Protein AF-0000000085064264 (afdb_homodimer)

Foldseek 3Di:
DPPPPPPQPAAADEAAEAADDQVVCVQWFGKFDDDAAQWDDDDPPQPPNDTHHDDDPFFAPDDKDKDKDKAAADFQKDFKKKFFQGGQKKKWWEDQAKWKKWKAGADVVVVDLAGPSVRIHIYTYGHGIITRTDHRIIIDDIHHPHGMIMMMMMHGPQVVVQVVPDPDPAADDGHRIGMHGNCVVPVHIYGYDD/DPPPVPPLPAAADEAAEAADDQVVCVQWFGKFDDDAAQWDDDDPPQPPNDTHHDDDPFFAPDDKDKDKDKAAADFQKDFKKKFFQGGQKKKWWEDQAKWKKWKAGADVVVVDLAGPSVRIHIYTYGHGIITRTDHRIIIDDIHGPHGMIMMMMMHGPQVVVQVVPDPDPAADDGHRIGMHGNCVVPVHIYGYDD

Radius of gyration: 23.29 Å; Cα contacts (8 Å, |Δi|>4): 1017; chains: 2; bounding box: 36×104×48 Å

Solvent-accessible surface area (backbone atoms only — not comparable to full-atom values): 19986 Å² total; per-residue (Å²): 131,85,76,68,75,75,77,73,77,74,44,74,41,80,29,55,76,39,80,59,42,61,76,81,34,50,74,37,23,45,63,42,43,65,66,49,48,68,61,72,49,68,48,60,79,41,68,91,33,50,48,27,21,41,68,53,86,64,43,62,55,94,45,70,40,38,31,27,27,32,23,37,51,60,79,47,59,48,51,54,38,29,31,24,73,59,30,22,45,31,43,32,32,18,28,82,39,43,35,30,36,42,35,19,44,49,42,60,90,76,69,51,92,64,74,58,71,91,55,35,34,26,30,39,36,56,33,8,19,31,36,33,32,40,53,31,21,30,29,41,75,72,36,25,70,57,63,63,26,17,33,38,36,41,43,25,46,62,51,53,51,51,51,52,65,46,88,58,76,62,68,41,82,50,92,55,36,42,31,41,45,41,35,81,74,68,54,34,37,38,31,44,91,107,132,83,78,67,76,76,77,73,76,76,44,75,42,80,30,56,74,38,79,59,40,61,74,81,34,50,73,37,24,45,65,40,42,64,65,49,47,66,61,73,49,68,47,62,79,42,68,92,33,49,47,26,21,41,69,54,86,70,43,61,57,93,44,70,40,39,34,27,28,32,22,37,53,62,79,50,60,46,50,56,38,28,31,24,73,58,32,19,47,36,42,32,34,18,28,83,39,42,36,29,36,43,37,18,44,49,43,63,89,76,69,50,92,63,75,58,69,91,54,35,36,28,31,40,38,54,33,8,18,32,35,33,33,40,53,31,20,29,30,41,75,72,37,25,72,56,61,63,26,17,34,39,36,41,44,26,46,62,51,53,52,51,50,52,65,44,87,58,76,63,69,40,82,50,92,55,36,42,31,42,43,41,37,82,76,68,55,32,37,39,30,44,90,113

InterPro domains:
  IPR007247 Ureidoglycolate lyase [PF04115] (53-157)
  IPR011051 RmlC-like cupin domain superfamily [SSF51182] (15-153)
  IPR024060 Ureidoglycolate lyase domain superfamily [G3DSA:2.60.120.480] (14-178)

Organism: Acidithiobacillus ferrooxidans (strain ATCC 23270 / DSM 14882 / CIP 104768 / NCIMB 8455) (NCBI:txid243159)

pLDDT: mean 92.49, std 11.99, range [30.81, 98.94]

Sequence (388 aa):
MDTYAKQTEAVYVDVPLLDATPENLAEYGVMIGEAVHRPGLSIPFYKGTVEEGQNLDFEYTGRAVVRTARISHRNPEITWLERHLNMTQIFVGLGSIPFAMVLGKPNQGSGENVPRLEDVRAFRIPAGQGVMIHAGTWHDFPMSIGDPVTVMTMNSDEVVTALANAQAADEMDDGDVYKIDIQRRTGRVLRVPFMDTYAKQTEAVYVDVPLLDATPENLAEYGVMIGEAVHRPGLSIPFYKGTVEEGQNLDFEYTGRAVVRTARISHRNPEITWLERHLNMTQIFVGLGSIPFAMVLGKPNQGSGENVPRLEDVRAFRIPAGQGVMIHAGTWHDFPMSIGDPVTVMTMNSDEVVTALANAQAADEMDDGDVYKIDIQRRTGRVLRVPF

Nearest PDB structures (foldseek):
  2bdr-assembly1_B  TM=7.894E-01  e=1.547E-10  Pseudomonas putida KT2440
  1yqc-assembly1_B  TM=7.974E-01  e=2.498E-09  Escherichia coli O157:H7
  1xsr-assembly1_B  TM=7.872E-01  e=1.718E-09  Shigella flexneri
  1xsq-assembly1_A  TM=8.188E-01  e=7.283E-09  Escherichia coli
  1cax-assembly1_B  TM=4.748E-01  e=9.379E-02  Canavalia ensiformis

Secondary structure (DSSP, 8-state):
---------PEEEEPPEEE--HHHHTTTEEEESSSPSSEEE--GGGTTTEEEEPPP----SS-EEEEEEEE-----EE-EEEE-SS---EEEEETT--EEEEEE---GGGT-SS--GGGEEEEEEPTT-EEEEPTT-EEPPPEESSS-EEEEEEEEHHHHHHHHT--SS--EEETTEEEEEHHHHHSEEEE---/---------PEEEEPPEEE--HHHHTTTEEEESSSPSSEEE--GGGTTTEEEEPPP----SS-EEEEEEEE----SEE-EEEE-SS---EEEEETT--EEEEEE---GGGT-SS--GGG-EEEEEPTT-EEEEPTT-EEPPPEESSS-EEEEEEEEHHHHHHHHT--SS--EEETTEEEEEHHHHHSEEEE---

Structure (mmCIF, N/CA/C/O backbone):
data_AF-0000000085064264-model_v1
#
loop_
_entity.id
_entity.type
_entity.pdbx_description
1 polymer 'Conserved domain protein'
#
loop_
_atom_site.group_PDB
_atom_site.id
_atom_site.type_symbol
_atom_site.label_atom_id
_atom_site.label_alt_id
_atom_site.label_comp_id
_atom_site.label_asym_id
_atom_site.label_entity_id
_atom_site.label_seq_id
_atom_site.pdbx_PDB_ins_code
_atom_site.Cartn_x
_atom_site.Cartn_y
_atom_site.Cartn_z
_atom_site.occupancy
_atom_site.B_iso_or_equiv
_atom_site.auth_seq_id
_atom_site.auth_comp_id
_atom_site.auth_asym_id
_atom_site.auth_atom_id
_atom_site.pdbx_PDB_model_num
ATOM 1 N N . MET A 1 1 ? -13.688 -52.719 -24.797 1 30.81 1 MET A N 1
ATOM 2 C CA . MET A 1 1 ? -12.43 -52.344 -24.156 1 30.81 1 MET A CA 1
ATOM 3 C C . MET A 1 1 ? -12.422 -50.906 -23.734 1 30.81 1 MET A C 1
ATOM 5 O O . MET A 1 1 ? -12.484 -50 -24.578 1 30.81 1 MET A O 1
ATOM 9 N N . ASP A 1 2 ? -13.07 -50.5 -22.672 1 35.09 2 ASP A N 1
ATOM 10 C CA . ASP A 1 2 ? -13.219 -49.188 -22.062 1 35.09 2 ASP A CA 1
ATOM 11 C C . ASP A 1 2 ? -11.852 -48.531 -21.859 1 35.09 2 ASP A C 1
ATOM 13 O O . ASP A 1 2 ? -11.008 -49.062 -21.141 1 35.09 2 ASP A O 1
ATOM 17 N N . THR A 1 3 ? -11.133 -47.969 -22.797 1 36.09 3 THR A N 1
ATOM 18 C CA . THR A 1 3 ? -9.883 -47.25 -22.703 1 36.09 3 THR A CA 1
ATOM 19 C C . THR A 1 3 ? -9.914 -46.25 -21.531 1 36.09 3 THR A C 1
ATOM 21 O O . THR A 1 3 ? -10.609 -45.25 -21.594 1 36.09 3 THR A O 1
ATOM 24 N N . TYR A 1 4 ? -9.953 -46.625 -20.297 1 42.03 4 TYR A N 1
ATOM 25 C CA . TYR A 1 4 ? -9.719 -45.781 -19.141 1 42.03 4 TYR A CA 1
ATOM 26 C C . TYR A 1 4 ? -8.547 -44.844 -19.391 1 42.03 4 TYR A C 1
ATOM 28 O O . TYR A 1 4 ? -7.469 -45.281 -19.781 1 42.03 4 TYR A O 1
ATOM 36 N N . ALA A 1 5 ? -8.797 -43.812 -19.984 1 45.28 5 ALA A N 1
ATOM 37 C CA . ALA A 1 5 ? -7.77 -42.781 -19.984 1 45.28 5 ALA A CA 1
ATOM 38 C C . ALA A 1 5 ? -6.914 -42.844 -18.719 1 45.28 5 ALA A C 1
ATOM 40 O O . ALA A 1 5 ? -7.438 -42.812 -17.609 1 45.28 5 ALA A O 1
ATOM 41 N N . LYS A 1 6 ? -5.812 -43.531 -18.562 1 46.03 6 LYS A N 1
ATOM 42 C CA . LYS A 1 6 ? -4.789 -43.594 -17.531 1 46.03 6 LYS A CA 1
ATOM 43 C C . LYS A 1 6 ? -4.625 -42.25 -16.844 1 46.03 6 LYS A C 1
ATOM 45 O O . LYS A 1 6 ? -4.266 -41.25 -17.469 1 46.03 6 LYS A O 1
ATOM 50 N N . GLN A 1 7 ? -5.375 -41.812 -15.859 1 48.72 7 GLN A N 1
ATOM 51 C CA . GLN A 1 7 ? -5.109 -40.656 -15.016 1 48.72 7 GLN A CA 1
ATOM 52 C C . GLN A 1 7 ? -3.625 -40.531 -14.688 1 48.72 7 GLN A C 1
ATOM 54 O O . GLN A 1 7 ? -3.057 -41.406 -14.023 1 48.72 7 GLN A O 1
ATOM 59 N N . THR A 1 8 ? -2.732 -40.25 -15.578 1 54.31 8 THR A N 1
ATOM 60 C CA . THR A 1 8 ? -1.309 -40.062 -15.32 1 54.31 8 THR A CA 1
ATOM 61 C C . THR A 1 8 ? -1.081 -39.469 -13.938 1 54.31 8 THR A C 1
ATOM 63 O O . THR A 1 8 ? -1.759 -38.531 -13.539 1 54.31 8 THR A O 1
ATOM 66 N N . GLU A 1 9 ? -0.651 -40.281 -12.961 1 65.75 9 GLU A N 1
ATOM 67 C CA . GLU A 1 9 ? -0.294 -39.906 -11.594 1 65.75 9 GLU A CA 1
ATOM 68 C C . GLU A 1 9 ? 0.449 -38.594 -11.547 1 65.75 9 GLU A C 1
ATOM 70 O O . GLU A 1 9 ? 1.424 -38.375 -12.281 1 65.75 9 GLU A O 1
ATOM 75 N N . ALA A 1 10 ? -0.149 -37.531 -10.945 1 76.69 10 ALA A N 1
ATOM 76 C CA . ALA A 1 10 ? 0.523 -36.25 -10.828 1 76.69 10 ALA A CA 1
ATOM 77 C C . ALA A 1 10 ? 1.851 -36.406 -10.094 1 76.69 10 ALA A C 1
ATOM 79 O O . ALA A 1 10 ? 1.957 -37.156 -9.133 1 76.69 10 ALA A O 1
ATOM 80 N N . VAL A 1 11 ? 2.979 -36.031 -10.68 1 89.88 11 VAL A N 1
ATOM 81 C CA . VAL A 1 11 ? 4.277 -35.938 -10.016 1 89.88 11 VAL A CA 1
ATOM 82 C C . VAL A 1 11 ? 4.336 -34.625 -9.219 1 89.88 11 VAL A C 1
ATOM 84 O O . VAL A 1 11 ? 4.258 -33.531 -9.789 1 89.88 11 VAL A O 1
ATOM 87 N N . TYR A 1 12 ? 4.453 -34.781 -7.906 1 91.81 12 TYR A N 1
ATOM 88 C CA . TYR A 1 12 ? 4.449 -33.625 -7.031 1 91.81 12 TYR A CA 1
ATOM 89 C C . TYR A 1 12 ? 5.859 -33.062 -6.852 1 91.81 12 TYR A C 1
ATOM 91 O O . TYR A 1 12 ? 6.824 -33.844 -6.758 1 91.81 12 TYR A O 1
ATOM 99 N N . VAL A 1 13 ? 5.969 -31.828 -6.883 1 93.81 13 VAL A N 1
ATOM 100 C CA . VAL A 1 13 ? 7.184 -31.094 -6.555 1 93.81 13 VAL A CA 1
ATOM 101 C C . VAL A 1 13 ? 6.945 -30.219 -5.328 1 93.81 13 VAL A C 1
ATOM 103 O O . VAL A 1 13 ? 6.07 -29.359 -5.336 1 93.81 13 VAL A O 1
ATOM 106 N N . ASP A 1 14 ? 7.707 -30.438 -4.266 1 95.25 14 ASP A N 1
ATOM 107 C CA . ASP A 1 14 ? 7.605 -29.609 -3.072 1 95.25 14 ASP A CA 1
ATOM 108 C C . ASP A 1 14 ? 8.32 -28.266 -3.27 1 95.25 14 ASP A C 1
ATOM 110 O O . ASP A 1 14 ? 9.492 -28.234 -3.654 1 95.25 14 ASP A O 1
ATOM 114 N N . VAL A 1 15 ? 7.629 -27.25 -3.059 1 97.31 15 VAL A N 1
ATOM 115 C CA . VAL A 1 15 ? 8.18 -25.906 -3.117 1 97.31 15 VAL A CA 1
ATOM 116 C C . VAL A 1 15 ? 8.703 -25.5 -1.741 1 97.31 15 VAL A C 1
ATOM 118 O O . VAL A 1 15 ? 7.945 -25.453 -0.771 1 97.31 15 VAL A O 1
ATOM 121 N N . PRO A 1 16 ? 10.031 -25.25 -1.624 1 96.94 16 PRO A N 1
ATOM 122 C CA . PRO A 1 16 ? 10.539 -24.812 -0.321 1 96.94 16 PRO A CA 1
ATOM 123 C C . PRO A 1 16 ? 9.867 -23.531 0.178 1 96.94 16 PRO A C 1
ATOM 125 O O . PRO A 1 16 ? 9.641 -22.609 -0.603 1 96.94 16 PRO A O 1
ATOM 128 N N . LEU A 1 17 ? 9.484 -23.562 1.476 1 97.25 17 LEU A N 1
ATOM 129 C CA . LEU A 1 17 ? 8.969 -22.375 2.146 1 97.25 17 LEU A CA 1
ATOM 130 C C . LEU A 1 17 ? 10.07 -21.672 2.932 1 97.25 17 LEU A C 1
ATOM 132 O O . LEU A 1 17 ? 10.664 -22.266 3.842 1 97.25 17 LEU A O 1
ATOM 136 N N . LEU A 1 18 ? 10.367 -20.469 2.584 1 98 18 LEU A N 1
ATOM 137 C CA . LEU A 1 18 ? 11.414 -19.672 3.221 1 98 18 LEU A CA 1
ATOM 138 C C . LEU A 1 18 ? 10.82 -18.469 3.949 1 98 18 LEU A C 1
ATOM 140 O O . LEU A 1 18 ? 9.805 -17.922 3.518 1 98 18 LEU A O 1
ATOM 144 N N . ASP A 1 19 ? 11.398 -18.109 5.094 1 98.25 19 ASP A N 1
ATOM 145 C CA . ASP A 1 19 ? 11.102 -16.781 5.637 1 98.25 19 ASP A CA 1
ATOM 146 C C . ASP A 1 19 ? 11.703 -15.68 4.762 1 98.25 19 ASP A C 1
ATOM 148 O O . ASP A 1 19 ? 12.914 -15.648 4.535 1 98.25 19 ASP A O 1
ATOM 152 N N . ALA A 1 20 ? 10.883 -14.852 4.281 1 98.5 20 ALA A N 1
ATOM 153 C CA . ALA A 1 20 ? 11.344 -13.82 3.348 1 98.5 20 ALA A CA 1
ATOM 154 C C . ALA A 1 20 ? 12.328 -12.867 4.016 1 98.5 20 ALA A C 1
ATOM 156 O O . ALA A 1 20 ? 12.102 -12.43 5.148 1 98.5 20 ALA A O 1
ATOM 157 N N . THR A 1 21 ? 13.367 -12.57 3.408 1 98.19 21 THR A N 1
ATOM 158 C CA . THR A 1 21 ? 14.305 -11.492 3.695 1 98.19 21 THR A CA 1
ATOM 159 C C . THR A 1 21 ? 14.602 -10.68 2.436 1 98.19 21 THR A C 1
ATOM 161 O O . THR A 1 21 ? 14.398 -11.164 1.319 1 98.19 21 THR A O 1
ATOM 164 N N . PRO A 1 22 ? 15.055 -9.445 2.656 1 97.94 22 PRO A N 1
ATOM 165 C CA . PRO A 1 22 ? 15.43 -8.688 1.463 1 97.94 22 PRO A CA 1
ATOM 166 C C . PRO A 1 22 ? 16.438 -9.422 0.584 1 97.94 22 PRO A C 1
ATOM 168 O O . PRO A 1 22 ? 16.359 -9.359 -0.645 1 97.94 22 PRO A O 1
ATOM 171 N N . GLU A 1 23 ? 17.328 -10.125 1.179 1 98.06 23 GLU A N 1
ATOM 172 C CA . GLU A 1 23 ? 18.391 -10.805 0.441 1 98.06 23 GLU A CA 1
ATOM 173 C C . GLU A 1 23 ? 17.844 -11.984 -0.353 1 98.06 23 GLU A C 1
ATOM 175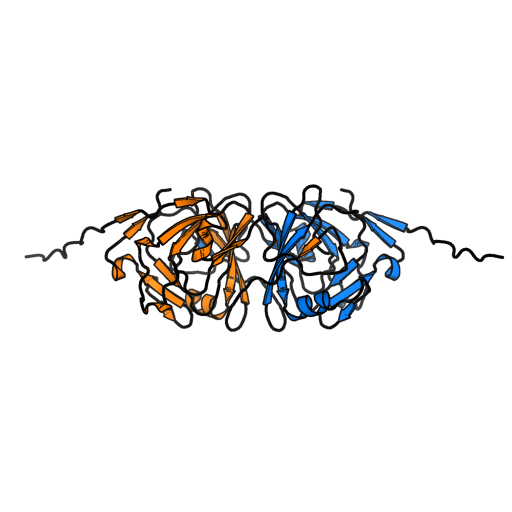 O O . GLU A 1 23 ? 18.125 -12.125 -1.544 1 98.06 23 GLU A O 1
ATOM 180 N N . ASN A 1 24 ? 17.016 -12.883 0.244 1 98.38 24 ASN A N 1
ATOM 181 C CA . ASN A 1 24 ? 16.578 -14.086 -0.456 1 98.38 24 ASN A CA 1
ATOM 182 C C . ASN A 1 24 ? 15.445 -13.781 -1.438 1 98.38 24 ASN A C 1
ATOM 184 O O . ASN A 1 24 ? 15.211 -14.555 -2.369 1 98.38 24 ASN A O 1
ATOM 188 N N . LEU A 1 25 ? 14.773 -12.664 -1.27 1 98.38 25 LEU A N 1
ATOM 189 C CA . LEU A 1 25 ? 13.672 -12.258 -2.137 1 98.38 25 LEU A CA 1
ATOM 190 C C . LEU A 1 25 ? 14.188 -11.453 -3.328 1 98.38 25 LEU A C 1
ATOM 192 O O . LEU A 1 25 ? 13.438 -11.188 -4.27 1 98.38 25 LEU A O 1
ATOM 196 N N . ALA A 1 26 ? 15.453 -11.078 -3.361 1 98.5 26 ALA A N 1
ATOM 197 C CA . ALA A 1 26 ? 16.016 -10.055 -4.234 1 98.5 26 ALA A CA 1
ATOM 198 C C . ALA A 1 26 ? 15.859 -10.438 -5.703 1 98.5 26 ALA A C 1
ATOM 200 O O . ALA A 1 26 ? 15.711 -9.57 -6.566 1 98.5 26 ALA A O 1
ATOM 201 N N . GLU A 1 27 ? 15.898 -11.68 -6.035 1 98.69 27 GLU A N 1
ATOM 202 C CA . GLU A 1 27 ? 15.82 -12.109 -7.43 1 98.69 27 GLU A CA 1
ATOM 203 C C . GLU A 1 27 ? 14.367 -12.172 -7.906 1 98.69 27 GLU A C 1
ATOM 205 O O . GLU A 1 27 ? 14.109 -12.32 -9.102 1 98.69 27 GLU A O 1
ATOM 210 N N . TYR A 1 28 ? 13.422 -12.086 -7.004 1 98.88 28 TYR A N 1
ATOM 211 C CA . TYR A 1 28 ? 12 -12.211 -7.305 1 98.88 28 TYR A CA 1
ATOM 212 C C . TYR A 1 28 ? 11.297 -10.859 -7.234 1 98.88 28 TYR A C 1
ATOM 214 O O . TYR A 1 28 ? 10.289 -10.633 -7.906 1 98.88 28 TYR A O 1
ATOM 222 N N . GLY A 1 29 ? 11.773 -10.031 -6.371 1 98.75 29 GLY A N 1
ATOM 223 C CA . GLY A 1 29 ? 11.148 -8.75 -6.086 1 98.75 29 GLY A CA 1
ATOM 224 C C . GLY A 1 29 ? 11.867 -7.965 -5.004 1 98.75 29 GLY A C 1
ATOM 225 O O . GLY A 1 29 ? 12.977 -8.32 -4.602 1 98.75 29 GLY A O 1
ATOM 226 N N . VAL A 1 30 ? 11.289 -6.891 -4.621 1 98.62 30 VAL A N 1
ATOM 227 C CA . VAL A 1 30 ? 11.758 -6.008 -3.559 1 98.62 30 VAL A CA 1
ATOM 228 C C . VAL A 1 30 ? 10.867 -6.152 -2.33 1 98.62 30 VAL A C 1
ATOM 230 O O . VAL A 1 30 ? 9.641 -5.992 -2.42 1 98.62 30 VAL A O 1
ATOM 233 N N . MET A 1 31 ? 11.508 -6.48 -1.232 1 98.62 31 MET A N 1
ATOM 234 C CA . MET A 1 31 ? 10.75 -6.586 0.011 1 98.62 31 MET A CA 1
ATOM 235 C C . MET A 1 31 ? 10.328 -5.207 0.505 1 98.62 31 MET A C 1
ATOM 237 O O . MET A 1 31 ? 11.117 -4.266 0.491 1 98.62 31 MET A O 1
ATOM 241 N N . ILE A 1 32 ? 9.102 -5.066 0.848 1 98.5 32 ILE A N 1
ATOM 242 C CA . ILE A 1 32 ? 8.547 -3.865 1.454 1 98.5 32 ILE A CA 1
ATOM 243 C C . ILE A 1 32 ? 8.312 -4.098 2.945 1 98.5 32 ILE A C 1
ATOM 245 O O . ILE A 1 32 ? 7.398 -4.828 3.332 1 98.5 32 ILE A O 1
ATOM 249 N N . GLY A 1 33 ? 9.102 -3.564 3.787 1 96.56 33 GLY A N 1
ATOM 250 C CA . GLY A 1 33 ? 9.031 -3.775 5.223 1 96.56 33 GLY A CA 1
ATOM 251 C C . GLY A 1 33 ? 9.438 -2.557 6.027 1 96.56 33 GLY A C 1
ATOM 252 O O . GLY A 1 33 ? 9.109 -1.427 5.664 1 96.56 33 GLY A O 1
ATOM 253 N N . GLU A 1 34 ? 10.164 -2.822 7.117 1 94.12 34 GLU A N 1
ATOM 254 C CA . GLU A 1 34 ? 10.43 -1.763 8.086 1 94.12 34 GLU A CA 1
ATOM 255 C C . GLU A 1 34 ? 11.609 -0.9 7.648 1 94.12 34 GLU A C 1
ATOM 257 O O . GLU A 1 34 ? 11.781 0.219 8.133 1 94.12 34 GLU A O 1
ATOM 262 N N . ALA A 1 35 ? 12.398 -1.396 6.688 1 93.94 35 ALA A N 1
ATOM 263 C CA . ALA A 1 35 ? 13.484 -0.587 6.141 1 93.94 35 ALA A CA 1
ATOM 264 C C . ALA A 1 35 ? 12.984 0.343 5.043 1 93.94 35 ALA A C 1
ATOM 266 O O . ALA A 1 35 ? 12.078 -0.019 4.281 1 93.94 35 ALA A O 1
ATOM 267 N N . VAL A 1 36 ? 13.547 1.534 4.996 1 95.81 36 VAL A N 1
ATOM 268 C CA . VAL A 1 36 ? 13.188 2.492 3.959 1 95.81 36 VAL A CA 1
ATOM 269 C C . VAL A 1 36 ? 13.859 2.109 2.643 1 95.81 36 VAL A C 1
ATOM 271 O O . VAL A 1 36 ? 15.062 1.851 2.607 1 95.81 36 VAL A O 1
ATOM 274 N N . HIS A 1 37 ? 13.055 2.057 1.607 1 94.62 37 HIS A N 1
ATOM 275 C CA . HIS A 1 37 ? 13.602 1.771 0.285 1 94.62 37 HIS A CA 1
ATOM 276 C C . HIS A 1 37 ? 14.414 2.949 -0.243 1 94.62 37 HIS A C 1
ATOM 278 O O . HIS A 1 37 ? 13.883 4.051 -0.399 1 94.62 37 HIS A O 1
ATOM 284 N N . ARG A 1 38 ? 15.734 2.76 -0.555 1 94.06 38 ARG A N 1
ATOM 285 C CA . ARG A 1 38 ? 16.625 3.785 -1.092 1 94.06 38 ARG A CA 1
ATOM 286 C C . ARG A 1 38 ? 16.422 5.109 -0.364 1 94.06 38 ARG A C 1
ATOM 288 O O . ARG A 1 38 ? 16 6.098 -0.966 1 94.06 38 ARG A O 1
ATOM 295 N N . PRO A 1 39 ? 16.812 5.145 0.914 1 92.31 39 PRO A N 1
ATOM 296 C CA . PRO A 1 39 ? 16.625 6.355 1.714 1 92.31 39 PRO A CA 1
ATOM 297 C C . PRO A 1 39 ? 17.422 7.543 1.183 1 92.31 39 PRO A C 1
ATOM 299 O O . PRO A 1 39 ? 18.438 7.352 0.492 1 92.31 39 PRO A O 1
ATOM 302 N N . GLY A 1 40 ? 16.984 8.805 1.545 1 81.06 40 GLY A N 1
ATOM 303 C CA . GLY A 1 40 ? 17.797 9.984 1.31 1 81.06 40 GLY A CA 1
ATOM 304 C C . GLY A 1 40 ? 17.062 11.102 0.605 1 81.06 40 GLY A C 1
ATOM 305 O O . GLY A 1 40 ? 17.656 12.125 0.252 1 81.06 40 GLY A O 1
ATOM 306 N N . LEU A 1 41 ? 15.773 10.93 0.26 1 76.31 41 LEU A N 1
ATOM 307 C CA . LEU A 1 41 ? 15.016 12.062 -0.261 1 76.31 41 LEU A CA 1
ATOM 308 C C . LEU A 1 41 ? 14.82 13.125 0.815 1 76.31 41 LEU A C 1
ATOM 310 O O . LEU A 1 41 ? 14.406 12.812 1.935 1 76.31 41 LEU A O 1
ATOM 314 N N . SER A 1 42 ? 15.219 14.289 0.446 1 73 42 SER A N 1
ATOM 315 C CA . SER A 1 42 ? 15.148 15.359 1.431 1 73 42 SER A CA 1
ATOM 316 C C . SER A 1 42 ? 13.836 16.141 1.312 1 73 42 SER A C 1
ATOM 318 O O . SER A 1 42 ? 13.57 16.75 0.282 1 73 42 SER A O 1
ATOM 320 N N . ILE A 1 43 ? 12.922 16.031 2.148 1 72.25 43 ILE A N 1
ATOM 321 C CA . ILE A 1 43 ? 11.742 16.859 2.324 1 72.25 43 ILE A CA 1
ATOM 322 C C . ILE A 1 43 ? 11.898 17.719 3.58 1 72.25 43 ILE A C 1
ATOM 324 O O . ILE A 1 43 ? 12.023 17.188 4.688 1 72.25 43 ILE A O 1
ATOM 328 N N . PRO A 1 44 ? 11.93 19 3.369 1 75 44 PRO A N 1
ATOM 329 C CA . PRO A 1 44 ? 12.422 19.891 4.41 1 75 44 PRO A CA 1
ATOM 330 C C . PRO A 1 44 ? 11.461 20 5.598 1 75 44 PRO A C 1
ATOM 332 O O . PRO A 1 44 ? 11.812 20.594 6.625 1 75 44 PRO A O 1
ATOM 335 N N . PHE A 1 45 ? 10.336 19.5 5.609 1 78.5 45 PHE A N 1
ATOM 336 C CA . PHE A 1 45 ? 9.281 19.781 6.574 1 78.5 45 PHE A CA 1
ATOM 337 C C . PHE A 1 45 ? 9.492 18.984 7.855 1 78.5 45 PHE A C 1
ATOM 339 O O . PHE A 1 45 ? 9.023 19.391 8.93 1 78.5 45 PHE A O 1
ATOM 346 N N . TYR A 1 46 ? 10.203 17.859 7.742 1 82.62 46 TYR A N 1
ATOM 347 C CA . TYR A 1 46 ? 10.344 17 8.906 1 82.62 46 TYR A CA 1
ATOM 348 C C . TYR A 1 46 ? 11.789 16.547 9.07 1 82.62 46 TYR A C 1
ATOM 350 O O . TYR A 1 46 ? 12.047 15.398 9.453 1 82.62 46 TYR A O 1
ATOM 358 N N . LYS A 1 47 ? 12.609 17.469 8.82 1 75.94 47 LYS A N 1
ATOM 359 C CA . LYS A 1 47 ? 14.039 17.172 8.875 1 75.94 47 LYS A CA 1
ATOM 360 C C . LYS A 1 47 ? 14.422 16.562 10.219 1 75.94 47 LYS A C 1
ATOM 362 O O . LYS A 1 47 ? 13.992 17.031 11.266 1 75.94 47 LYS A O 1
ATOM 367 N N . GLY A 1 48 ? 15.07 15.469 10.086 1 83.56 48 GLY A N 1
ATOM 368 C CA . GLY A 1 48 ? 15.617 14.805 11.258 1 83.56 48 GLY A CA 1
ATOM 369 C C . GLY A 1 48 ? 14.688 13.75 11.836 1 83.56 48 GLY A C 1
ATOM 370 O O . GLY A 1 48 ? 15.117 12.898 12.617 1 83.56 48 GLY A O 1
ATOM 371 N N . THR A 1 49 ? 13.414 13.781 11.469 1 90.69 49 THR A N 1
ATOM 372 C CA . THR A 1 49 ? 12.492 12.844 12.094 1 90.69 49 THR A CA 1
ATOM 373 C C . THR A 1 49 ? 11.844 11.938 11.055 1 90.69 49 THR A C 1
ATOM 375 O O . THR A 1 49 ? 11.234 10.922 11.391 1 90.69 49 THR A O 1
ATOM 378 N N . VAL A 1 50 ? 11.977 12.359 9.797 1 92.69 50 VAL A N 1
ATOM 379 C CA . VAL A 1 50 ? 11.438 11.539 8.711 1 92.69 50 VAL A CA 1
ATOM 380 C C . VAL A 1 50 ? 12.547 11.203 7.715 1 92.69 50 VAL A C 1
ATOM 382 O O . VAL A 1 50 ? 13.219 12.102 7.203 1 92.69 50 VAL A O 1
ATOM 385 N N . GLU A 1 51 ? 12.82 9.969 7.566 1 93.81 51 GLU A N 1
ATOM 386 C CA . GLU A 1 51 ? 13.688 9.469 6.504 1 93.81 51 GLU A CA 1
ATOM 387 C C . GLU A 1 51 ? 12.867 8.977 5.312 1 93.81 51 GLU A C 1
ATOM 389 O O . GLU A 1 51 ? 12.266 7.898 5.363 1 93.81 51 GLU A O 1
ATOM 394 N N . GLU A 1 52 ? 12.805 9.719 4.258 1 92.81 52 GLU A N 1
ATOM 395 C CA . GLU A 1 52 ? 12.008 9.375 3.08 1 92.81 52 GLU A CA 1
ATOM 396 C C . GLU A 1 52 ? 12.844 8.602 2.059 1 92.81 52 GLU A C 1
ATOM 398 O O . GLU A 1 52 ? 14.016 8.922 1.835 1 92.81 52 GLU A O 1
ATOM 403 N N . GLY A 1 53 ? 12.227 7.695 1.468 1 94.69 53 GLY A N 1
ATOM 404 C CA . GLY A 1 53 ? 12.875 6.934 0.411 1 94.69 53 GLY A CA 1
ATOM 405 C C . GLY A 1 53 ? 12.5 7.41 -0.98 1 94.69 53 GLY A C 1
ATOM 406 O O . GLY A 1 53 ? 11.578 8.219 -1.141 1 94.69 53 GLY A O 1
ATOM 407 N N . GLN A 1 54 ? 13.266 6.953 -1.96 1 94.25 54 GLN A N 1
ATOM 408 C CA . GLN A 1 54 ? 12.914 7.168 -3.359 1 94.25 54 GLN A CA 1
ATOM 409 C C . GLN A 1 54 ? 11.68 6.352 -3.746 1 94.25 54 GLN A C 1
ATOM 411 O O . GLN A 1 54 ? 11.266 5.457 -3.01 1 94.25 54 GLN A O 1
ATOM 416 N N . ASN A 1 55 ? 11.094 6.773 -4.844 1 96.44 55 ASN A N 1
ATOM 417 C CA . ASN A 1 55 ? 10 5.973 -5.391 1 96.44 55 ASN A CA 1
ATOM 418 C C . ASN A 1 55 ? 10.438 4.527 -5.633 1 96.44 55 ASN A C 1
ATOM 420 O O . ASN A 1 55 ? 11.539 4.281 -6.121 1 96.44 55 ASN A O 1
ATOM 424 N N . LEU A 1 56 ? 9.562 3.598 -5.18 1 97.88 56 LEU A N 1
ATOM 425 C CA . LEU A 1 56 ? 9.742 2.244 -5.695 1 97.88 56 LEU A CA 1
ATOM 426 C C . LEU A 1 56 ? 9.656 2.229 -7.215 1 97.88 56 LEU A C 1
ATOM 428 O O . LEU A 1 56 ? 9.078 3.135 -7.82 1 97.88 56 LEU A O 1
ATOM 432 N N . ASP A 1 57 ? 10.312 1.257 -7.832 1 97.81 57 ASP A N 1
ATOM 433 C CA . ASP A 1 57 ? 10.195 1.094 -9.281 1 97.81 57 ASP A CA 1
ATOM 434 C C . ASP A 1 57 ? 8.875 0.421 -9.648 1 97.81 57 ASP A C 1
ATOM 436 O O . ASP A 1 57 ? 8.867 -0.659 -10.242 1 97.81 57 ASP A O 1
ATOM 440 N N . PHE A 1 58 ? 7.777 1.025 -9.203 1 98.38 58 PHE A N 1
ATOM 441 C CA . PHE A 1 58 ? 6.434 0.557 -9.516 1 98.38 58 PHE A CA 1
ATOM 442 C C . PHE A 1 58 ? 6.066 0.891 -10.953 1 98.38 58 PHE A C 1
ATOM 444 O O . PHE A 1 58 ? 5.703 2.029 -11.258 1 98.38 58 PHE A O 1
ATOM 451 N N . GLU A 1 59 ? 6.109 -0.102 -11.781 1 97.94 59 GLU A N 1
ATOM 452 C CA . GLU A 1 59 ? 5.82 0.044 -13.203 1 97.94 59 GLU A CA 1
ATOM 453 C C . GLU A 1 59 ? 4.449 -0.532 -13.555 1 97.94 59 GLU A C 1
ATOM 455 O O . GLU A 1 59 ? 4.055 -1.571 -13.016 1 97.94 59 GLU A O 1
ATOM 460 N N . TYR A 1 60 ? 3.713 0.147 -14.406 1 97.88 60 TYR A N 1
ATOM 461 C CA . TYR A 1 60 ? 2.398 -0.29 -14.867 1 97.88 60 TYR A CA 1
ATOM 462 C C . TYR A 1 60 ? 2.006 0.417 -16.156 1 97.88 60 TYR A C 1
ATOM 464 O O . TYR A 1 60 ? 2.586 1.446 -16.516 1 97.88 60 TYR A O 1
ATOM 472 N N . THR A 1 61 ? 1.084 -0.107 -16.891 1 96.25 61 THR A N 1
ATOM 473 C CA . THR A 1 61 ? 0.477 0.532 -18.047 1 96.25 61 THR A CA 1
ATOM 474 C C . THR A 1 61 ? -0.897 1.096 -17.703 1 96.25 61 THR A C 1
ATOM 476 O O . THR A 1 61 ? -1.653 0.48 -16.938 1 96.25 61 THR A O 1
ATOM 479 N N . GLY A 1 62 ? -1.238 2.27 -18.297 1 96.44 62 GLY A N 1
ATOM 480 C CA . GLY A 1 62 ? -2.545 2.857 -18.047 1 96.44 62 GLY A CA 1
ATOM 481 C C . GLY A 1 62 ? -2.686 3.443 -16.656 1 96.44 62 GLY A C 1
ATOM 482 O O . GLY A 1 62 ? -1.881 4.281 -16.25 1 96.44 62 GLY A O 1
ATOM 483 N N . ARG A 1 63 ? -3.662 2.857 -15.883 1 97.88 63 ARG A N 1
ATOM 484 C CA . ARG A 1 63 ? -3.971 3.396 -14.562 1 97.88 63 ARG A CA 1
ATOM 485 C C . ARG A 1 63 ? -3.611 2.4 -13.461 1 97.88 63 ARG A C 1
ATOM 487 O O . ARG A 1 63 ? -3.92 1.211 -13.57 1 97.88 63 ARG A O 1
ATOM 494 N N . ALA A 1 64 ? -2.93 2.906 -12.461 1 98.38 64 ALA A N 1
ATOM 495 C CA . ALA A 1 64 ? -2.707 2.084 -11.273 1 98.38 64 ALA A CA 1
ATOM 496 C C . ALA A 1 64 ? -3.984 1.947 -10.445 1 98.38 64 ALA A C 1
ATOM 498 O O . ALA A 1 64 ? -4.73 2.914 -10.289 1 98.38 64 ALA A O 1
ATOM 499 N N . VAL A 1 65 ? -4.238 0.763 -9.93 1 97.88 65 VAL A N 1
ATOM 500 C CA . VAL A 1 65 ? -5.398 0.533 -9.078 1 97.88 65 VAL A CA 1
ATOM 501 C C . VAL A 1 65 ? -4.969 -0.202 -7.809 1 97.88 65 VAL A C 1
ATOM 503 O O . VAL A 1 65 ? -3.938 -0.876 -7.793 1 97.88 65 VAL A O 1
ATOM 506 N N . VAL A 1 66 ? -5.672 0.018 -6.754 1 98.25 66 VAL A N 1
ATOM 507 C CA . VAL A 1 66 ? -5.441 -0.604 -5.453 1 98.25 66 VAL A CA 1
ATOM 508 C C . VAL A 1 66 ? -6.688 -1.377 -5.023 1 98.25 66 VAL A C 1
ATOM 510 O O . VAL A 1 66 ? -7.809 -0.874 -5.137 1 98.25 66 VAL A O 1
ATOM 513 N N . ARG A 1 67 ? -6.484 -2.555 -4.539 1 96.62 67 ARG A N 1
ATOM 514 C CA . ARG A 1 67 ? -7.586 -3.393 -4.074 1 96.62 67 ARG A CA 1
ATOM 515 C C . ARG A 1 67 ? -7.172 -4.219 -2.863 1 96.62 67 ARG A C 1
ATOM 517 O O . ARG A 1 67 ? -5.98 -4.324 -2.553 1 96.62 67 ARG A O 1
ATOM 524 N N . THR A 1 68 ? -8.195 -4.758 -2.172 1 97.75 68 THR A N 1
ATOM 525 C CA . THR A 1 68 ? -7.938 -5.664 -1.056 1 97.75 68 THR A CA 1
ATOM 526 C C . THR A 1 68 ? -8.625 -7.008 -1.28 1 97.75 68 THR A C 1
ATOM 528 O O . THR A 1 68 ? -9.648 -7.078 -1.959 1 97.75 68 THR A O 1
ATOM 531 N N . ALA A 1 69 ? -8.047 -7.984 -0.79 1 96.88 69 ALA A N 1
ATOM 532 C CA . ALA A 1 69 ? -8.609 -9.336 -0.86 1 96.88 69 ALA A CA 1
ATOM 533 C C . ALA A 1 69 ? -8.336 -10.109 0.427 1 96.88 69 ALA A C 1
ATOM 535 O O . ALA A 1 69 ? -7.242 -10.031 0.987 1 96.88 69 ALA A O 1
ATOM 536 N N . ARG A 1 70 ? -9.328 -10.805 0.884 1 96.69 70 ARG A N 1
ATOM 537 C CA . ARG A 1 70 ? -9.164 -11.719 2.008 1 96.69 70 ARG A CA 1
ATOM 538 C C . ARG A 1 70 ? -8.938 -13.148 1.523 1 96.69 70 ARG A C 1
ATOM 540 O O . ARG A 1 70 ? -9.703 -13.656 0.705 1 96.69 70 ARG A O 1
ATOM 547 N N . ILE A 1 71 ? -7.922 -13.758 2.027 1 96.56 71 ILE A N 1
ATOM 548 C CA . ILE A 1 71 ? -7.496 -15.078 1.58 1 96.56 71 ILE A CA 1
ATOM 549 C C . ILE A 1 71 ? -7.641 -16.078 2.721 1 96.56 71 ILE A C 1
ATOM 551 O O . ILE A 1 71 ? -7.004 -15.938 3.768 1 96.56 71 ILE A O 1
ATOM 555 N N . SER A 1 72 ? -8.438 -17.062 2.543 1 95.44 72 SER A N 1
ATOM 556 C CA . SER A 1 72 ? -8.57 -18.172 3.486 1 95.44 72 SER A CA 1
ATOM 557 C C . SER A 1 72 ? -7.621 -19.312 3.139 1 95.44 72 SER A C 1
ATOM 559 O O . SER A 1 72 ? -7.152 -19.422 2.002 1 95.44 72 SER A O 1
ATOM 561 N N . HIS A 1 73 ? -7.375 -20.094 4.121 1 94.88 73 HIS A N 1
ATOM 562 C CA . HIS A 1 73 ? -6.496 -21.234 3.879 1 94.88 73 HIS A CA 1
ATOM 563 C C . HIS A 1 73 ? -7.09 -22.172 2.832 1 94.88 73 HIS A C 1
ATOM 565 O O . HIS A 1 73 ? -8.289 -22.453 2.861 1 94.88 73 HIS A O 1
ATOM 571 N N . ARG A 1 74 ? -6.289 -22.594 1.935 1 90.06 74 ARG A N 1
ATOM 572 C CA . ARG A 1 74 ? -6.691 -23.531 0.893 1 90.06 74 ARG A CA 1
ATOM 573 C C . ARG A 1 74 ? -5.633 -24.609 0.693 1 90.06 74 ARG A C 1
ATOM 575 O O . ARG A 1 74 ? -4.559 -24.562 1.296 1 90.06 74 ARG A O 1
ATOM 582 N N . ASN A 1 75 ? -6.027 -25.609 -0.16 1 87.5 75 ASN A N 1
ATOM 583 C CA . ASN A 1 75 ? -5.066 -26.625 -0.546 1 87.5 75 ASN A CA 1
ATOM 584 C C . ASN A 1 75 ? -3.766 -26.016 -1.058 1 87.5 75 ASN A C 1
ATOM 586 O O . ASN A 1 75 ? -3.787 -25.125 -1.918 1 87.5 75 ASN A O 1
ATOM 590 N N . PRO A 1 76 ? -2.662 -26.469 -0.496 1 90.25 76 PRO A N 1
ATOM 591 C CA . PRO A 1 76 ? -1.389 -25.812 -0.792 1 90.25 76 PRO A CA 1
ATOM 592 C C . PRO A 1 76 ? -0.827 -26.203 -2.158 1 90.25 76 PRO A C 1
ATOM 594 O O . PRO A 1 76 ? 0.354 -25.969 -2.432 1 90.25 76 PRO A O 1
ATOM 597 N N . GLU A 1 77 ? -1.668 -26.828 -2.963 1 92.06 77 GLU A N 1
ATOM 598 C CA . GLU A 1 77 ? -1.258 -27.109 -4.336 1 92.06 77 GLU A CA 1
ATOM 599 C C . GLU A 1 77 ? -1.354 -25.859 -5.207 1 92.06 77 GLU A C 1
ATOM 601 O O . GLU A 1 77 ? -2.312 -25.094 -5.098 1 92.06 77 GLU A O 1
ATOM 606 N N . ILE A 1 78 ? -0.37 -25.703 -6.012 1 92.88 78 ILE A N 1
ATOM 607 C CA . ILE A 1 78 ? -0.304 -24.562 -6.926 1 92.88 78 ILE A CA 1
ATOM 608 C C . ILE A 1 78 ? -0.668 -25.016 -8.336 1 92.88 78 ILE A C 1
ATOM 610 O O . ILE A 1 78 ? 0.082 -25.766 -8.969 1 92.88 78 ILE A O 1
ATOM 614 N N . THR A 1 79 ? -1.731 -24.516 -8.797 1 89.81 79 THR A N 1
ATOM 615 C CA . THR A 1 79 ? -2.203 -24.859 -10.133 1 89.81 79 THR A CA 1
ATOM 616 C C . THR A 1 79 ? -1.836 -23.766 -11.133 1 89.81 79 THR A C 1
ATOM 618 O O . THR A 1 79 ? -1.472 -24.062 -12.273 1 89.81 79 THR A O 1
ATOM 621 N N . TRP A 1 80 ? -1.887 -22.562 -10.648 1 93.31 80 TRP A N 1
ATOM 622 C CA . TRP A 1 80 ? -1.752 -21.422 -11.539 1 93.31 80 TRP A CA 1
ATOM 623 C C . TRP A 1 80 ? -0.503 -20.609 -11.203 1 93.31 80 TRP A C 1
ATOM 625 O O . TRP A 1 80 ? -0.249 -20.312 -10.039 1 93.31 80 TRP A O 1
ATOM 635 N N . LEU A 1 81 ? 0.222 -20.312 -12.211 1 97.31 81 LEU A N 1
ATOM 636 C CA . LEU A 1 81 ? 1.202 -19.234 -12.125 1 97.31 81 LEU A CA 1
ATOM 637 C C . LEU A 1 81 ? 0.996 -18.219 -13.242 1 97.31 81 LEU A C 1
ATOM 639 O O . LEU A 1 81 ? 0.624 -18.578 -14.359 1 97.31 81 LEU A O 1
ATOM 643 N N . GLU A 1 82 ? 1.231 -17 -12.922 1 97.81 82 GLU A N 1
ATOM 644 C CA . GLU A 1 82 ? 1.12 -15.914 -13.891 1 97.81 82 GLU A CA 1
ATOM 645 C C . GLU A 1 82 ? 2.328 -14.984 -13.812 1 97.81 82 GLU A C 1
ATOM 647 O O . GLU A 1 82 ? 3.064 -14.992 -12.828 1 97.81 82 GLU A O 1
ATOM 652 N N . ARG A 1 83 ? 2.605 -14.281 -14.859 1 98.44 83 ARG A N 1
ATOM 653 C CA . ARG A 1 83 ? 3.615 -13.227 -14.844 1 98.44 83 ARG A CA 1
ATOM 654 C C . ARG A 1 83 ? 3.152 -12.016 -15.656 1 98.44 83 ARG A C 1
ATOM 656 O O . ARG A 1 83 ? 2.256 -12.125 -16.484 1 98.44 83 ARG A O 1
ATOM 663 N N . HIS A 1 84 ? 3.617 -10.93 -15.297 1 98.5 84 HIS A N 1
ATOM 664 C CA . HIS A 1 84 ? 3.459 -9.664 -16 1 98.5 84 HIS A CA 1
ATOM 665 C C . HIS A 1 84 ? 4.801 -9.148 -16.516 1 98.5 84 HIS A C 1
ATOM 667 O O . HIS A 1 84 ? 5.801 -9.203 -15.797 1 98.5 84 HIS A O 1
ATOM 673 N N . LEU A 1 85 ? 4.797 -8.656 -17.719 1 97.94 85 LEU A N 1
ATOM 674 C CA . LEU A 1 85 ? 6.051 -8.141 -18.266 1 97.94 85 LEU A CA 1
ATOM 675 C C . LEU A 1 85 ? 6.09 -6.613 -18.188 1 97.94 85 LEU A C 1
ATOM 677 O O . LEU A 1 85 ? 7.156 -6.012 -18.297 1 97.94 85 LEU A O 1
ATOM 681 N N . ASN A 1 86 ? 4.98 -5.984 -17.953 1 97.94 86 ASN A N 1
ATOM 682 C CA . ASN A 1 86 ? 4.902 -4.527 -17.969 1 97.94 86 ASN A CA 1
ATOM 683 C C . ASN A 1 86 ? 4.438 -3.984 -16.625 1 97.94 86 ASN A C 1
ATOM 685 O O . ASN A 1 86 ? 4.066 -2.814 -16.516 1 97.94 86 ASN A O 1
ATOM 689 N N . MET A 1 87 ? 4.426 -4.785 -15.594 1 98.19 87 MET A N 1
ATOM 690 C CA . MET A 1 87 ? 3.979 -4.355 -14.273 1 98.19 87 MET A CA 1
ATOM 691 C C . MET A 1 87 ? 4.809 -5.012 -13.172 1 98.19 87 MET A C 1
ATOM 693 O O . MET A 1 87 ? 5.09 -6.211 -13.234 1 98.19 87 MET A O 1
ATOM 697 N N . THR A 1 88 ? 5.246 -4.219 -12.148 1 98.38 88 THR A N 1
ATOM 698 C CA . THR A 1 88 ? 5.879 -4.73 -10.938 1 98.38 88 THR A CA 1
ATOM 699 C C . THR A 1 88 ? 4.883 -4.766 -9.781 1 98.38 88 THR A C 1
ATOM 701 O O . THR A 1 88 ? 4.895 -3.881 -8.922 1 98.38 88 THR A O 1
ATOM 704 N N . GLN A 1 89 ? 3.975 -5.586 -9.82 1 98.56 89 GLN A N 1
ATOM 705 C CA . GLN A 1 89 ? 2.811 -5.738 -8.953 1 98.56 89 GLN A CA 1
ATOM 706 C C . GLN A 1 89 ? 3.215 -5.719 -7.484 1 98.56 89 GLN A C 1
ATOM 708 O O . GLN A 1 89 ? 4.262 -6.258 -7.113 1 98.56 89 GLN A O 1
ATOM 713 N N . ILE A 1 90 ? 2.48 -5.074 -6.645 1 98.88 90 ILE A N 1
ATOM 714 C CA . ILE A 1 90 ? 2.771 -4.973 -5.219 1 98.88 90 ILE A CA 1
ATOM 715 C C . ILE A 1 90 ? 1.718 -5.734 -4.418 1 98.88 90 ILE A C 1
ATOM 717 O O . ILE A 1 90 ? 0.525 -5.66 -4.719 1 98.88 90 ILE A O 1
ATOM 721 N N . PHE A 1 91 ? 2.127 -6.508 -3.4 1 98.88 91 PHE A N 1
ATOM 722 C CA . PHE A 1 91 ? 1.297 -7.191 -2.418 1 98.88 91 PHE A CA 1
ATOM 723 C C . PHE A 1 91 ? 1.72 -6.824 -1 1 98.88 91 PHE A C 1
ATOM 725 O O . PHE A 1 91 ? 2.889 -6.977 -0.637 1 98.88 91 PHE A O 1
ATOM 732 N N . VAL A 1 92 ? 0.834 -6.34 -0.22 1 98.88 92 VAL A N 1
ATOM 733 C CA . VAL A 1 92 ? 1.115 -6.016 1.176 1 98.88 92 VAL A CA 1
ATOM 734 C C . VAL A 1 92 ? 0.11 -6.723 2.082 1 98.88 92 VAL A C 1
ATOM 736 O O . VAL A 1 92 ? -1.103 -6.574 1.912 1 98.88 92 VAL A O 1
ATOM 739 N N . GLY A 1 93 ? 0.64 -7.504 2.986 1 98.75 93 GLY A N 1
ATOM 740 C CA . GLY A 1 93 ? -0.233 -8.102 3.986 1 98.75 93 GLY A CA 1
ATOM 741 C C . GLY A 1 93 ? -0.73 -7.098 5.016 1 98.75 93 GLY A C 1
ATOM 742 O O . GLY A 1 93 ? 0.048 -6.297 5.535 1 98.75 93 GLY A O 1
ATOM 743 N N . LEU A 1 94 ? -1.974 -7.168 5.289 1 98.56 94 LEU A N 1
ATOM 744 C CA . LEU A 1 94 ? -2.57 -6.27 6.273 1 98.56 94 LEU A CA 1
ATOM 745 C C . LEU A 1 94 ? -2.859 -7.012 7.574 1 98.56 94 LEU A C 1
ATOM 747 O O . LEU A 1 94 ? -3.223 -8.188 7.559 1 98.56 94 LEU A O 1
ATOM 751 N N . GLY A 1 95 ? -2.701 -6.281 8.656 1 96.81 95 GLY A N 1
ATOM 752 C CA . GLY A 1 95 ? -3.023 -6.844 9.961 1 96.81 95 GLY A CA 1
ATOM 753 C C . GLY A 1 95 ? -1.861 -7.586 10.594 1 96.81 95 GLY A C 1
ATOM 754 O O . GLY A 1 95 ? -0.713 -7.145 10.5 1 96.81 95 GLY A O 1
ATOM 755 N N . SER A 1 96 ? -2.178 -8.664 11.312 1 96.56 96 SER A N 1
ATOM 756 C CA . SER A 1 96 ? -1.19 -9.289 12.188 1 96.56 96 SER A CA 1
ATOM 757 C C . SER A 1 96 ? -0.851 -10.703 11.719 1 96.56 96 SER A C 1
ATOM 759 O O . SER A 1 96 ? -0.142 -11.438 12.406 1 96.56 96 SER A O 1
ATOM 761 N N . ILE A 1 97 ? -1.403 -11.117 10.609 1 97.44 97 ILE A N 1
ATOM 762 C CA . ILE A 1 97 ? -1.227 -12.477 10.117 1 97.44 97 ILE A CA 1
ATOM 763 C C . ILE A 1 97 ? -0.258 -12.477 8.938 1 97.44 97 ILE A C 1
ATOM 765 O O . ILE A 1 97 ? -0.405 -11.688 8 1 97.44 97 ILE A O 1
ATOM 769 N N . PRO A 1 98 ? 0.833 -13.289 8.984 1 98.06 98 PRO A N 1
ATOM 770 C CA . PRO A 1 98 ? 1.692 -13.438 7.809 1 98.06 98 PRO A CA 1
ATOM 771 C C . PRO A 1 98 ? 0.989 -14.141 6.648 1 98.06 98 PRO A C 1
ATOM 773 O O . PRO A 1 98 ? -0.072 -14.742 6.836 1 98.06 98 PRO A O 1
ATOM 776 N N . PHE A 1 99 ? 1.491 -14.039 5.477 1 98.25 99 PHE A N 1
ATOM 777 C CA . PHE A 1 99 ? 0.981 -14.75 4.309 1 98.25 99 PHE A CA 1
ATOM 778 C C . PHE A 1 99 ? 2.125 -15.312 3.475 1 98.25 99 PHE A C 1
ATOM 780 O O . PHE A 1 99 ? 3.293 -15 3.721 1 98.25 99 PHE A O 1
ATOM 787 N N . ALA A 1 100 ? 1.787 -16.172 2.557 1 98.12 100 ALA A N 1
ATOM 788 C CA . ALA A 1 100 ? 2.797 -16.781 1.695 1 98.12 100 ALA A CA 1
ATOM 789 C C . ALA A 1 100 ? 2.576 -16.391 0.235 1 98.12 100 ALA A C 1
ATOM 791 O O . ALA A 1 100 ? 1.437 -16.203 -0.197 1 98.12 100 ALA A O 1
ATOM 792 N N . MET A 1 101 ? 3.662 -16.281 -0.452 1 98.38 101 MET A N 1
ATOM 793 C CA . MET A 1 101 ? 3.617 -16.125 -1.903 1 98.38 101 MET A CA 1
ATOM 794 C C . MET A 1 101 ? 4.527 -17.141 -2.59 1 98.38 101 MET A C 1
ATOM 796 O O . MET A 1 101 ? 5.676 -17.312 -2.184 1 98.38 101 MET A O 1
ATOM 800 N N . VAL A 1 102 ? 4.012 -17.766 -3.594 1 98.44 102 VAL A N 1
ATOM 801 C CA . VAL A 1 102 ? 4.812 -18.641 -4.449 1 98.44 102 VAL A CA 1
ATOM 802 C C . VAL A 1 102 ? 5.359 -17.844 -5.629 1 98.44 102 VAL A C 1
ATOM 804 O O . VAL A 1 102 ? 4.594 -17.266 -6.414 1 98.44 102 VAL A O 1
ATOM 807 N N . LEU A 1 103 ? 6.672 -17.781 -5.691 1 98.88 103 LEU A N 1
ATOM 808 C CA . LEU A 1 103 ? 7.328 -16.953 -6.703 1 98.88 103 LEU A CA 1
ATOM 809 C C . LEU A 1 103 ? 8.312 -17.781 -7.523 1 98.88 103 LEU A C 1
ATOM 811 O O . LEU A 1 103 ? 8.953 -18.703 -6.996 1 98.88 103 LEU A O 1
ATOM 815 N N . GLY A 1 104 ? 8.375 -17.531 -8.781 1 98.81 104 GLY A N 1
ATOM 816 C CA . GLY A 1 104 ? 9.422 -18.016 -9.68 1 98.81 104 GLY A CA 1
ATOM 817 C C . GLY A 1 104 ? 10.203 -16.875 -10.328 1 98.81 104 GLY A C 1
ATOM 818 O O . GLY A 1 104 ? 9.641 -15.828 -10.633 1 98.81 104 GLY A O 1
ATOM 819 N N . LYS A 1 105 ? 11.5 -17.125 -10.547 1 98.69 105 LYS A N 1
ATOM 820 C CA . LYS A 1 105 ? 12.336 -16.078 -11.125 1 98.69 105 LYS A CA 1
ATOM 821 C C . LYS A 1 105 ? 11.859 -15.703 -12.523 1 98.69 105 LYS A C 1
ATOM 823 O O . LYS A 1 105 ? 11.367 -16.547 -13.273 1 98.69 105 LYS A O 1
ATOM 828 N N . PRO A 1 106 ? 12.07 -14.344 -12.766 1 98.5 106 PRO A N 1
ATOM 829 C CA . PRO A 1 106 ? 11.859 -13.992 -14.172 1 98.5 106 PRO A CA 1
ATOM 830 C C . PRO A 1 106 ? 12.766 -14.766 -15.125 1 98.5 106 PRO A C 1
ATOM 832 O O . PRO A 1 106 ? 13.93 -15.008 -14.805 1 98.5 106 PRO A O 1
ATOM 835 N N . ASN A 1 107 ? 12.125 -15.203 -16.219 1 98.06 107 ASN A N 1
ATOM 836 C CA . ASN A 1 107 ? 12.953 -15.906 -17.188 1 98.06 107 ASN A CA 1
ATOM 837 C C . ASN A 1 107 ? 12.578 -15.555 -18.625 1 98.06 107 ASN A C 1
ATOM 839 O O . ASN A 1 107 ? 12.859 -16.312 -19.562 1 98.06 107 ASN A O 1
ATOM 843 N N . GLN A 1 108 ? 11.875 -14.391 -18.766 1 94.5 108 GLN A N 1
ATOM 844 C CA . GLN A 1 108 ? 11.453 -13.953 -20.094 1 94.5 108 GLN A CA 1
ATOM 845 C C . GLN A 1 108 ? 12.656 -13.727 -21 1 94.5 108 GLN A C 1
ATOM 847 O O . GLN A 1 108 ? 12.555 -13.883 -22.219 1 94.5 108 GLN A O 1
ATOM 852 N N . GLY A 1 109 ? 13.75 -13.375 -20.453 1 94.62 109 GLY A N 1
ATOM 853 C CA . GLY A 1 109 ? 14.945 -13.125 -21.25 1 94.62 109 GLY A CA 1
ATOM 854 C C . GLY A 1 109 ? 15.492 -14.375 -21.922 1 94.62 109 GLY A C 1
ATOM 855 O O . GLY A 1 109 ? 16.188 -14.289 -22.922 1 94.62 109 GLY A O 1
ATOM 856 N N . SER A 1 110 ? 15.195 -15.492 -21.359 1 94.06 110 SER A N 1
ATOM 857 C CA . SER A 1 110 ? 15.656 -16.766 -21.922 1 94.06 110 SER A CA 1
ATOM 858 C C . SER A 1 110 ? 14.688 -17.297 -22.969 1 94.06 110 SER A C 1
ATOM 860 O O . SER A 1 110 ? 14.945 -18.328 -23.594 1 94.06 110 SER A O 1
ATOM 862 N N . GLY A 1 111 ? 13.594 -16.641 -23.141 1 91.94 111 GLY A N 1
ATOM 863 C CA . GLY A 1 111 ? 12.602 -17.062 -24.109 1 91.94 111 GLY A CA 1
ATOM 864 C C . GLY A 1 111 ? 11.68 -18.156 -23.594 1 91.94 111 GLY A C 1
ATOM 865 O O . GLY A 1 111 ? 10.766 -18.594 -24.297 1 91.94 111 GLY A O 1
ATOM 866 N N . GLU A 1 112 ? 11.836 -18.547 -22.375 1 94.31 112 GLU A N 1
ATOM 867 C CA . GLU A 1 112 ? 10.992 -19.578 -21.781 1 94.31 112 GLU A CA 1
ATOM 868 C C . GLU A 1 112 ? 9.609 -19.047 -21.422 1 94.31 112 GLU A C 1
ATOM 870 O O . GLU A 1 112 ? 9.469 -17.891 -21.016 1 94.31 112 GLU A O 1
ATOM 875 N N . ASN A 1 113 ? 8.617 -19.938 -21.641 1 96.06 113 ASN A N 1
ATOM 876 C CA . ASN A 1 113 ? 7.242 -19.531 -21.359 1 96.06 113 ASN A CA 1
ATOM 877 C C . ASN A 1 113 ? 6.633 -20.328 -20.219 1 96.06 113 ASN A C 1
ATOM 879 O O . ASN A 1 113 ? 5.414 -20.375 -20.062 1 96.06 113 ASN A O 1
ATOM 883 N N . VAL A 1 114 ? 7.43 -21.094 -19.562 1 97.44 114 VAL A N 1
ATOM 884 C CA . VAL A 1 114 ? 7.113 -21.797 -18.328 1 97.44 114 VAL A CA 1
ATOM 885 C C . VAL A 1 114 ? 8.172 -21.516 -17.266 1 97.44 114 VAL A C 1
ATOM 887 O O . VAL A 1 114 ? 9.344 -21.297 -17.594 1 97.44 114 VAL A O 1
ATOM 890 N N . PRO A 1 115 ? 7.82 -21.438 -16.016 1 97.69 115 PRO A N 1
ATOM 891 C CA . PRO A 1 115 ? 8.844 -21.203 -15 1 97.69 115 PRO A CA 1
ATOM 892 C C . PRO A 1 115 ? 9.836 -22.359 -14.891 1 97.69 115 PRO A C 1
ATOM 894 O O . PRO A 1 115 ? 9.484 -23.516 -15.172 1 97.69 115 PRO A O 1
ATOM 897 N N . ARG A 1 116 ? 11.078 -22.031 -14.586 1 97 116 ARG A N 1
ATOM 898 C CA . ARG A 1 116 ? 11.992 -23.062 -14.102 1 97 116 ARG A CA 1
ATOM 899 C C . ARG A 1 116 ? 11.625 -23.5 -12.688 1 97 116 ARG A C 1
ATOM 901 O O . ARG A 1 116 ? 11.805 -22.75 -11.734 1 97 116 ARG A O 1
ATOM 908 N N . LEU A 1 117 ? 11.086 -24.672 -12.57 1 96.31 117 LEU A N 1
ATOM 909 C CA . LEU A 1 117 ? 10.492 -25.125 -11.312 1 96.31 117 LEU A CA 1
ATOM 910 C C . LEU A 1 117 ? 11.531 -25.125 -10.195 1 96.31 117 LEU A C 1
ATOM 912 O O . LEU A 1 117 ? 11.195 -24.906 -9.031 1 96.31 117 LEU A O 1
ATOM 916 N N . GLU A 1 118 ? 12.812 -25.297 -10.555 1 95.38 118 GLU A N 1
ATOM 917 C CA . GLU A 1 118 ? 13.883 -25.312 -9.562 1 95.38 118 GLU A CA 1
ATOM 918 C C . GLU A 1 118 ? 14.086 -23.922 -8.953 1 95.38 118 GLU A C 1
ATOM 920 O O . GLU A 1 118 ? 14.734 -23.797 -7.914 1 95.38 118 GLU A O 1
ATOM 925 N N . ASP A 1 119 ? 13.547 -22.906 -9.641 1 97 119 ASP A N 1
ATOM 926 C CA . ASP A 1 119 ? 13.695 -21.547 -9.172 1 97 119 ASP A CA 1
ATOM 927 C C . ASP A 1 119 ? 12.445 -21.078 -8.43 1 97 119 ASP A C 1
ATOM 929 O O . ASP A 1 119 ? 12.336 -19.906 -8.055 1 97 119 ASP A O 1
ATOM 933 N N . VAL A 1 120 ? 11.461 -21.938 -8.289 1 98.38 120 VAL A N 1
ATOM 934 C CA . VAL A 1 120 ? 10.219 -21.578 -7.617 1 98.38 120 VAL A CA 1
ATOM 935 C C . VAL A 1 120 ? 10.367 -21.781 -6.109 1 98.38 120 VAL A C 1
ATOM 937 O O . VAL A 1 120 ? 10.852 -22.812 -5.656 1 98.38 120 VAL A O 1
ATOM 940 N N . ARG A 1 121 ? 10.039 -20.781 -5.398 1 98.44 121 ARG A N 1
ATOM 941 C CA . ARG A 1 121 ? 10.047 -20.766 -3.939 1 98.44 121 ARG A CA 1
ATOM 942 C C . ARG A 1 121 ? 8.758 -20.172 -3.389 1 98.44 121 ARG A C 1
ATOM 944 O O . ARG A 1 121 ? 8.094 -19.375 -4.066 1 98.44 121 ARG A O 1
ATOM 951 N N . ALA A 1 122 ? 8.383 -20.641 -2.24 1 98.38 122 ALA A N 1
ATOM 952 C CA . ALA A 1 122 ? 7.379 -19.938 -1.44 1 98.38 122 ALA A CA 1
ATOM 953 C C . ALA A 1 122 ? 8.031 -19.062 -0.374 1 98.38 122 ALA A C 1
ATOM 955 O O . ALA A 1 122 ? 9.023 -19.469 0.244 1 98.38 122 ALA A O 1
ATOM 956 N N . PHE A 1 123 ? 7.594 -17.906 -0.195 1 98.75 123 PHE A N 1
ATOM 957 C CA . PHE A 1 123 ? 8.109 -16.984 0.801 1 98.75 123 PHE A CA 1
ATOM 958 C C . PHE A 1 123 ? 7.039 -16.625 1.82 1 98.75 123 PHE A C 1
ATOM 960 O O . PHE A 1 123 ? 5.949 -16.172 1.453 1 98.75 123 PHE A O 1
ATOM 967 N N . ARG A 1 124 ? 7.328 -16.875 3.051 1 98.5 124 ARG A N 1
ATOM 968 C CA . ARG A 1 124 ? 6.508 -16.344 4.129 1 98.5 124 ARG A CA 1
ATOM 969 C C . ARG A 1 124 ? 6.801 -14.859 4.352 1 98.5 124 ARG A C 1
ATOM 971 O O . ARG A 1 124 ? 7.91 -14.492 4.738 1 98.5 124 ARG A O 1
ATOM 978 N N . ILE A 1 125 ? 5.848 -14.055 4.082 1 98.62 125 ILE A N 1
ATOM 979 C CA . ILE A 1 125 ? 5.961 -12.609 4.281 1 98.62 125 ILE A CA 1
ATOM 980 C C . ILE A 1 125 ? 5.406 -12.242 5.652 1 98.62 125 ILE A C 1
ATOM 982 O O . ILE A 1 125 ? 4.254 -12.547 5.969 1 98.62 125 ILE A O 1
ATOM 986 N N . PRO A 1 126 ? 6.207 -11.594 6.48 1 98.25 126 PRO A N 1
ATOM 987 C CA . PRO A 1 126 ? 5.73 -11.242 7.824 1 98.25 126 PRO A CA 1
ATOM 988 C C . PRO A 1 126 ? 4.516 -10.312 7.797 1 98.25 126 PRO A C 1
ATOM 990 O O . PRO A 1 126 ? 4.301 -9.602 6.812 1 98.25 126 PRO A O 1
ATOM 993 N N . ALA A 1 127 ? 3.762 -10.383 8.945 1 98 127 ALA A N 1
ATOM 994 C CA . ALA A 1 127 ? 2.604 -9.5 9.102 1 98 127 ALA A CA 1
ATOM 995 C C . ALA A 1 127 ? 2.994 -8.039 8.898 1 98 127 ALA A C 1
ATOM 997 O O . ALA A 1 127 ? 4.043 -7.602 9.383 1 98 127 ALA A O 1
ATOM 998 N N . GLY A 1 128 ? 2.125 -7.297 8.141 1 98.19 128 GLY A N 1
ATOM 999 C CA . GLY A 1 128 ? 2.359 -5.875 7.941 1 98.19 128 GLY A CA 1
ATOM 1000 C C . GLY A 1 128 ? 3.469 -5.586 6.949 1 98.19 128 GLY A C 1
ATOM 1001 O O . GLY A 1 128 ? 3.996 -4.473 6.906 1 98.19 128 GLY A O 1
ATOM 1002 N N . GLN A 1 129 ? 3.975 -6.527 6.262 1 98.62 129 GLN A N 1
ATOM 1003 C CA . GLN A 1 129 ? 5.016 -6.34 5.254 1 98.62 129 GLN A CA 1
ATOM 1004 C C . GLN A 1 129 ? 4.551 -6.832 3.887 1 98.62 129 GLN A C 1
ATOM 1006 O O . GLN A 1 129 ? 3.447 -7.363 3.754 1 98.62 129 GLN A O 1
ATOM 1011 N N . GLY A 1 130 ? 5.352 -6.531 2.857 1 98.81 130 GLY A N 1
ATOM 1012 C CA . GLY A 1 130 ? 4.926 -6.883 1.511 1 98.81 130 GLY A CA 1
ATOM 1013 C C . GLY A 1 130 ? 6.086 -7.09 0.555 1 98.81 130 GLY A C 1
ATOM 1014 O O . GLY A 1 130 ? 7.23 -7.258 0.984 1 98.81 130 GLY A O 1
ATOM 1015 N N . VAL A 1 131 ? 5.723 -7.148 -0.728 1 98.88 131 VAL A N 1
ATOM 1016 C CA . VAL A 1 131 ? 6.691 -7.348 -1.8 1 98.88 131 VAL A CA 1
ATOM 1017 C C . VAL A 1 131 ? 6.223 -6.629 -3.062 1 98.88 131 VAL A C 1
ATOM 1019 O O . VAL A 1 131 ? 5.027 -6.613 -3.365 1 98.88 131 VAL A O 1
ATOM 1022 N N . MET A 1 132 ? 7.066 -5.996 -3.697 1 98.88 132 MET A N 1
ATOM 1023 C CA . MET A 1 132 ? 6.902 -5.621 -5.098 1 98.88 132 MET A CA 1
ATOM 1024 C C . MET A 1 132 ? 7.664 -6.582 -6.008 1 98.88 132 MET A C 1
ATOM 1026 O O . MET A 1 132 ? 8.898 -6.566 -6.043 1 98.88 132 MET A O 1
ATOM 1030 N N . ILE A 1 133 ? 6.965 -7.387 -6.746 1 98.94 133 ILE A N 1
ATOM 1031 C CA . ILE A 1 133 ? 7.645 -8.383 -7.57 1 98.94 133 ILE A CA 1
ATOM 1032 C C . ILE A 1 133 ? 8.227 -7.711 -8.812 1 98.94 133 ILE A C 1
ATOM 1034 O O . ILE A 1 133 ? 7.676 -6.723 -9.305 1 98.94 133 ILE A O 1
ATOM 1038 N N . HIS A 1 134 ? 9.336 -8.227 -9.336 1 98.81 134 HIS A N 1
ATOM 1039 C CA . HIS A 1 134 ? 9.922 -7.742 -10.578 1 98.81 134 HIS A CA 1
ATOM 1040 C C . HIS A 1 134 ? 9.023 -8.047 -11.773 1 98.81 134 HIS A C 1
ATOM 1042 O O . HIS A 1 134 ? 8.227 -8.992 -11.727 1 98.81 134 HIS A O 1
ATOM 1048 N N . ALA A 1 135 ? 9.211 -7.23 -12.789 1 98.44 135 ALA A N 1
ATOM 1049 C CA . ALA A 1 135 ? 8.609 -7.641 -14.062 1 98.44 135 ALA A CA 1
ATOM 1050 C C . ALA A 1 135 ? 9.102 -9.023 -14.477 1 98.44 135 ALA A C 1
ATOM 1052 O O . ALA A 1 135 ? 10.289 -9.336 -14.344 1 98.44 135 ALA A O 1
ATOM 1053 N N . GLY A 1 136 ? 8.148 -9.875 -14.82 1 98.5 136 GLY A N 1
ATOM 1054 C CA . GLY A 1 136 ? 8.492 -11.203 -15.312 1 98.5 136 GLY A CA 1
ATOM 1055 C C . GLY A 1 136 ? 8.469 -12.258 -14.227 1 98.5 136 GLY A C 1
ATOM 1056 O O . GLY A 1 136 ? 8.508 -13.461 -14.523 1 98.5 136 GLY A O 1
ATOM 1057 N N . THR A 1 137 ? 8.461 -11.859 -12.984 1 98.88 137 THR A N 1
ATOM 1058 C CA . THR A 1 137 ? 8.414 -12.828 -11.898 1 98.88 137 THR A CA 1
ATOM 1059 C C . THR A 1 137 ? 7.145 -13.672 -11.984 1 98.88 137 THR A C 1
ATOM 1061 O O . THR A 1 137 ? 6.039 -13.133 -12.078 1 98.88 137 THR A O 1
ATOM 1064 N N . TRP A 1 138 ? 7.34 -14.961 -12.016 1 98.81 138 TRP A N 1
ATOM 1065 C CA . TRP A 1 138 ? 6.211 -15.875 -11.914 1 98.81 138 TRP A CA 1
ATOM 1066 C C . TRP A 1 138 ? 5.625 -15.859 -10.508 1 98.81 138 TRP A C 1
ATOM 1068 O O . TRP A 1 138 ? 6.363 -15.852 -9.523 1 98.81 138 TRP A O 1
ATOM 1078 N N . HIS A 1 139 ? 4.293 -15.859 -10.453 1 98.69 139 HIS A N 1
ATOM 1079 C CA . HIS A 1 139 ? 3.713 -15.859 -9.117 1 98.69 139 HIS A CA 1
ATOM 1080 C C . HIS A 1 139 ? 2.295 -16.422 -9.125 1 98.69 139 HIS A C 1
ATOM 1082 O O . HIS A 1 139 ? 1.629 -16.422 -10.164 1 98.69 139 HIS A O 1
ATOM 1088 N N . ASP A 1 140 ? 1.896 -16.984 -8.062 1 96.38 140 ASP A N 1
ATOM 1089 C CA . ASP A 1 140 ? 0.497 -17.234 -7.734 1 96.38 140 ASP A CA 1
ATOM 1090 C C . ASP A 1 140 ? -0.077 -16.109 -6.871 1 96.38 140 ASP A C 1
ATOM 1092 O O . ASP A 1 140 ? 0.648 -15.203 -6.461 1 96.38 140 ASP A O 1
ATOM 1096 N N . PHE A 1 141 ? -1.407 -16.156 -6.703 1 95.25 141 PHE A N 1
ATOM 1097 C CA . PHE A 1 141 ? -2.002 -15.227 -5.75 1 95.25 141 PHE A CA 1
ATOM 1098 C C . PHE A 1 141 ? -1.532 -15.531 -4.332 1 95.25 141 PHE A C 1
ATOM 1100 O O . PHE A 1 141 ? -1.168 -16.672 -4.023 1 95.25 141 PHE A O 1
ATOM 1107 N N . PRO A 1 142 ? -1.484 -14.516 -3.426 1 96.94 142 PRO A N 1
ATOM 1108 C CA . PRO A 1 142 ? -1.075 -14.773 -2.045 1 96.94 142 PRO A CA 1
ATOM 1109 C C . PRO A 1 142 ? -1.858 -15.914 -1.402 1 96.94 142 PRO A C 1
ATOM 1111 O O . PRO A 1 142 ? -2.996 -16.188 -1.795 1 96.94 142 PRO A O 1
ATOM 1114 N N . MET A 1 143 ? -1.219 -16.547 -0.428 1 96.69 143 MET A N 1
ATOM 1115 C CA . MET A 1 143 ? -1.825 -17.688 0.253 1 96.69 143 MET A CA 1
ATOM 1116 C C . MET A 1 143 ? -1.854 -17.469 1.762 1 96.69 143 MET A C 1
ATOM 1118 O O . MET A 1 143 ? -0.911 -16.922 2.332 1 96.69 143 MET A O 1
ATOM 1122 N N . SER A 1 144 ? -2.926 -17.938 2.381 1 96.81 144 SER A N 1
ATOM 1123 C CA . SER A 1 144 ? -2.957 -18.062 3.834 1 96.81 144 SER A CA 1
ATOM 1124 C C . SER A 1 144 ? -2.152 -19.266 4.305 1 96.81 144 SER A C 1
ATOM 1126 O O . SER A 1 144 ? -2.27 -20.344 3.74 1 96.81 144 SER A O 1
ATOM 1128 N N . ILE A 1 145 ? -1.337 -19.094 5.273 1 95.75 145 ILE A N 1
ATOM 1129 C CA . ILE A 1 145 ? -0.569 -20.188 5.855 1 95.75 145 ILE A CA 1
ATOM 1130 C C . ILE A 1 145 ? -1.396 -20.891 6.934 1 95.75 145 ILE A C 1
ATOM 1132 O O . ILE A 1 145 ? -1.067 -22 7.355 1 95.75 145 ILE A O 1
ATOM 1136 N N . GLY A 1 146 ? -2.439 -20.406 7.422 1 93.88 146 GLY A N 1
ATOM 1137 C CA . GLY A 1 146 ? -3.363 -20.875 8.445 1 93.88 146 GLY A CA 1
ATOM 1138 C C . GLY A 1 146 ? -4.59 -20 8.594 1 93.88 146 GLY A C 1
ATOM 1139 O O . GLY A 1 146 ? -5.539 -20.109 7.812 1 93.88 146 GLY A O 1
ATOM 1140 N N . ASP A 1 147 ? -4.453 -19 9.359 1 96 147 ASP A N 1
ATOM 1141 C CA . ASP A 1 147 ? -5.539 -18.047 9.562 1 96 147 ASP A CA 1
ATOM 1142 C C . ASP A 1 147 ? -5.75 -17.188 8.32 1 96 147 ASP A C 1
ATOM 1144 O O . ASP A 1 147 ? -4.805 -16.922 7.57 1 96 147 ASP A O 1
ATOM 1148 N N . PRO A 1 148 ? -7.004 -16.766 8.086 1 97 148 PRO A N 1
ATOM 1149 C CA . PRO A 1 148 ? -7.238 -15.867 6.953 1 97 148 PRO A CA 1
ATOM 1150 C C . PRO A 1 148 ? -6.434 -14.57 7.055 1 97 148 PRO A C 1
ATOM 1152 O O . PRO A 1 148 ? -6.234 -14.047 8.156 1 97 148 PRO A O 1
ATOM 1155 N N . VAL A 1 149 ? -5.973 -14.102 5.941 1 97.69 149 VAL A N 1
ATOM 1156 C CA . VAL A 1 149 ? -5.203 -12.859 5.859 1 97.69 149 VAL A CA 1
ATOM 1157 C C . VAL A 1 149 ? -5.801 -11.953 4.789 1 97.69 149 VAL A C 1
ATOM 1159 O O . VAL A 1 149 ? -6.285 -12.43 3.76 1 97.69 149 VAL A O 1
ATOM 1162 N N . THR A 1 150 ? -5.855 -10.664 5.047 1 98.25 150 THR A N 1
ATOM 1163 C CA . THR A 1 150 ? -6.211 -9.68 4.035 1 98.25 150 THR A CA 1
ATOM 1164 C C . THR A 1 150 ? -4.961 -9.055 3.424 1 98.25 150 THR A C 1
ATOM 1166 O O . THR A 1 150 ? -4.023 -8.703 4.145 1 98.25 150 THR A O 1
ATOM 1169 N N . VAL A 1 151 ? -4.941 -9.016 2.09 1 98.56 151 VAL A N 1
ATOM 1170 C CA . VAL A 1 151 ? -3.812 -8.453 1.352 1 98.56 151 VAL A CA 1
ATOM 1171 C C . VAL A 1 151 ? -4.281 -7.273 0.508 1 98.56 151 VAL A C 1
ATOM 1173 O O . VAL A 1 151 ? -5.359 -7.316 -0.09 1 98.56 151 VAL A O 1
ATOM 1176 N N . MET A 1 152 ? -3.504 -6.215 0.526 1 98.75 152 MET A N 1
ATOM 1177 C CA . MET A 1 152 ? -3.672 -5.102 -0.402 1 98.75 152 MET A CA 1
ATOM 1178 C C . MET A 1 152 ? -2.791 -5.277 -1.633 1 98.75 152 MET A C 1
ATOM 1180 O O . MET A 1 152 ? -1.605 -5.594 -1.513 1 98.75 152 MET A O 1
ATOM 1184 N N . THR A 1 153 ? -3.334 -5.086 -2.768 1 98.31 153 THR A N 1
ATOM 1185 C CA . THR A 1 153 ? -2.588 -5.195 -4.016 1 98.31 153 THR A CA 1
ATOM 1186 C C . THR A 1 153 ? -2.598 -3.871 -4.77 1 98.31 153 THR A C 1
ATOM 1188 O O . THR A 1 153 ? -3.6 -3.15 -4.758 1 98.31 153 THR A O 1
ATOM 1191 N N . MET A 1 154 ? -1.534 -3.549 -5.316 1 98.5 154 MET A N 1
ATOM 1192 C CA . MET A 1 154 ? -1.431 -2.48 -6.305 1 98.5 154 MET A CA 1
ATOM 1193 C C . MET A 1 154 ? -1.127 -3.047 -7.688 1 98.5 154 MET A C 1
ATOM 1195 O O . MET A 1 154 ? -0.107 -3.711 -7.883 1 98.5 154 MET A O 1
ATOM 1199 N N . ASN A 1 155 ? -1.996 -2.719 -8.586 1 97.31 155 ASN A N 1
ATOM 1200 C CA . ASN A 1 155 ? -2.02 -3.285 -9.93 1 97.31 155 ASN A CA 1
ATOM 1201 C C . ASN A 1 155 ? -2.229 -2.207 -10.992 1 97.31 155 ASN A C 1
ATOM 1203 O O . ASN A 1 155 ? -2.178 -1.014 -10.688 1 97.31 155 ASN A O 1
ATOM 1207 N N . SER A 1 156 ? -2.387 -2.691 -12.25 1 97.38 156 SER A N 1
ATOM 1208 C CA . SER A 1 156 ? -2.9 -1.847 -13.32 1 97.38 156 SER A CA 1
ATOM 1209 C C . SER A 1 156 ? -4.359 -2.166 -13.625 1 97.38 156 SER A C 1
ATOM 1211 O O . SER A 1 156 ? -4.793 -3.311 -13.477 1 97.38 156 SER A O 1
ATOM 1213 N N . ASP A 1 157 ? -5.09 -1.15 -14.039 1 95.56 157 ASP A N 1
ATOM 1214 C CA . ASP A 1 157 ? -6.484 -1.36 -14.406 1 95.56 157 ASP A CA 1
ATOM 1215 C C . ASP A 1 157 ? -6.605 -2.406 -15.516 1 95.56 157 ASP A C 1
ATOM 1217 O O . ASP A 1 157 ? -7.535 -3.213 -15.516 1 95.56 157 ASP A O 1
ATOM 1221 N N . GLU A 1 158 ? -5.652 -2.426 -16.422 1 94.56 158 GLU A N 1
ATOM 1222 C CA . GLU A 1 158 ? -5.621 -3.389 -17.516 1 94.56 158 GLU A CA 1
ATOM 1223 C C . GLU A 1 158 ? -5.629 -4.824 -17 1 94.56 158 GLU A C 1
ATOM 1225 O O . GLU A 1 158 ? -6.426 -5.648 -17.438 1 94.56 158 GLU A O 1
ATOM 1230 N N . VAL A 1 159 ? -4.781 -5.121 -16.078 1 93.56 159 VAL A N 1
ATOM 1231 C CA . VAL A 1 159 ? -4.629 -6.473 -15.547 1 93.56 159 VAL A CA 1
ATOM 1232 C C . VAL A 1 159 ? -5.879 -6.863 -14.766 1 93.56 159 VAL A C 1
ATOM 1234 O O . VAL A 1 159 ? -6.383 -7.98 -14.906 1 93.56 159 VAL A O 1
ATOM 1237 N N . VAL A 1 160 ? -6.426 -5.945 -13.969 1 92.94 160 VAL A N 1
ATOM 1238 C CA . VAL A 1 160 ? -7.617 -6.227 -13.172 1 92.94 160 VAL A CA 1
ATOM 1239 C C . VAL A 1 160 ? -8.805 -6.504 -14.094 1 92.94 160 VAL A C 1
ATOM 1241 O O . VAL A 1 160 ? -9.57 -7.438 -13.859 1 92.94 160 VAL A O 1
ATOM 1244 N N . THR A 1 161 ? -8.914 -5.711 -15.133 1 91.56 161 THR A N 1
ATOM 1245 C CA . THR A 1 161 ? -10 -5.891 -16.094 1 91.56 161 THR A CA 1
ATOM 1246 C C . THR A 1 161 ? -9.891 -7.246 -16.781 1 91.56 161 THR A C 1
ATOM 1248 O O . THR A 1 161 ? -10.883 -7.957 -16.922 1 91.56 161 THR A O 1
ATOM 1251 N N . ALA A 1 162 ? -8.68 -7.625 -17.203 1 91 162 ALA A N 1
ATOM 1252 C CA . ALA A 1 162 ? -8.461 -8.906 -17.875 1 91 162 ALA A CA 1
ATOM 1253 C C . ALA A 1 162 ? -8.859 -10.07 -16.969 1 91 162 ALA A C 1
ATOM 1255 O O . ALA A 1 162 ? -9.539 -11 -17.406 1 91 162 ALA A O 1
ATOM 1256 N N . LEU A 1 163 ? -8.453 -10.039 -15.742 1 88.81 163 LEU A N 1
ATOM 1257 C CA . LEU A 1 163 ? -8.719 -11.125 -14.797 1 88.81 163 LEU A CA 1
ATOM 1258 C C . LEU A 1 163 ? -10.195 -11.188 -14.445 1 88.81 163 LEU A C 1
ATOM 1260 O O . LEU A 1 163 ? -10.758 -12.281 -14.32 1 88.81 163 LEU A O 1
ATOM 1264 N N . ALA A 1 164 ? -10.828 -10.039 -14.305 1 85.38 164 ALA A N 1
ATOM 1265 C CA . ALA A 1 164 ? -12.242 -9.961 -13.953 1 85.38 164 ALA A CA 1
ATOM 1266 C C . ALA A 1 164 ? -13.117 -10.461 -15.094 1 85.38 164 ALA A C 1
ATOM 1268 O O . ALA A 1 164 ? -14.219 -10.977 -14.867 1 85.38 164 ALA A O 1
ATOM 1269 N N . ASN A 1 165 ? -12.633 -10.367 -16.297 1 85.44 165 ASN A N 1
ATOM 1270 C CA . ASN A 1 165 ? -13.406 -10.75 -17.469 1 85.44 165 ASN A CA 1
ATOM 1271 C C . ASN A 1 165 ? -13.203 -12.219 -17.812 1 85.44 165 ASN A C 1
ATOM 1273 O O . ASN A 1 165 ? -13.844 -12.742 -18.734 1 85.44 165 ASN A O 1
ATOM 1277 N N . ALA A 1 166 ? -12.266 -12.867 -17.094 1 82.31 166 ALA A N 1
ATOM 1278 C CA . ALA A 1 166 ? -12.07 -14.297 -17.328 1 82.31 166 ALA A CA 1
ATOM 1279 C C . ALA A 1 166 ? -13.336 -15.086 -16.984 1 82.31 166 ALA A C 1
ATOM 1281 O O . ALA A 1 166 ? -13.898 -14.922 -15.898 1 82.31 166 ALA A O 1
ATOM 1282 N N . GLN A 1 167 ? -13.844 -15.852 -17.859 1 77.38 167 GLN A N 1
ATOM 1283 C CA . GLN A 1 167 ? -15.109 -16.562 -17.719 1 77.38 167 GLN A CA 1
ATOM 1284 C C . GLN A 1 167 ? -14.914 -17.891 -16.969 1 77.38 167 GLN A C 1
ATOM 1286 O O . GLN A 1 167 ? -15.844 -18.375 -16.328 1 77.38 167 GLN A O 1
ATOM 1291 N N . ALA A 1 168 ? -13.82 -18.484 -17.203 1 81.44 168 ALA A N 1
ATOM 1292 C CA . ALA A 1 168 ? -13.477 -19.75 -16.547 1 81.44 168 ALA A CA 1
ATOM 1293 C C . ALA A 1 168 ? -12.016 -19.766 -16.109 1 81.44 168 ALA A C 1
ATOM 1295 O O . ALA A 1 168 ? -11.227 -18.922 -16.516 1 81.44 168 ALA A O 1
ATOM 1296 N N . ALA A 1 169 ? -11.828 -20.672 -15.141 1 85.25 169 ALA A N 1
ATOM 1297 C CA . ALA A 1 169 ? -10.438 -20.875 -14.742 1 85.25 169 ALA A CA 1
ATOM 1298 C C . ALA A 1 169 ? -9.656 -21.609 -15.82 1 85.25 169 ALA A C 1
ATOM 1300 O O . ALA A 1 169 ? -9.703 -22.844 -15.898 1 85.25 169 ALA A O 1
ATOM 1301 N N . ASP A 1 170 ? -9.109 -20.859 -16.703 1 91.44 170 ASP A N 1
ATOM 1302 C CA . ASP A 1 170 ? -8.281 -21.391 -17.781 1 91.44 170 ASP A CA 1
ATOM 1303 C C . ASP A 1 170 ? -7.066 -20.5 -18.016 1 91.44 170 ASP A C 1
ATOM 1305 O O . ASP A 1 170 ? -6.953 -19.406 -17.438 1 91.44 170 ASP A O 1
ATOM 1309 N N . GLU A 1 171 ? -6.098 -21.062 -18.797 1 95.19 171 GLU A N 1
ATOM 1310 C CA . GLU A 1 171 ? -4.914 -20.266 -19.141 1 95.19 171 GLU A CA 1
ATOM 1311 C C . GLU A 1 171 ? -5.289 -18.984 -19.844 1 95.19 171 GLU A C 1
ATOM 1313 O O . GLU A 1 171 ? -6.301 -18.922 -20.547 1 95.19 171 GLU A O 1
ATOM 1318 N N . MET A 1 172 ? -4.504 -17.969 -19.562 1 94.19 172 MET A N 1
ATOM 1319 C CA . MET A 1 172 ? -4.754 -16.656 -20.141 1 94.19 172 MET A CA 1
ATOM 1320 C C . MET A 1 172 ? -3.482 -16.094 -20.766 1 94.19 172 MET A C 1
ATOM 1322 O O . MET A 1 172 ? -2.395 -16.234 -20.203 1 94.19 172 MET A O 1
ATOM 1326 N N . ASP A 1 173 ? -3.576 -15.555 -21.891 1 94.88 173 ASP A N 1
ATOM 1327 C CA . ASP A 1 173 ? -2.6 -14.695 -22.547 1 94.88 173 ASP A CA 1
ATOM 1328 C C . ASP A 1 173 ? -3.264 -13.438 -23.109 1 94.88 173 ASP A C 1
ATOM 1330 O O . ASP A 1 173 ? -3.562 -13.367 -24.297 1 94.88 173 ASP A O 1
ATOM 1334 N N . ASP A 1 174 ? -3.512 -12.531 -22.25 1 94.06 174 ASP A N 1
ATOM 1335 C CA . ASP A 1 174 ? -4.316 -11.352 -22.531 1 94.06 174 ASP A CA 1
ATOM 1336 C C . ASP A 1 174 ? -3.66 -10.094 -21.953 1 94.06 174 ASP A C 1
ATOM 1338 O O . ASP A 1 174 ? -3.654 -9.883 -20.75 1 94.06 174 ASP A O 1
ATOM 1342 N N . GLY A 1 175 ? -3.162 -9.258 -22.922 1 94.25 175 GLY A N 1
ATOM 1343 C CA . GLY A 1 175 ? -2.434 -8.086 -22.469 1 94.25 175 GLY A CA 1
ATOM 1344 C C . GLY A 1 175 ? -1.196 -8.438 -21.656 1 94.25 175 GLY A C 1
ATOM 1345 O O . GLY A 1 175 ? -0.348 -9.203 -22.109 1 94.25 175 GLY A O 1
ATOM 1346 N N . ASP A 1 176 ? -1.225 -7.91 -20.406 1 97.31 176 ASP A N 1
ATOM 1347 C CA . ASP A 1 176 ? -0.055 -8.141 -19.562 1 97.31 176 ASP A CA 1
ATOM 1348 C C . ASP A 1 176 ? -0.276 -9.328 -18.625 1 97.31 176 ASP A C 1
ATOM 1350 O O . ASP A 1 176 ? 0.435 -9.477 -17.625 1 97.31 176 ASP A O 1
ATOM 1354 N N . VAL A 1 177 ? -1.309 -10.07 -18.891 1 96.5 177 VAL A N 1
ATOM 1355 C CA . VAL A 1 177 ? -1.564 -11.273 -18.109 1 96.5 177 VAL A CA 1
ATOM 1356 C C . VAL A 1 177 ? -1.139 -12.508 -18.891 1 96.5 177 VAL A C 1
ATOM 1358 O O . VAL A 1 177 ? -1.709 -12.805 -19.953 1 96.5 177 VAL A O 1
ATOM 1361 N N . TYR A 1 178 ? -0.123 -13.156 -18.516 1 97.44 178 TYR A N 1
ATOM 1362 C CA . TYR A 1 178 ? 0.227 -14.5 -18.969 1 97.44 178 TYR A CA 1
ATOM 1363 C C . TYR A 1 178 ? 0.088 -15.508 -17.844 1 97.44 178 TYR A C 1
ATOM 1365 O O . TYR A 1 178 ? 0.93 -15.562 -16.938 1 97.44 178 TYR A O 1
ATOM 1373 N N . LYS A 1 179 ? -0.974 -16.266 -17.828 1 96.81 179 LYS A N 1
ATOM 1374 C CA . LYS A 1 179 ? -1.329 -17.203 -16.781 1 96.81 179 LYS A CA 1
ATOM 1375 C C . LYS A 1 179 ? -1.405 -18.625 -17.328 1 96.81 179 LYS A C 1
ATOM 1377 O O . LYS A 1 179 ? -2.07 -18.875 -18.344 1 96.81 179 LYS A O 1
ATOM 1382 N N . ILE A 1 180 ? -0.77 -19.562 -16.656 1 97.38 180 ILE A N 1
ATOM 1383 C CA . ILE A 1 180 ? -0.687 -20.906 -17.188 1 97.38 180 ILE A CA 1
ATOM 1384 C C . ILE A 1 180 ? -1.053 -21.922 -16.094 1 97.38 180 ILE A C 1
ATOM 1386 O O . ILE A 1 180 ? -0.96 -21.609 -14.906 1 97.38 180 ILE A O 1
ATOM 1390 N N . ASP A 1 181 ? -1.526 -23.047 -16.516 1 95.75 181 ASP A N 1
ATOM 1391 C CA . ASP A 1 181 ? -1.727 -24.219 -15.688 1 95.75 181 ASP A CA 1
ATOM 1392 C C . ASP A 1 181 ? -0.441 -25.031 -15.57 1 95.75 181 ASP A C 1
ATOM 1394 O O . ASP A 1 181 ? -0.024 -25.688 -16.531 1 95.75 181 ASP A O 1
ATOM 1398 N N . ILE A 1 182 ? 0.176 -25.016 -14.453 1 95.88 182 ILE A N 1
ATOM 1399 C CA . ILE A 1 182 ? 1.497 -25.594 -14.25 1 95.88 182 ILE A CA 1
ATOM 1400 C C . ILE A 1 182 ? 1.438 -27.109 -14.5 1 95.88 182 ILE A C 1
ATOM 1402 O O . ILE A 1 182 ? 2.336 -27.672 -15.125 1 95.88 182 ILE A O 1
ATOM 1406 N N . GLN A 1 183 ? 0.369 -27.719 -14.008 1 94.19 183 GLN A N 1
ATOM 1407 C CA . GLN A 1 183 ? 0.25 -29.156 -14.219 1 94.19 183 GLN A CA 1
ATOM 1408 C C . GLN A 1 183 ? 0.127 -29.484 -15.703 1 94.19 183 GLN A C 1
ATOM 1410 O O . GLN A 1 183 ? 0.788 -30.406 -16.203 1 94.19 183 GLN A O 1
ATOM 1415 N N . ARG A 1 184 ? -0.663 -28.766 -16.375 1 94.19 184 ARG A N 1
ATOM 1416 C CA . ARG A 1 184 ? -0.865 -28.984 -17.812 1 94.19 184 ARG A CA 1
ATOM 1417 C C . ARG A 1 184 ? 0.422 -28.734 -18.578 1 94.19 184 ARG A C 1
ATOM 1419 O O . ARG A 1 184 ? 0.725 -29.453 -19.547 1 94.19 184 ARG A O 1
ATOM 1426 N N . ARG A 1 185 ? 1.173 -27.734 -18.125 1 95.56 185 ARG A N 1
ATOM 1427 C CA . ARG A 1 185 ? 2.336 -27.297 -18.891 1 95.56 185 ARG A CA 1
ATOM 1428 C C . ARG A 1 185 ? 3.559 -28.141 -18.562 1 95.56 185 ARG A C 1
ATOM 1430 O O . ARG A 1 185 ? 4.43 -28.344 -19.406 1 95.56 185 ARG A O 1
ATOM 1437 N N . THR A 1 186 ? 3.658 -28.734 -17.359 1 94.25 186 THR A N 1
ATOM 1438 C CA . THR A 1 186 ? 4.918 -29.328 -16.938 1 94.25 186 THR A CA 1
ATOM 1439 C C . THR A 1 186 ? 4.711 -30.766 -16.5 1 94.25 186 THR A C 1
ATOM 1441 O O . THR A 1 186 ? 5.676 -31.5 -16.281 1 94.25 186 THR A O 1
ATOM 1444 N N . GLY A 1 187 ? 3.418 -31.156 -16.328 1 93.88 187 GLY A N 1
ATOM 1445 C CA . GLY A 1 187 ? 3.111 -32.469 -15.805 1 93.88 187 GLY A CA 1
ATOM 1446 C C . GLY A 1 187 ? 3.342 -32.594 -14.305 1 93.88 187 GLY A C 1
ATOM 1447 O O . GLY A 1 187 ? 3.219 -33.656 -13.734 1 93.88 187 GLY A O 1
ATOM 1448 N N . ARG A 1 188 ?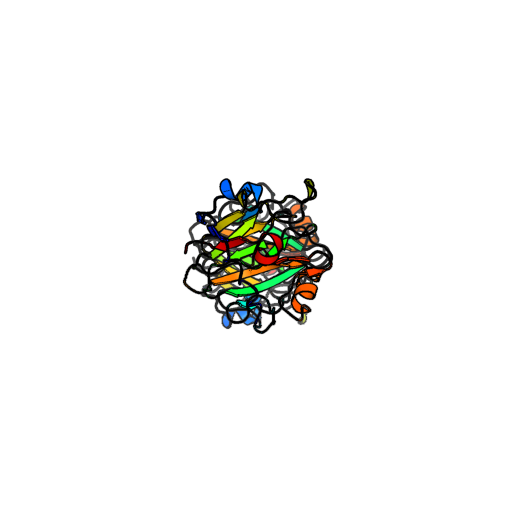 3.732 -31.5 -13.688 1 94.88 188 ARG A N 1
ATOM 1449 C CA . ARG A 1 188 ? 4.039 -31.484 -12.266 1 94.88 188 ARG A CA 1
ATOM 1450 C C . ARG A 1 188 ? 3.006 -30.688 -11.484 1 94.88 188 ARG A C 1
ATOM 1452 O O . ARG A 1 188 ? 2.42 -29.734 -12.023 1 94.88 188 ARG A O 1
ATOM 1459 N N . VAL A 1 189 ? 2.777 -31.141 -10.328 1 93.44 189 VAL A N 1
ATOM 1460 C CA . VAL A 1 189 ? 1.962 -30.375 -9.391 1 93.44 189 VAL A CA 1
ATOM 1461 C C . VAL A 1 189 ? 2.848 -29.797 -8.289 1 93.44 189 VAL A C 1
ATOM 1463 O O . VAL A 1 189 ? 3.533 -30.531 -7.582 1 93.44 189 VAL A O 1
ATOM 1466 N N . LEU A 1 190 ? 2.875 -28.469 -8.18 1 95.75 190 LEU A N 1
ATOM 1467 C CA . LEU A 1 190 ? 3.627 -27.828 -7.117 1 95.75 190 LEU A CA 1
ATOM 1468 C C . LEU A 1 190 ? 2.83 -27.812 -5.816 1 95.75 190 LEU A C 1
ATOM 1470 O O . LEU A 1 190 ? 1.608 -27.641 -5.832 1 95.75 190 LEU A O 1
ATOM 1474 N N . ARG A 1 191 ? 3.545 -28 -4.738 1 95.56 191 ARG A N 1
ATOM 1475 C CA . ARG A 1 191 ? 2.889 -27.969 -3.434 1 95.56 191 ARG A CA 1
ATOM 1476 C C . ARG A 1 191 ? 3.768 -27.297 -2.391 1 95.56 191 ARG A C 1
ATOM 1478 O O . ARG A 1 191 ? 4.973 -27.547 -2.328 1 95.56 191 ARG A O 1
ATOM 1485 N N . VAL A 1 192 ? 3.189 -26.375 -1.605 1 94.69 192 VAL A N 1
ATOM 1486 C CA . VAL A 1 192 ? 3.885 -25.734 -0.49 1 94.69 192 VAL A CA 1
ATOM 1487 C C . VAL A 1 192 ? 3.607 -26.516 0.798 1 94.69 192 VAL A C 1
ATOM 1489 O O . VAL A 1 192 ? 2.451 -26.766 1.137 1 94.69 192 VAL A O 1
ATOM 1492 N N . PRO A 1 193 ? 4.656 -26.859 1.566 1 86.38 193 PRO A N 1
ATOM 1493 C CA . PRO A 1 193 ? 4.484 -27.703 2.746 1 86.38 193 PRO A CA 1
ATOM 1494 C C . PRO A 1 193 ? 3.988 -26.938 3.965 1 86.38 193 PRO A C 1
ATOM 1496 O O . PRO A 1 193 ? 4.766 -26.656 4.879 1 86.38 193 PRO A O 1
ATOM 1499 N N . PHE A 1 194 ? 2.816 -26.219 4.055 1 83 194 PHE A N 1
ATOM 1500 C CA . PHE A 1 194 ? 2.305 -25.75 5.332 1 83 194 PHE A CA 1
ATOM 1501 C C . PHE A 1 194 ? 0.901 -26.281 5.59 1 83 194 PHE A C 1
ATOM 1503 O O . PHE A 1 194 ? 0.214 -26.703 4.656 1 83 194 PHE A O 1
ATOM 1510 N N . MET B 1 1 ? 13.75 52.844 23.172 1 31.39 1 MET B N 1
ATOM 1511 C CA . MET B 1 1 ? 12.594 52.031 23.516 1 31.39 1 MET B CA 1
ATOM 1512 C C . MET B 1 1 ? 12.531 50.781 22.625 1 31.39 1 MET B C 1
ATOM 1514 O O . MET B 1 1 ? 12.367 50.906 21.406 1 31.39 1 MET B O 1
ATOM 1518 N N . ASP B 1 2 ? 13.312 49.75 22.844 1 35.06 2 ASP B N 1
ATOM 1519 C CA . ASP B 1 2 ? 13.445 48.5 22.125 1 35.06 2 ASP B CA 1
ATOM 1520 C C . ASP B 1 2 ? 12.086 47.812 21.938 1 35.06 2 ASP B C 1
ATOM 1522 O O . ASP B 1 2 ? 11.414 47.5 22.906 1 35.06 2 ASP B O 1
ATOM 1526 N N . THR B 1 3 ? 11.18 48.156 21.062 1 35.97 3 THR B N 1
ATOM 1527 C CA . THR B 1 3 ? 9.914 47.5 20.734 1 35.97 3 THR B CA 1
ATOM 1528 C C . THR B 1 3 ? 10.07 46 20.656 1 35.97 3 THR B C 1
ATOM 1530 O O . THR B 1 3 ? 10.656 45.469 19.703 1 35.97 3 THR B O 1
ATOM 1533 N N . TYR B 1 4 ? 10.367 45.25 21.656 1 42.47 4 TYR B N 1
ATOM 1534 C CA . TYR B 1 4 ? 10.289 43.812 21.703 1 42.47 4 TYR B CA 1
ATOM 1535 C C . TYR B 1 4 ? 9.008 43.312 21.031 1 42.47 4 TYR B C 1
ATOM 1537 O O . TYR B 1 4 ? 7.914 43.781 21.344 1 42.47 4 TYR B O 1
ATOM 1545 N N . ALA B 1 5 ? 9.047 43.156 19.844 1 45.84 5 ALA B N 1
ATOM 1546 C CA . ALA B 1 5 ? 7.949 42.438 19.203 1 45.84 5 ALA B CA 1
ATOM 1547 C C . ALA B 1 5 ? 7.332 41.438 20.156 1 45.84 5 ALA B C 1
ATOM 1549 O O . ALA B 1 5 ? 8.031 40.594 20.719 1 45.84 5 ALA B O 1
ATOM 1550 N N . LYS B 1 6 ? 6.34 41.625 21 1 46.28 6 LYS B N 1
ATOM 1551 C CA . LYS B 1 6 ? 5.523 40.781 21.859 1 46.28 6 LYS B CA 1
ATOM 1552 C C . LYS B 1 6 ? 5.359 39.375 21.25 1 46.28 6 LYS B C 1
ATOM 1554 O O . LYS B 1 6 ? 4.801 39.25 20.156 1 46.28 6 LYS B O 1
ATOM 1559 N N . GLN B 1 7 ? 6.23 38.406 21.359 1 48.72 7 GLN B N 1
ATOM 1560 C CA . GLN B 1 7 ? 6.016 37 21 1 48.72 7 GLN B CA 1
ATOM 1561 C C . GLN B 1 7 ? 4.602 36.562 21.344 1 48.72 7 GLN B C 1
ATOM 1563 O O . GLN B 1 7 ? 4.223 36.531 22.516 1 48.72 7 GLN B O 1
ATOM 1568 N N . THR B 1 8 ? 3.555 37 20.734 1 54.56 8 THR B N 1
ATOM 1569 C CA . THR B 1 8 ? 2.186 36.562 20.984 1 54.56 8 THR B CA 1
ATOM 1570 C C . THR B 1 8 ? 2.152 35.094 21.406 1 54.56 8 THR B C 1
ATOM 1572 O O . THR B 1 8 ? 2.805 34.25 20.797 1 54.56 8 THR B O 1
ATOM 1575 N N . GLU B 1 9 ? 1.959 34.812 22.703 1 65.75 9 GLU B N 1
ATOM 1576 C CA . GLU B 1 9 ? 1.822 33.5 23.312 1 65.75 9 GLU B CA 1
ATOM 1577 C C . GLU B 1 9 ? 1.001 32.562 22.438 1 65.75 9 GLU B C 1
ATOM 1579 O O . GLU B 1 9 ? -0.093 32.906 22 1 65.75 9 GLU B O 1
ATOM 1584 N N . ALA B 1 10 ? 1.597 31.484 21.906 1 76.81 10 ALA B N 1
ATOM 1585 C CA . ALA B 1 10 ? 0.861 30.516 21.094 1 76.81 10 ALA B CA 1
ATOM 1586 C C . ALA B 1 10 ? -0.312 29.922 21.875 1 76.81 10 ALA B C 1
ATOM 1588 O O . ALA B 1 10 ? -0.195 29.656 23.078 1 76.81 10 ALA B O 1
ATOM 1589 N N . VAL B 1 11 ? -1.545 30.078 21.438 1 89.88 11 VAL B N 1
ATOM 1590 C CA . VAL B 1 11 ? -2.719 29.391 21.969 1 89.88 11 VAL B CA 1
ATOM 1591 C C . VAL B 1 11 ? -2.748 27.953 21.469 1 89.88 11 VAL B C 1
ATOM 1593 O O . VAL B 1 11 ? -2.854 27.703 20.25 1 89.88 11 VAL B O 1
ATOM 1596 N N . TYR B 1 12 ? -2.646 27.016 22.406 1 91.81 12 TYR B N 1
ATOM 1597 C CA . TYR B 1 12 ? -2.588 25.609 22.047 1 91.81 12 TYR B CA 1
ATOM 1598 C C . TYR B 1 12 ? -3.986 25.016 21.969 1 91.81 12 TYR B C 1
ATOM 1600 O O . TYR B 1 12 ? -4.859 25.344 22.766 1 91.81 12 TYR B O 1
ATOM 1608 N N . VAL B 1 13 ? -4.195 24.25 21 1 93.81 13 VAL B N 1
ATOM 1609 C CA . VAL B 1 13 ? -5.395 23.438 20.844 1 93.81 13 VAL B CA 1
ATOM 1610 C C . VAL B 1 13 ? -5.02 21.953 20.875 1 93.81 13 VAL B C 1
ATOM 1612 O O . VAL B 1 13 ? -4.227 21.484 20.062 1 93.81 13 VAL B O 1
ATOM 1615 N N . ASP B 1 14 ? -5.578 21.203 21.828 1 95.25 14 ASP B N 1
ATOM 1616 C CA . ASP B 1 14 ? -5.34 19.766 21.891 1 95.25 14 ASP B CA 1
ATOM 1617 C C . ASP B 1 14 ? -6.18 19.016 20.859 1 95.25 14 ASP B C 1
ATOM 1619 O O . ASP B 1 14 ? -7.398 19.203 20.797 1 95.25 14 ASP B O 1
ATOM 1623 N N . VAL B 1 15 ? -5.543 18.281 20.094 1 97.31 15 VAL B N 1
ATOM 1624 C CA . VAL B 1 15 ? -6.199 17.422 19.109 1 97.31 15 VAL B CA 1
ATOM 1625 C C . VAL B 1 15 ? -6.504 16.062 19.719 1 97.31 15 VAL B C 1
ATOM 1627 O O . VAL B 1 15 ? -5.594 15.344 20.141 1 97.31 15 VAL B O 1
ATOM 1630 N N . PRO B 1 16 ? -7.805 15.703 19.828 1 96.88 16 PRO B N 1
ATOM 1631 C CA . PRO B 1 16 ? -8.109 14.383 20.375 1 96.88 16 PRO B CA 1
ATOM 1632 C C . PRO B 1 16 ? -7.473 13.25 19.578 1 96.88 16 PRO B C 1
ATOM 1634 O O . PRO B 1 16 ? -7.465 13.281 18.359 1 96.88 16 PRO B O 1
ATOM 1637 N N . LEU B 1 17 ? -6.871 12.289 20.344 1 97.25 17 LEU B N 1
ATOM 1638 C CA . LEU B 1 17 ? -6.348 11.07 19.75 1 97.25 17 LEU B CA 1
ATOM 1639 C C . LEU B 1 17 ? -7.355 9.93 19.875 1 97.25 17 LEU B C 1
ATOM 1641 O O . LEU B 1 17 ? -7.727 9.547 20.984 1 97.25 17 LEU B O 1
ATOM 1645 N N . LEU B 1 18 ? -7.801 9.414 18.781 1 98 18 LEU B N 1
ATOM 1646 C CA . LEU B 1 18 ? -8.789 8.344 18.75 1 98 18 LEU B CA 1
ATOM 1647 C C . LEU B 1 18 ? -8.188 7.07 18.156 1 98 18 LEU B C 1
ATOM 1649 O O . LEU B 1 18 ? -7.309 7.137 17.297 1 98 18 LEU B O 1
ATOM 1653 N N . ASP B 1 19 ? -8.602 5.91 18.672 1 98.25 19 ASP B N 1
ATOM 1654 C CA . ASP B 1 19 ? -8.328 4.68 17.938 1 98.25 19 ASP B CA 1
ATOM 1655 C C . ASP B 1 19 ? -9.148 4.617 16.656 1 98.25 19 ASP B C 1
ATOM 1657 O O . ASP B 1 19 ? -10.383 4.676 16.688 1 98.25 19 ASP B O 1
ATOM 1661 N N . ALA B 1 20 ? -8.5 4.523 15.578 1 98.5 20 ALA B N 1
ATOM 1662 C CA . ALA B 1 20 ? -9.188 4.562 14.289 1 98.5 20 ALA B CA 1
ATOM 1663 C C . ALA B 1 20 ? -10.117 3.363 14.133 1 98.5 20 ALA B C 1
ATOM 1665 O O . ALA B 1 20 ? -9.742 2.23 14.445 1 98.5 20 ALA B O 1
ATOM 1666 N N . THR B 1 21 ? -11.266 3.568 13.711 1 98.19 21 THR B N 1
ATOM 1667 C CA . THR B 1 21 ? -12.227 2.59 13.211 1 98.19 21 THR B CA 1
ATOM 1668 C C . THR B 1 21 ? -12.789 3.023 11.859 1 98.19 21 THR B C 1
ATOM 1670 O O . THR B 1 21 ? -12.742 4.207 11.508 1 98.19 21 THR B O 1
ATOM 1673 N N . PRO B 1 22 ? -13.305 2.031 11.117 1 97.94 22 PRO B N 1
ATOM 1674 C CA . PRO B 1 22 ? -13.93 2.441 9.859 1 97.94 22 PRO B CA 1
ATOM 1675 C C . PRO B 1 22 ? -15.008 3.504 10.055 1 97.94 22 PRO B C 1
ATOM 1677 O O . PRO B 1 22 ? -15.148 4.414 9.234 1 97.94 22 PRO B O 1
ATOM 1680 N N . GLU B 1 23 ? -15.719 3.428 11.109 1 98.06 23 GLU B N 1
ATOM 1681 C CA . GLU B 1 23 ? -16.828 4.34 11.359 1 98.06 23 GLU B CA 1
ATOM 1682 C C . GLU B 1 23 ? -16.328 5.742 11.695 1 98.06 23 GLU B C 1
ATOM 1684 O O . GLU B 1 23 ? -16.812 6.727 11.117 1 98.06 23 GLU B O 1
ATOM 1689 N N . ASN B 1 24 ? -15.352 5.906 12.609 1 98.38 24 ASN B N 1
ATOM 1690 C CA . ASN B 1 24 ? -14.945 7.242 13.039 1 98.38 24 ASN B CA 1
ATOM 1691 C C . ASN B 1 24 ? -14.023 7.902 12.016 1 98.38 24 ASN B C 1
ATOM 1693 O O . ASN B 1 24 ? -13.883 9.125 12 1 98.38 24 ASN B O 1
ATOM 1697 N N . LEU B 1 25 ? -13.43 7.113 11.141 1 98.31 25 LEU B N 1
ATOM 1698 C CA . LEU B 1 25 ? -12.523 7.617 10.117 1 98.31 25 LEU B CA 1
ATOM 1699 C C . LEU B 1 25 ? -13.297 7.988 8.852 1 98.31 25 LEU B C 1
ATOM 1701 O O . LEU B 1 25 ? -12.734 8.609 7.941 1 98.31 25 LEU B O 1
ATOM 1705 N N . ALA B 1 26 ? -14.562 7.68 8.758 1 98.5 26 ALA B N 1
ATOM 1706 C CA . ALA B 1 26 ? -15.344 7.66 7.523 1 98.5 26 ALA B CA 1
ATOM 1707 C C . ALA B 1 26 ? -15.406 9.047 6.891 1 98.5 26 ALA B C 1
ATOM 1709 O O . ALA B 1 26 ? -15.477 9.18 5.664 1 98.5 26 ALA B O 1
ATOM 1710 N N . GLU B 1 27 ? -15.406 10.086 7.656 1 98.62 27 GLU B N 1
ATOM 1711 C CA . GLU B 1 27 ? -15.531 11.438 7.113 1 98.62 27 GLU B CA 1
ATOM 1712 C C . GLU B 1 27 ? -14.18 11.961 6.629 1 98.62 27 GLU B C 1
ATOM 1714 O O . GLU B 1 27 ? -14.109 13 5.965 1 98.62 27 GLU B O 1
ATOM 1719 N N . TYR B 1 28 ? -13.109 11.289 6.949 1 98.88 28 TYR B N 1
ATOM 1720 C CA . TYR B 1 28 ? -11.758 11.711 6.625 1 98.88 28 TYR B CA 1
ATOM 1721 C C . TYR B 1 28 ? -11.164 10.859 5.508 1 98.88 28 TYR B C 1
ATOM 1723 O O . TYR B 1 28 ? -10.312 11.328 4.746 1 98.88 28 TYR B O 1
ATOM 1731 N N . GLY B 1 29 ? -11.547 9.625 5.488 1 98.75 29 GLY B N 1
ATOM 1732 C CA . GLY B 1 29 ? -10.984 8.648 4.57 1 98.75 29 GLY B CA 1
ATOM 1733 C C . GLY B 1 29 ? -11.578 7.258 4.746 1 98.75 29 GLY B C 1
ATOM 1734 O O . GLY B 1 29 ? -12.562 7.082 5.465 1 98.75 29 GLY B O 1
ATOM 1735 N N . VAL B 1 30 ? -11.023 6.34 4.047 1 98.62 30 VAL B N 1
ATOM 1736 C CA . VAL B 1 30 ? -11.383 4.922 4.094 1 98.62 30 VAL B CA 1
ATOM 1737 C C . VAL B 1 30 ? -10.281 4.141 4.812 1 98.62 30 VAL B C 1
ATOM 1739 O O . VAL B 1 30 ? -9.117 4.207 4.43 1 98.62 30 VAL B O 1
ATOM 1742 N N . MET B 1 31 ? -10.703 3.453 5.852 1 98.62 31 MET B N 1
ATOM 1743 C CA . MET B 1 31 ? -9.742 2.621 6.566 1 98.62 31 MET B CA 1
ATOM 1744 C C . MET B 1 31 ? -9.359 1.4 5.738 1 98.62 31 MET B C 1
ATOM 1746 O O . MET B 1 31 ? -10.219 0.751 5.141 1 98.62 31 MET B O 1
ATOM 1750 N N . ILE B 1 32 ? -8.109 1.148 5.625 1 98.5 32 ILE B N 1
ATOM 1751 C CA . ILE B 1 32 ? -7.555 -0.034 4.977 1 98.5 32 ILE B CA 1
ATOM 1752 C C . ILE B 1 32 ? -7.059 -1.017 6.031 1 98.5 32 ILE B C 1
ATOM 1754 O O . ILE B 1 32 ? -6.035 -0.774 6.684 1 98.5 32 ILE B O 1
ATOM 1758 N N . GLY B 1 33 ? -7.727 -2.064 6.27 1 96.56 33 GLY B N 1
ATOM 1759 C CA . GLY B 1 33 ? -7.398 -3.031 7.305 1 96.56 33 GLY B CA 1
ATOM 1760 C C . GLY B 1 33 ? -7.754 -4.457 6.93 1 96.56 33 GLY B C 1
ATOM 1761 O O . GLY B 1 33 ? -7.57 -4.867 5.781 1 96.56 33 GLY B O 1
ATOM 1762 N N . GLU B 1 34 ? -8.281 -5.184 7.918 1 94.19 34 GLU B N 1
ATOM 1763 C CA . GLU B 1 34 ? -8.453 -6.621 7.742 1 94.19 34 GLU B CA 1
ATOM 1764 C C . GLU B 1 34 ? -9.758 -6.934 7.008 1 94.19 34 GLU B C 1
ATOM 1766 O O . GLU B 1 34 ? -9.938 -8.039 6.492 1 94.19 34 GLU B O 1
ATOM 1771 N N . ALA B 1 35 ? -10.648 -5.934 6.914 1 94 35 ALA B N 1
ATOM 1772 C CA . ALA B 1 35 ? -11.867 -6.121 6.137 1 94 35 ALA B CA 1
ATOM 1773 C C . ALA B 1 35 ? -11.633 -5.816 4.66 1 94 35 ALA B C 1
ATOM 1775 O O . ALA B 1 35 ? -10.852 -4.926 4.324 1 94 35 ALA B O 1
ATOM 1776 N N . VAL B 1 36 ? -12.297 -6.566 3.805 1 95.88 36 VAL B N 1
ATOM 1777 C CA . VAL B 1 36 ? -12.203 -6.336 2.367 1 95.88 36 VAL B CA 1
ATOM 1778 C C . VAL B 1 36 ? -13.055 -5.133 1.976 1 95.88 36 VAL B C 1
ATOM 1780 O O . VAL B 1 36 ? -14.227 -5.043 2.361 1 95.88 36 VAL B O 1
ATOM 1783 N N . HIS B 1 37 ? -12.438 -4.242 1.243 1 94.81 37 HIS B N 1
ATOM 1784 C CA . HIS B 1 37 ? -13.172 -3.086 0.749 1 94.81 37 HIS B CA 1
ATOM 1785 C C . HIS B 1 37 ? -14.148 -3.486 -0.355 1 94.81 37 HIS B C 1
ATOM 1787 O O . HIS B 1 37 ? -13.734 -4.012 -1.392 1 94.81 37 HIS B O 1
ATOM 1793 N N . ARG B 1 38 ? -15.492 -3.25 -0.175 1 94.19 38 ARG B N 1
ATOM 1794 C CA . ARG B 1 38 ? -16.531 -3.555 -1.15 1 94.19 38 ARG B CA 1
ATOM 1795 C C . ARG B 1 38 ? -16.328 -4.938 -1.759 1 94.19 38 ARG B C 1
ATOM 1797 O O . ARG B 1 38 ? -16.078 -5.062 -2.961 1 94.19 38 ARG B O 1
ATOM 1804 N N . PRO B 1 39 ? -16.5 -5.969 -0.933 1 92.19 39 PRO B N 1
ATOM 1805 C CA . PRO B 1 39 ? -16.281 -7.336 -1.411 1 92.19 39 PRO B CA 1
ATOM 1806 C C . PRO B 1 39 ? -17.25 -7.734 -2.523 1 92.19 39 PRO B C 1
ATOM 1808 O O . PRO B 1 39 ? -18.344 -7.16 -2.633 1 92.19 39 PRO B O 1
ATOM 1811 N N . GLY B 1 40 ? -16.828 -8.781 -3.363 1 81.06 40 GLY B N 1
ATOM 1812 C CA . GLY B 1 40 ? -17.766 -9.398 -4.281 1 81.06 40 GLY B CA 1
ATOM 1813 C C . GLY B 1 40 ? -17.25 -9.5 -5.699 1 81.06 40 GLY B C 1
ATOM 1814 O O . GLY B 1 40 ? -17.969 -9.906 -6.609 1 81.06 40 GLY B O 1
ATOM 1815 N N . LEU B 1 41 ? -16.031 -9.023 -5.984 1 76.31 41 LEU B N 1
ATOM 1816 C CA . LEU B 1 41 ? -15.453 -9.273 -7.305 1 76.31 41 LEU B CA 1
ATOM 1817 C C . LEU B 1 41 ? -15.172 -10.758 -7.504 1 76.31 41 LEU B C 1
ATOM 1819 O O . LEU B 1 41 ? -14.547 -11.398 -6.652 1 76.31 41 LEU B O 1
ATOM 1823 N N . SER B 1 42 ? -15.727 -11.242 -8.562 1 72.81 42 SER B N 1
ATOM 1824 C CA . SER B 1 42 ? -15.594 -12.68 -8.805 1 72.81 42 SER B CA 1
ATOM 1825 C C . SER B 1 42 ? -14.391 -12.984 -9.695 1 72.81 42 SER B C 1
ATOM 1827 O O . SER B 1 42 ? -14.352 -12.562 -10.852 1 72.81 42 SER B O 1
ATOM 1829 N N . ILE B 1 43 ? -13.352 -13.469 -9.234 1 71.75 43 ILE B N 1
ATOM 1830 C CA . ILE B 1 43 ? -12.227 -14.039 -9.969 1 71.75 43 ILE B CA 1
ATOM 1831 C C . ILE B 1 43 ? -12.234 -15.555 -9.82 1 71.75 43 ILE B C 1
ATOM 1833 O O . ILE B 1 43 ? -12.125 -16.078 -8.711 1 71.75 43 ILE B O 1
ATOM 1837 N N . PRO B 1 44 ? -12.398 -16.203 -10.945 1 74.88 44 PRO B N 1
ATOM 1838 C CA . PRO B 1 44 ? -12.773 -17.609 -10.906 1 74.88 44 PRO B CA 1
ATOM 1839 C C . PRO B 1 44 ? -11.641 -18.516 -10.414 1 74.88 44 PRO B C 1
ATOM 1841 O O . PRO B 1 44 ? -11.859 -19.703 -10.156 1 74.88 44 PRO B O 1
ATOM 1844 N N . PHE B 1 45 ? -10.5 -18.109 -10.219 1 78.12 45 PHE B N 1
ATOM 1845 C CA . PHE B 1 45 ? -9.328 -18.953 -10.023 1 78.12 45 PHE B CA 1
ATOM 1846 C C . PHE B 1 45 ? -9.25 -19.453 -8.578 1 78.12 45 PHE B C 1
ATOM 1848 O O . PHE B 1 45 ? -8.656 -20.5 -8.305 1 78.12 45 PHE B O 1
ATOM 1855 N N . TYR B 1 46 ? -9.875 -18.719 -7.66 1 82.44 46 TYR B N 1
ATOM 1856 C CA . TYR B 1 46 ? -9.75 -19.078 -6.254 1 82.44 46 TYR B CA 1
ATOM 1857 C C . TYR B 1 46 ? -11.102 -19.047 -5.555 1 82.44 46 TYR B C 1
ATOM 1859 O O . TYR B 1 46 ? -11.203 -18.625 -4.398 1 82.44 46 TYR B O 1
ATOM 1867 N N . LYS B 1 47 ? -12.023 -19.516 -6.293 1 75.81 47 LYS B N 1
ATOM 1868 C CA . LYS B 1 47 ? -13.398 -19.484 -5.793 1 75.81 47 LYS B CA 1
ATOM 1869 C C . LYS B 1 47 ? -13.5 -20.156 -4.426 1 75.81 47 LYS B C 1
ATOM 1871 O O . LYS B 1 47 ? -12.938 -21.219 -4.215 1 75.81 47 LYS B O 1
ATOM 1876 N N . GLY B 1 48 ? -14.062 -19.406 -3.555 1 83.44 48 GLY B N 1
ATOM 1877 C CA . GLY B 1 48 ? -14.352 -19.922 -2.227 1 83.44 48 GLY B CA 1
ATOM 1878 C C . GLY B 1 48 ? -13.25 -19.641 -1.221 1 83.44 48 GLY B C 1
ATOM 1879 O O . GLY B 1 48 ? -13.477 -19.719 -0.011 1 83.44 48 GLY B O 1
ATOM 1880 N N . THR B 1 49 ? -12.062 -19.266 -1.677 1 90.75 49 THR B N 1
ATOM 1881 C CA . THR B 1 49 ? -10.969 -19.094 -0.728 1 90.75 49 THR B CA 1
ATOM 1882 C C . THR B 1 49 ? -10.438 -17.656 -0.779 1 90.75 49 THR B C 1
ATOM 1884 O O . THR B 1 49 ? -9.703 -17.234 0.113 1 90.75 49 THR B O 1
ATOM 1887 N N . VAL B 1 50 ? -10.805 -16.969 -1.854 1 92.75 50 VAL B N 1
ATOM 1888 C CA . VAL B 1 50 ? -10.391 -15.57 -1.982 1 92.75 50 VAL B CA 1
ATOM 1889 C C . VAL B 1 50 ? -11.625 -14.688 -2.15 1 92.75 50 VAL B C 1
ATOM 1891 O O . VAL B 1 50 ? -12.438 -14.906 -3.047 1 92.75 50 VAL B O 1
ATOM 1894 N N . GLU B 1 51 ? -11.82 -13.812 -1.248 1 93.88 51 GLU B N 1
ATOM 1895 C CA . GLU B 1 51 ? -12.812 -12.742 -1.372 1 93.88 51 GLU B CA 1
ATOM 1896 C C . GLU B 1 51 ? -12.164 -11.445 -1.855 1 93.88 51 GLU B C 1
ATOM 1898 O O . GLU B 1 51 ? -11.484 -10.766 -1.089 1 93.88 51 GLU B O 1
ATOM 1903 N N . GLU B 1 52 ? -12.336 -11.102 -3.076 1 92.94 52 GLU B N 1
ATOM 1904 C CA . GLU B 1 52 ? -11.727 -9.914 -3.662 1 92.94 52 GLU B CA 1
ATOM 1905 C C . GLU B 1 52 ? -12.656 -8.711 -3.566 1 92.94 52 GLU B C 1
ATOM 1907 O O . GLU B 1 52 ? -13.867 -8.836 -3.771 1 92.94 52 GLU B O 1
ATOM 1912 N N . GLY B 1 53 ? -12.094 -7.629 -3.334 1 94.81 53 GLY B N 1
ATOM 1913 C CA . GLY B 1 53 ? -12.852 -6.387 -3.291 1 94.81 53 GLY B CA 1
ATOM 1914 C C . GLY B 1 53 ? -12.75 -5.586 -4.574 1 94.81 53 GLY B C 1
ATOM 1915 O O . GLY B 1 53 ? -11.93 -5.891 -5.445 1 94.81 53 GLY B O 1
ATOM 1916 N N . GLN B 1 54 ? -13.633 -4.617 -4.699 1 94.25 54 GLN B N 1
ATOM 1917 C CA . GLN B 1 54 ? -13.539 -3.643 -5.781 1 94.25 54 GLN B CA 1
ATOM 1918 C C . GLN B 1 54 ? -12.336 -2.725 -5.586 1 94.25 54 GLN B C 1
ATOM 1920 O O . GLN B 1 54 ? -11.734 -2.695 -4.508 1 94.25 54 GLN B O 1
ATOM 1925 N N . ASN B 1 55 ? -11.977 -2.092 -6.684 1 96.44 55 ASN B N 1
ATOM 1926 C CA . ASN B 1 55 ? -10.938 -1.075 -6.578 1 96.44 55 ASN B CA 1
ATOM 1927 C C . ASN B 1 55 ? -11.289 -0.016 -5.539 1 96.44 55 ASN B C 1
ATOM 1929 O O . ASN B 1 55 ? -12.438 0.424 -5.461 1 96.44 55 ASN B O 1
ATOM 1933 N N . LEU B 1 56 ? -10.281 0.291 -4.688 1 97.88 56 LEU B N 1
ATOM 1934 C CA . LEU B 1 56 ? -10.438 1.527 -3.93 1 97.88 56 LEU B CA 1
ATOM 1935 C C . LEU B 1 56 ? -10.617 2.721 -4.863 1 97.88 56 LEU B C 1
ATOM 1937 O O . LEU B 1 56 ? -10.227 2.662 -6.031 1 97.88 56 LEU B O 1
ATOM 1941 N N . ASP B 1 57 ? -11.297 3.756 -4.379 1 97.75 57 ASP B N 1
ATOM 1942 C CA . ASP B 1 57 ? -11.406 4.988 -5.16 1 97.75 57 ASP B CA 1
ATOM 1943 C C . ASP B 1 57 ? -10.117 5.801 -5.086 1 97.75 57 ASP B C 1
ATOM 1945 O O . ASP B 1 57 ? -10.117 6.941 -4.613 1 97.75 57 ASP B O 1
ATOM 1949 N N . PHE B 1 58 ? -9.016 5.168 -5.473 1 98.38 58 PHE B N 1
ATOM 1950 C CA . PHE B 1 58 ? -7.711 5.812 -5.527 1 98.38 58 PHE B CA 1
ATOM 1951 C C . PHE B 1 58 ? -7.613 6.746 -6.73 1 98.38 58 PHE B C 1
ATOM 1953 O O . PHE B 1 58 ? -7.406 6.293 -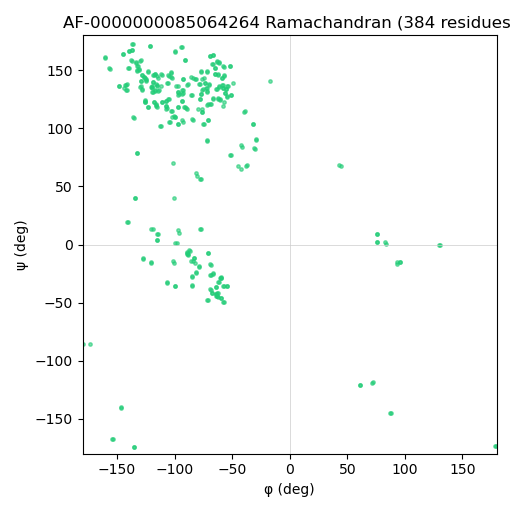7.859 1 98.38 58 PHE B O 1
ATOM 1960 N N . GLU B 1 59 ? -7.711 8 -6.461 1 97.88 59 GLU B N 1
ATOM 1961 C CA . GLU B 1 59 ? -7.676 9.031 -7.496 1 97.88 59 GLU B CA 1
ATOM 1962 C C . GLU B 1 59 ? -6.348 9.781 -7.484 1 97.88 59 GLU B C 1
ATOM 1964 O O . GLU B 1 59 ? -5.793 10.062 -6.418 1 97.88 59 GLU B O 1
ATOM 1969 N N . TYR B 1 60 ? -5.809 10.07 -8.664 1 97.81 60 TYR B N 1
ATOM 1970 C CA . TYR B 1 60 ? -4.559 10.805 -8.82 1 97.81 60 TYR B CA 1
ATOM 1971 C C . TYR B 1 60 ? -4.441 11.391 -10.219 1 97.81 60 TYR B C 1
ATOM 1973 O O . TYR B 1 60 ? -5.152 10.969 -11.141 1 97.81 60 TYR B O 1
ATOM 1981 N N . THR B 1 61 ? -3.604 12.352 -10.406 1 96.12 61 THR B N 1
ATOM 1982 C CA . THR B 1 61 ? -3.252 12.898 -11.711 1 96.12 61 THR B CA 1
ATOM 1983 C C . THR B 1 61 ? -1.887 12.383 -12.164 1 96.12 61 THR B C 1
ATOM 1985 O O . THR B 1 61 ? -0.972 12.242 -11.352 1 96.12 61 THR B O 1
ATOM 1988 N N . GLY B 1 62 ? -1.741 12.148 -13.492 1 96.38 62 GLY B N 1
ATOM 1989 C CA . GLY B 1 62 ? -0.464 11.688 -14.016 1 96.38 62 GLY B CA 1
ATOM 1990 C C . GLY B 1 62 ? -0.148 10.25 -13.641 1 96.38 62 GLY B C 1
ATOM 1991 O O . GLY B 1 62 ? -0.943 9.344 -13.898 1 96.38 62 GLY B O 1
ATOM 1992 N N . ARG B 1 63 ? 0.996 10.094 -12.883 1 97.88 63 ARG B N 1
ATOM 1993 C CA . ARG B 1 63 ? 1.467 8.758 -12.539 1 97.88 63 ARG B CA 1
ATOM 1994 C C . ARG B 1 63 ? 1.373 8.508 -11.039 1 97.88 63 ARG B C 1
ATOM 1996 O O . ARG B 1 63 ? 1.742 9.375 -10.242 1 97.88 63 ARG B O 1
ATOM 2003 N N . ALA B 1 64 ? 0.832 7.355 -10.711 1 98.38 64 ALA B N 1
ATOM 2004 C CA . ALA B 1 64 ? 0.878 6.941 -9.305 1 98.38 64 ALA B CA 1
ATOM 2005 C C . ALA B 1 64 ? 2.283 6.492 -8.914 1 98.38 64 ALA B C 1
ATOM 2007 O O . ALA B 1 64 ? 2.967 5.82 -9.688 1 98.38 64 ALA B O 1
ATOM 2008 N N . VAL B 1 65 ? 2.721 6.863 -7.73 1 97.94 65 VAL B N 1
ATOM 2009 C CA . VAL B 1 65 ? 4.023 6.441 -7.227 1 97.94 65 VAL B CA 1
ATOM 2010 C C . VAL B 1 65 ? 3.875 5.891 -5.809 1 97.94 65 VAL B C 1
ATOM 2012 O O . VAL B 1 65 ? 2.922 6.227 -5.102 1 97.94 65 VAL B O 1
ATOM 2015 N N . VAL B 1 66 ? 4.711 4.984 -5.453 1 98.25 66 VAL B N 1
ATOM 2016 C CA . VAL B 1 66 ? 4.758 4.355 -4.141 1 98.25 66 VAL B CA 1
ATOM 2017 C C . VAL B 1 66 ? 6.117 4.609 -3.488 1 98.25 66 VAL B C 1
ATOM 2019 O O . VAL B 1 66 ? 7.156 4.469 -4.137 1 98.25 66 VAL B O 1
ATOM 2022 N N . ARG B 1 67 ? 6.094 4.969 -2.254 1 96.62 67 ARG B N 1
ATOM 2023 C CA . ARG B 1 67 ? 7.32 5.23 -1.507 1 96.62 67 ARG B CA 1
ATOM 2024 C C . ARG B 1 67 ? 7.18 4.789 -0.053 1 96.62 67 ARG B C 1
ATOM 2026 O O . ARG B 1 67 ? 6.07 4.527 0.419 1 96.62 67 ARG B O 1
ATOM 2033 N N . THR B 1 68 ? 8.344 4.676 0.622 1 97.69 68 THR B N 1
ATOM 2034 C CA . THR B 1 68 ? 8.352 4.371 2.047 1 97.69 68 THR B CA 1
ATOM 2035 C C . THR B 1 68 ? 9.102 5.445 2.828 1 97.69 68 THR B C 1
ATOM 2037 O O . THR B 1 68 ? 10.008 6.09 2.295 1 97.69 68 THR B O 1
ATOM 2040 N N . ALA B 1 69 ? 8.695 5.656 3.98 1 96.88 69 ALA B N 1
ATOM 2041 C CA . ALA B 1 69 ? 9.352 6.602 4.883 1 96.88 69 ALA B CA 1
ATOM 2042 C C . ALA B 1 69 ? 9.367 6.07 6.312 1 96.88 69 ALA B C 1
ATOM 2044 O O . ALA B 1 69 ? 8.375 5.5 6.781 1 96.88 69 ALA B O 1
ATOM 2045 N N . ARG B 1 70 ? 10.469 6.238 6.965 1 96.69 70 ARG B N 1
ATOM 2046 C CA . ARG B 1 70 ? 10.57 5.934 8.391 1 96.69 70 ARG B CA 1
ATOM 2047 C C . ARG B 1 70 ? 10.383 7.188 9.234 1 96.69 70 ARG B C 1
ATOM 2049 O O . ARG B 1 70 ? 11.039 8.203 8.992 1 96.69 70 ARG B O 1
ATOM 2056 N N . ILE B 1 71 ? 9.516 7.102 10.18 1 96.5 71 ILE B N 1
ATOM 2057 C CA . ILE B 1 71 ? 9.125 8.242 11 1 96.5 71 ILE B CA 1
ATOM 2058 C C . ILE B 1 71 ? 9.539 8.008 12.445 1 96.5 71 ILE B C 1
ATOM 2060 O O . ILE B 1 71 ? 9.07 7.066 13.086 1 96.5 71 ILE B O 1
ATOM 2064 N N . SER B 1 72 ? 10.383 8.836 12.961 1 95.5 72 SER B N 1
ATOM 2065 C CA . SER B 1 72 ? 10.758 8.812 14.375 1 95.5 72 SER B CA 1
ATOM 2066 C C . SER B 1 72 ? 9.852 9.719 15.203 1 95.5 72 SER B C 1
ATOM 2068 O O . SER B 1 72 ? 9.211 10.625 14.664 1 95.5 72 SER B O 1
ATOM 2070 N N . HIS B 1 73 ? 9.836 9.43 16.438 1 94.94 73 HIS B N 1
ATOM 2071 C CA . HIS B 1 73 ? 9.016 10.266 17.312 1 94.94 73 HIS B CA 1
ATOM 2072 C C . HIS B 1 73 ? 9.5 11.711 17.297 1 94.94 73 HIS B C 1
ATOM 2074 O O . HIS B 1 73 ? 10.703 11.969 17.344 1 94.94 73 HIS B O 1
ATOM 2080 N N . ARG B 1 74 ? 8.594 12.625 17.219 1 90.19 74 ARG B N 1
ATOM 2081 C CA . ARG B 1 74 ? 8.891 14.055 17.234 1 90.19 74 ARG B CA 1
ATOM 2082 C C . ARG B 1 74 ? 7.906 14.797 18.125 1 90.19 74 ARG B C 1
ATOM 2084 O O . ARG B 1 74 ? 6.949 14.211 18.641 1 90.19 74 ARG B O 1
ATOM 2091 N N . ASN B 1 75 ? 8.227 16.109 18.312 1 87.5 75 ASN B N 1
ATOM 2092 C CA . ASN B 1 75 ? 7.305 16.969 19.031 1 87.5 75 ASN B CA 1
ATOM 2093 C C . ASN B 1 75 ? 5.887 16.875 18.469 1 87.5 75 ASN B C 1
ATOM 2095 O O . ASN B 1 75 ? 5.691 16.984 17.25 1 87.5 75 ASN B O 1
ATOM 2099 N N . PRO B 1 76 ? 4.941 16.641 19.359 1 90.19 76 PRO B N 1
ATOM 2100 C CA . PRO B 1 76 ? 3.584 16.359 18.891 1 90.19 76 PRO B CA 1
ATOM 2101 C C . PRO B 1 76 ? 2.834 17.609 18.438 1 90.19 76 PRO B C 1
ATOM 2103 O O . PRO B 1 76 ? 1.609 17.578 18.297 1 90.19 76 PRO B O 1
ATOM 2106 N N . GLU B 1 77 ? 3.576 18.703 18.266 1 92.06 77 GLU B N 1
ATOM 2107 C CA . GLU B 1 77 ? 2.963 19.891 17.719 1 92.06 77 GLU B CA 1
ATOM 2108 C C . GLU B 1 77 ? 2.814 19.797 16.203 1 92.06 77 GLU B C 1
ATOM 2110 O O . GLU B 1 77 ? 3.715 19.297 15.516 1 92.06 77 GLU B O 1
ATOM 2115 N N . ILE B 1 78 ? 1.689 20.234 15.742 1 93 78 ILE B N 1
ATOM 2116 C CA . ILE B 1 78 ? 1.384 20.219 14.32 1 93 78 ILE B CA 1
ATOM 2117 C C . ILE B 1 78 ? 1.546 21.625 13.742 1 93 78 ILE B C 1
ATOM 2119 O O . ILE B 1 78 ? 0.765 22.516 14.055 1 93 78 ILE B O 1
ATOM 2123 N N . THR B 1 79 ? 2.473 21.734 12.898 1 89.88 79 THR B N 1
ATOM 2124 C CA . THR B 1 79 ? 2.744 23.016 12.266 1 89.88 79 THR B CA 1
ATOM 2125 C C . THR B 1 79 ? 2.127 23.078 10.867 1 89.88 79 THR B C 1
ATOM 2127 O O . THR B 1 79 ? 1.597 24.109 10.461 1 89.88 79 THR B O 1
ATOM 2130 N N . TRP B 1 80 ? 2.162 21.938 10.227 1 93.31 80 TRP B N 1
ATOM 2131 C CA . TRP B 1 80 ? 1.787 21.891 8.82 1 93.31 80 TRP B CA 1
ATOM 2132 C C . TRP B 1 80 ? 0.551 21.016 8.617 1 93.31 80 TRP B C 1
ATOM 2134 O O . TRP B 1 80 ? 0.473 19.906 9.141 1 93.31 80 TRP B O 1
ATOM 2144 N N . LEU B 1 81 ? -0.352 21.547 7.883 1 97.31 81 LEU B N 1
ATOM 2145 C CA . LEU B 1 81 ? -1.391 20.734 7.273 1 97.31 81 LEU B CA 1
ATOM 2146 C C . LEU B 1 81 ? -1.458 20.969 5.77 1 97.31 81 LEU B C 1
ATOM 2148 O O . LEU B 1 81 ? -1.255 22.078 5.301 1 97.31 81 LEU B O 1
ATOM 2152 N N . GLU B 1 82 ? -1.736 19.938 5.074 1 97.88 82 GLU B N 1
ATOM 2153 C CA . GLU B 1 82 ? -1.868 19.984 3.623 1 97.88 82 GLU B CA 1
ATOM 2154 C C . GLU B 1 82 ? -3.119 19.25 3.152 1 97.88 82 GLU B C 1
ATOM 2156 O O . GLU B 1 82 ? -3.684 18.438 3.891 1 97.88 82 GLU B O 1
ATOM 2161 N N . ARG B 1 83 ? -3.619 19.594 2.012 1 98.5 83 ARG B N 1
ATOM 2162 C CA . ARG B 1 83 ? -4.695 18.844 1.372 1 98.5 83 ARG B CA 1
ATOM 2163 C C . ARG B 1 83 ? -4.473 18.734 -0.132 1 98.5 83 ARG B C 1
ATOM 2165 O O . ARG B 1 83 ? -3.721 19.531 -0.71 1 98.5 83 ARG B O 1
ATOM 2172 N N . HIS B 1 84 ? -4.961 17.75 -0.664 1 98.5 84 HIS B N 1
ATOM 2173 C CA . HIS B 1 84 ? -5.027 17.516 -2.102 1 98.5 84 HIS B CA 1
ATOM 2174 C C . HIS B 1 84 ? -6.473 17.469 -2.586 1 98.5 84 HIS B C 1
ATOM 2176 O O . HIS B 1 84 ? -7.328 16.859 -1.943 1 98.5 84 HIS B O 1
ATOM 2182 N N . LEU B 1 85 ? -6.715 18.094 -3.709 1 98 85 LEU B N 1
ATOM 2183 C CA . LEU B 1 85 ? -8.078 18.094 -4.23 1 98 85 LEU B CA 1
ATOM 2184 C C . LEU B 1 85 ? -8.227 17.062 -5.348 1 98 85 LEU B C 1
ATOM 2186 O O . LEU B 1 85 ? -9.344 16.672 -5.699 1 98 85 LEU B O 1
ATOM 2190 N N . ASN B 1 86 ? -7.156 16.594 -5.887 1 97.94 86 ASN B N 1
ATOM 2191 C CA . ASN B 1 86 ? -7.203 15.68 -7.023 1 97.94 86 ASN B CA 1
ATOM 2192 C C . ASN B 1 86 ? -6.578 14.328 -6.691 1 97.94 86 ASN B C 1
ATOM 2194 O O . ASN B 1 86 ? -6.305 13.523 -7.586 1 97.94 86 ASN B O 1
ATOM 2198 N N . MET B 1 87 ? -6.336 14.062 -5.41 1 98.19 87 MET B N 1
ATOM 2199 C CA . MET B 1 87 ? -5.719 12.805 -5.004 1 98.19 87 MET B CA 1
ATOM 2200 C C . MET B 1 87 ? -6.305 12.312 -3.684 1 98.19 87 MET B C 1
ATOM 2202 O O . MET B 1 87 ? -6.492 13.102 -2.754 1 98.19 87 MET B O 1
ATOM 2206 N N . THR B 1 88 ? -6.621 10.992 -3.48 1 98.31 88 THR B N 1
ATOM 2207 C CA . THR B 1 88 ? -7.066 10.375 -2.234 1 98.31 88 THR B CA 1
ATOM 2208 C C . THR B 1 88 ? -5.918 9.641 -1.551 1 98.31 88 THR B C 1
ATOM 2210 O O . THR B 1 88 ? -6.141 8.781 -0.695 1 98.31 88 THR B O 1
ATOM 2213 N N . GLN B 1 89 ? -4.836 10.07 -1.518 1 98.56 89 GLN B N 1
ATOM 2214 C CA . GLN B 1 89 ? -3.535 9.617 -1.043 1 98.56 89 GLN B CA 1
ATOM 2215 C C . GLN B 1 89 ? -3.682 8.438 -0.078 1 98.56 89 GLN B C 1
ATOM 2217 O O . GLN B 1 89 ? -4.609 8.414 0.734 1 98.56 89 GLN B O 1
ATOM 2222 N N . ILE B 1 90 ? -2.848 7.441 -0.108 1 98.88 90 ILE B N 1
ATOM 2223 C CA . ILE B 1 90 ? -2.898 6.254 0.739 1 98.88 90 ILE B CA 1
ATOM 2224 C C . ILE B 1 90 ? -1.669 6.211 1.643 1 98.88 90 ILE B C 1
ATOM 2226 O O . ILE B 1 90 ? -0.554 6.492 1.197 1 98.88 90 ILE B O 1
ATOM 2230 N N . PHE B 1 91 ? -1.857 5.887 2.949 1 98.88 91 PHE B N 1
ATOM 2231 C CA . PHE B 1 91 ? -0.822 5.637 3.945 1 98.88 91 PHE B CA 1
ATOM 2232 C C . PHE B 1 91 ? -1.025 4.277 4.605 1 98.88 91 PHE B C 1
ATOM 2234 O O . PHE B 1 91 ? -2.098 4 5.145 1 98.88 91 PHE B O 1
ATOM 2241 N N . VAL B 1 92 ? -0.062 3.441 4.562 1 98.88 92 VAL B N 1
ATOM 2242 C CA . VAL B 1 92 ? -0.128 2.139 5.215 1 98.88 92 VAL B CA 1
ATOM 2243 C C . VAL B 1 92 ? 1.069 1.968 6.148 1 98.88 92 VAL B C 1
ATOM 2245 O O . VAL B 1 92 ? 2.219 2.098 5.723 1 98.88 92 VAL B O 1
ATOM 2248 N N . GLY B 1 93 ? 0.762 1.727 7.406 1 98.75 93 GLY B N 1
ATOM 2249 C CA . GLY B 1 93 ? 1.836 1.398 8.328 1 98.75 93 GLY B CA 1
ATOM 2250 C C . GLY B 1 93 ? 2.416 0.016 8.109 1 98.75 93 GLY B C 1
ATOM 2251 O O . GLY B 1 93 ? 1.675 -0.955 7.941 1 98.75 93 GLY B O 1
ATOM 2252 N N . LEU B 1 94 ? 3.689 -0.059 8.109 1 98.56 94 LEU B N 1
ATOM 2253 C CA . LEU B 1 94 ? 4.367 -1.335 7.918 1 98.56 94 LEU B CA 1
ATOM 2254 C C . LEU B 1 94 ? 4.93 -1.854 9.234 1 98.56 94 LEU B C 1
ATOM 2256 O O . LEU B 1 94 ? 5.387 -1.072 10.07 1 98.56 94 LEU B O 1
ATOM 2260 N N . GLY B 1 95 ? 4.895 -3.166 9.352 1 96.88 95 GLY B N 1
ATOM 2261 C CA . GLY B 1 95 ? 5.473 -3.793 10.531 1 96.88 95 GLY B CA 1
ATOM 2262 C C . GLY B 1 95 ? 4.5 -3.9 11.688 1 96.88 95 GLY B C 1
ATOM 2263 O O . GLY B 1 95 ? 3.316 -4.184 11.484 1 96.88 95 GLY B O 1
ATOM 2264 N N . SER B 1 96 ? 5.02 -3.752 12.914 1 96.62 96 SER B N 1
ATOM 2265 C CA . SER B 1 96 ? 4.246 -4.105 14.102 1 96.62 96 SER B CA 1
ATOM 2266 C C . SER B 1 96 ? 3.949 -2.881 14.953 1 96.62 96 SER B C 1
ATOM 2268 O O . SER B 1 96 ? 3.426 -3.002 16.062 1 96.62 96 SER B O 1
ATOM 2270 N N . ILE B 1 97 ? 4.336 -1.713 14.492 1 97.44 97 ILE B N 1
ATOM 2271 C CA . ILE B 1 97 ? 4.195 -0.488 15.273 1 97.44 97 ILE B CA 1
ATOM 2272 C C . ILE B 1 97 ? 3.043 0.346 14.711 1 97.44 97 ILE B C 1
ATOM 2274 O O . ILE B 1 97 ? 2.965 0.58 13.508 1 97.44 97 ILE B O 1
ATOM 2278 N N . PRO B 1 98 ? 2.051 0.721 15.555 1 98.06 98 PRO B N 1
ATOM 2279 C CA . PRO B 1 98 ? 1.019 1.653 15.094 1 98.06 98 PRO B CA 1
ATOM 2280 C C . PRO B 1 98 ? 1.568 3.049 14.812 1 98.06 98 PRO B C 1
ATOM 2282 O O . PRO B 1 98 ? 2.693 3.365 15.203 1 98.06 98 PRO B O 1
ATOM 2285 N N . PHE B 1 99 ? 0.864 3.854 14.102 1 98.25 99 PHE B N 1
ATOM 2286 C CA . PHE B 1 99 ? 1.228 5.242 13.852 1 98.25 99 PHE B CA 1
ATOM 2287 C C . PHE B 1 99 ? 0.008 6.148 13.969 1 98.25 99 PHE B C 1
ATOM 2289 O O . PHE B 1 99 ? -1.122 5.668 14.07 1 98.25 99 PHE B O 1
ATOM 2296 N N . ALA B 1 100 ? 0.251 7.426 14.016 1 98.12 100 ALA B N 1
ATOM 2297 C CA . ALA B 1 100 ? -0.837 8.391 14.125 1 98.12 100 ALA B CA 1
ATOM 2298 C C . ALA B 1 100 ? -0.893 9.297 12.898 1 98.12 100 ALA B C 1
ATOM 2300 O O . ALA B 1 100 ? 0.141 9.602 12.297 1 98.12 100 ALA B O 1
ATOM 2301 N N . MET B 1 101 ? -2.088 9.664 12.562 1 98.38 101 MET B N 1
ATOM 2302 C CA . MET B 1 101 ? -2.297 10.688 11.539 1 98.38 101 MET B CA 1
ATOM 2303 C C . MET B 1 101 ? -3.229 11.781 12.055 1 98.38 101 MET B C 1
ATOM 2305 O O . MET B 1 101 ? -4.273 11.492 12.633 1 98.38 101 MET B O 1
ATOM 2309 N N . VAL B 1 102 ? -2.828 13 11.844 1 98.44 102 VAL B N 1
ATOM 2310 C CA . VAL B 1 102 ? -3.691 14.141 12.125 1 98.44 102 VAL B CA 1
ATOM 2311 C C . VAL B 1 102 ? -4.496 14.508 10.883 1 98.44 102 VAL B C 1
ATOM 2313 O O . VAL B 1 102 ? -3.92 14.812 9.836 1 98.44 102 VAL B O 1
ATOM 2316 N N . LEU B 1 103 ? -5.805 14.414 11.016 1 98.88 103 LEU B N 1
ATOM 2317 C CA . LEU B 1 103 ? -6.688 14.617 9.875 1 98.88 103 LEU B CA 1
ATOM 2318 C C . LEU B 1 103 ? -7.723 15.695 10.172 1 98.88 103 LEU B C 1
ATOM 2320 O O . LEU B 1 103 ? -8.195 15.812 11.305 1 98.88 103 LEU B O 1
ATOM 2324 N N . GLY B 1 104 ? -8.016 16.516 9.219 1 98.81 104 GLY B N 1
ATOM 2325 C CA . GLY B 1 104 ? -9.156 17.422 9.211 1 98.81 104 GLY B CA 1
ATOM 2326 C C . GLY B 1 104 ? -10.125 17.141 8.07 1 98.81 104 GLY B C 1
ATOM 2327 O O . GLY B 1 104 ? -9.711 16.766 6.973 1 98.81 104 GLY B O 1
ATOM 2328 N N . LYS B 1 105 ? -11.406 17.359 8.344 1 98.69 105 LYS B N 1
ATOM 2329 C CA . LYS B 1 105 ? -12.414 17.078 7.32 1 98.69 105 LYS B CA 1
ATOM 2330 C C . LYS B 1 105 ? -12.219 17.953 6.094 1 98.69 105 LYS B C 1
ATOM 2332 O O . LYS B 1 105 ? -11.797 19.109 6.211 1 98.69 105 LYS B O 1
ATOM 2337 N N . PRO B 1 106 ? -12.578 17.266 4.941 1 98.44 106 PRO B N 1
ATOM 2338 C CA . PRO B 1 106 ? -12.633 18.125 3.768 1 98.44 106 PRO B CA 1
ATOM 2339 C C . PRO B 1 106 ? -13.617 19.281 3.936 1 98.44 106 PRO B C 1
ATOM 2341 O O . PRO B 1 106 ? -14.695 19.094 4.512 1 98.44 106 PRO B O 1
ATOM 2344 N N . ASN B 1 107 ? -13.133 20.469 3.477 1 98.06 107 ASN B N 1
ATOM 2345 C CA . ASN B 1 107 ? -14.062 21.594 3.576 1 98.06 107 ASN B CA 1
ATOM 2346 C C . ASN B 1 107 ? -13.961 22.5 2.359 1 98.06 107 ASN B C 1
ATOM 2348 O O . ASN B 1 107 ? -14.336 23.672 2.424 1 98.06 107 ASN B O 1
ATOM 2352 N N . GLN B 1 108 ? -13.391 21.953 1.257 1 94.44 108 GLN B N 1
ATOM 2353 C CA . GLN B 1 108 ? -13.242 22.734 0.039 1 94.44 108 GLN B CA 1
ATOM 2354 C C . GLN B 1 108 ? -14.594 23.203 -0.487 1 94.44 108 GLN B C 1
ATOM 2356 O O . GLN B 1 108 ? -14.688 24.25 -1.127 1 94.44 108 GLN B O 1
ATOM 2361 N N . GLY B 1 109 ? -15.609 22.484 -0.241 1 94.56 109 GLY B N 1
ATOM 2362 C CA . GLY B 1 109 ? 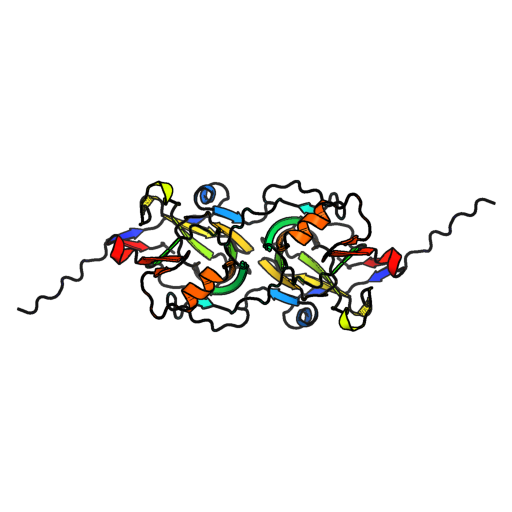-16.938 22.844 -0.703 1 94.56 109 GLY B CA 1
ATOM 2363 C C . GLY B 1 109 ? -17.469 24.094 -0.056 1 94.56 109 GLY B C 1
ATOM 2364 O O . GLY B 1 109 ? -18.344 24.781 -0.62 1 94.56 109 GLY B O 1
ATOM 2365 N N . SER B 1 110 ? -17 24.391 1.094 1 93.94 110 SER B N 1
ATOM 2366 C CA . SER B 1 110 ? -17.438 25.578 1.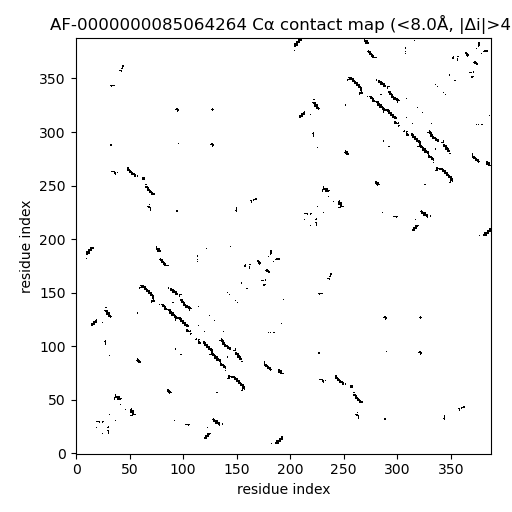811 1 93.94 110 SER B CA 1
ATOM 2367 C C . SER B 1 110 ? -16.625 26.797 1.413 1 93.94 110 SER B C 1
ATOM 2369 O O . SER B 1 110 ? -16.906 27.922 1.863 1 93.94 110 SER B O 1
ATOM 2371 N N . GLY B 1 111 ? -15.633 26.609 0.616 1 91.94 111 GLY B N 1
ATOM 2372 C CA . GLY B 1 111 ? -14.789 27.719 0.179 1 91.94 111 GLY B CA 1
ATOM 2373 C C . GLY B 1 111 ? -13.703 28.062 1.176 1 91.94 111 GLY B C 1
ATOM 2374 O O . GLY B 1 111 ? -12.883 28.953 0.922 1 91.94 111 GLY B O 1
ATOM 2375 N N . GLU B 1 112 ? -13.617 27.375 2.258 1 94.19 112 GLU B N 1
ATOM 2376 C CA . GLU B 1 112 ? -12.609 27.625 3.277 1 94.19 112 GLU B CA 1
ATOM 2377 C C . GLU B 1 112 ? -11.242 27.125 2.838 1 94.19 112 GLU B C 1
ATOM 2379 O O . GLU B 1 112 ? -11.133 26.094 2.182 1 94.19 112 GLU B O 1
ATOM 2384 N N . ASN B 1 113 ? -10.219 27.922 3.232 1 96 113 ASN B N 1
ATOM 2385 C CA . ASN B 1 113 ? -8.859 27.562 2.855 1 96 113 ASN B CA 1
ATOM 2386 C C . ASN B 1 113 ? -8.008 27.234 4.078 1 96 113 ASN B C 1
ATOM 2388 O O . ASN B 1 113 ? -6.777 27.219 4 1 96 113 ASN B O 1
ATOM 2392 N N . VAL B 1 114 ? -8.609 27.141 5.195 1 97.44 114 VAL B N 1
ATOM 2393 C CA . VAL B 1 114 ? -8.031 26.656 6.449 1 97.44 114 VAL B CA 1
ATOM 2394 C C . VAL B 1 114 ? -8.922 25.578 7.047 1 97.44 114 VAL B C 1
ATOM 2396 O O . VAL B 1 114 ? -10.141 25.594 6.867 1 97.44 114 VAL B O 1
ATOM 2399 N N . PRO B 1 115 ? -8.375 24.578 7.699 1 97.69 115 PRO B N 1
ATOM 2400 C CA . PRO B 1 115 ? -9.234 23.562 8.32 1 97.69 115 PRO B CA 1
ATOM 2401 C C . PRO B 1 115 ? -10.094 24.141 9.438 1 97.69 115 PRO B C 1
ATOM 2403 O O . PRO B 1 115 ? -9.711 25.109 10.086 1 97.69 115 PRO B O 1
ATOM 2406 N N . ARG B 1 116 ? -11.297 23.594 9.586 1 97 116 ARG B N 1
ATOM 2407 C CA . ARG B 1 116 ? -12.023 23.797 10.828 1 97 116 ARG B CA 1
ATOM 2408 C C . ARG B 1 116 ? -11.391 23.016 11.977 1 97 116 ARG B C 1
ATOM 2410 O O . ARG B 1 116 ? -11.477 21.781 12.016 1 97 116 ARG B O 1
ATOM 2417 N N . LEU B 1 117 ? -10.75 23.688 12.859 1 96.38 117 LEU B N 1
ATOM 2418 C CA . LEU B 1 117 ? -9.922 23.062 13.875 1 96.38 117 LEU B CA 1
ATOM 2419 C C . LEU B 1 117 ? -10.758 22.109 14.734 1 96.38 117 LEU B C 1
ATOM 2421 O O . LEU B 1 117 ? -10.242 21.094 15.227 1 96.38 117 LEU B O 1
ATOM 2425 N N . GLU B 1 118 ? -12.047 22.391 14.875 1 95.44 118 GLU B N 1
ATOM 2426 C CA . GLU B 1 118 ? -12.93 21.547 15.672 1 95.44 118 GLU B CA 1
ATOM 2427 C C . GLU B 1 118 ? -13.141 20.188 15.016 1 95.44 118 GLU B C 1
ATOM 2429 O O . GLU B 1 118 ? -13.617 19.25 15.656 1 95.44 118 GLU B O 1
ATOM 2434 N N . ASP B 1 119 ? -12.82 20.141 13.719 1 97.06 119 ASP B N 1
ATOM 2435 C CA . ASP B 1 119 ? -12.992 18.891 12.977 1 97.06 119 ASP B CA 1
ATOM 2436 C C . ASP B 1 119 ? -11.68 18.125 12.867 1 97.06 119 ASP B C 1
ATOM 2438 O O . ASP B 1 119 ? -11.609 17.094 12.195 1 97.06 119 ASP B O 1
ATOM 2442 N N . VAL B 1 120 ? -10.609 18.641 13.438 1 98.38 120 VAL B N 1
ATOM 2443 C CA . VAL B 1 120 ? -9.305 18 13.359 1 98.38 120 VAL B CA 1
ATOM 2444 C C . VAL B 1 120 ? -9.18 16.953 14.461 1 98.38 120 VAL B C 1
ATOM 2446 O O . VAL B 1 120 ? -9.5 17.219 15.625 1 98.38 120 VAL B O 1
ATOM 2449 N N . ARG B 1 121 ? -8.82 15.797 14.078 1 98.44 121 ARG B N 1
ATOM 2450 C CA . ARG B 1 121 ? -8.586 14.664 14.969 1 98.44 121 ARG B CA 1
ATOM 2451 C C . ARG B 1 121 ? -7.273 13.969 14.625 1 98.44 121 ARG B C 1
ATOM 2453 O O . ARG B 1 121 ? -6.801 14.047 13.484 1 98.44 121 ARG B O 1
ATOM 2460 N N . ALA B 1 122 ? -6.691 13.406 15.625 1 98.38 122 ALA B N 1
ATOM 2461 C CA . ALA B 1 122 ? -5.621 12.43 15.406 1 98.38 122 ALA B CA 1
ATOM 2462 C C . ALA B 1 122 ? -6.152 11 15.5 1 98.38 122 ALA B C 1
ATOM 2464 O O . ALA B 1 122 ? -6.988 10.695 16.359 1 98.38 122 ALA B O 1
ATOM 2465 N N . PHE B 1 123 ? -5.773 10.18 14.641 1 98.75 123 PHE B N 1
ATOM 2466 C CA . PHE B 1 123 ? -6.188 8.781 14.625 1 98.75 123 PHE B CA 1
ATOM 2467 C C . PHE B 1 123 ? -4.988 7.859 14.797 1 98.75 123 PHE B C 1
ATOM 2469 O O . PHE B 1 123 ? -4.02 7.949 14.039 1 98.75 123 PHE B O 1
ATOM 2476 N N . ARG B 1 124 ? -5.047 7.047 15.789 1 98.5 124 ARG B N 1
ATOM 2477 C CA . ARG B 1 124 ? -4.102 5.938 15.898 1 98.5 124 ARG B CA 1
ATOM 2478 C C . ARG B 1 124 ? -4.469 4.809 14.945 1 98.5 124 ARG B C 1
ATOM 2480 O O . ARG B 1 124 ? -5.527 4.188 15.086 1 98.5 124 ARG B O 1
ATOM 2487 N N . ILE B 1 125 ? -3.641 4.582 13.992 1 98.62 125 ILE B N 1
ATOM 2488 C CA . ILE B 1 125 ? -3.832 3.508 13.023 1 98.62 125 ILE B CA 1
ATOM 2489 C C . ILE B 1 125 ? -3.082 2.26 13.484 1 98.62 125 ILE B C 1
ATOM 2491 O O . ILE B 1 125 ? -1.873 2.305 13.719 1 98.62 125 ILE B O 1
ATOM 2495 N N . PRO B 1 126 ? -3.783 1.148 13.625 1 98.25 126 PRO B N 1
ATOM 2496 C CA . PRO B 1 126 ? -3.119 -0.069 14.094 1 98.25 126 PRO B CA 1
ATOM 2497 C C . PRO B 1 126 ? -2.006 -0.533 13.156 1 98.25 126 PRO B C 1
ATOM 2499 O O . PRO B 1 126 ? -2.02 -0.206 11.969 1 98.25 126 PRO B O 1
ATOM 2502 N N . ALA B 1 127 ? -1.064 -1.324 13.781 1 98 127 ALA B N 1
ATOM 2503 C CA . ALA B 1 127 ? 0.023 -1.905 13 1 98 127 ALA B CA 1
ATOM 2504 C C . ALA B 1 127 ? -0.518 -2.707 11.82 1 98 127 ALA B C 1
ATOM 2506 O O . ALA B 1 127 ? -1.504 -3.436 11.953 1 98 127 ALA B O 1
ATOM 2507 N N . GLY B 1 128 ? 0.146 -2.518 10.633 1 98.19 128 GLY B N 1
ATOM 2508 C CA . GLY B 1 128 ? -0.238 -3.279 9.461 1 98.19 128 GLY B CA 1
ATOM 2509 C C . GLY B 1 128 ? -1.521 -2.783 8.82 1 98.19 128 GLY B C 1
ATOM 2510 O O . GLY B 1 128 ? -2.141 -3.494 8.023 1 98.19 128 GLY B O 1
ATOM 2511 N N . GLN B 1 129 ? -2.051 -1.693 9.203 1 98.69 129 GLN B N 1
ATOM 2512 C CA . GLN B 1 129 ? -3.258 -1.116 8.617 1 98.69 129 GLN B CA 1
ATOM 2513 C C . GLN B 1 129 ? -2.992 0.286 8.078 1 98.69 129 GLN B C 1
ATOM 2515 O O . GLN B 1 129 ? -1.886 0.811 8.219 1 98.69 129 GLN B O 1
ATOM 2520 N N . GLY B 1 130 ? -3.973 0.83 7.363 1 98.81 130 GLY B N 1
ATOM 2521 C CA . GLY B 1 130 ? -3.754 2.123 6.73 1 98.81 130 GLY B CA 1
ATOM 2522 C C . GLY B 1 130 ? -5.039 2.896 6.5 1 98.81 130 GLY B C 1
ATOM 2523 O O . GLY B 1 130 ? -6.074 2.58 7.086 1 98.81 130 GLY B O 1
ATOM 2524 N N . VAL B 1 131 ? -4.883 3.953 5.695 1 98.88 131 VAL B N 1
ATOM 2525 C CA . VAL B 1 131 ? -6 4.828 5.355 1 98.88 131 VAL B CA 1
ATOM 2526 C C . VAL B 1 131 ? -5.809 5.387 3.945 1 98.88 131 VAL B C 1
ATOM 2528 O O . VAL B 1 131 ? -4.684 5.695 3.543 1 98.88 131 VAL B O 1
ATOM 2531 N N . MET B 1 132 ? -6.801 5.402 3.207 1 98.88 132 MET B N 1
ATOM 2532 C CA . MET B 1 132 ? -6.906 6.262 2.029 1 98.88 132 MET B CA 1
ATOM 2533 C C . MET B 1 132 ? -7.73 7.508 2.338 1 98.88 132 MET B C 1
ATOM 2535 O O . MET B 1 132 ? -8.945 7.426 2.51 1 98.88 132 MET B O 1
ATOM 2539 N N . ILE B 1 133 ? -7.098 8.648 2.393 1 98.94 133 ILE B N 1
ATOM 2540 C CA . ILE B 1 133 ? -7.824 9.859 2.768 1 98.94 133 ILE B CA 1
ATOM 2541 C C . ILE B 1 133 ? -8.656 10.352 1.584 1 98.94 133 ILE B C 1
ATOM 2543 O O . ILE B 1 133 ? -8.273 10.156 0.427 1 98.94 133 ILE B O 1
ATOM 2547 N N . HIS B 1 134 ? -9.797 10.977 1.854 1 98.81 134 HIS B N 1
ATOM 2548 C CA . HIS B 1 134 ? -10.625 11.586 0.814 1 98.81 134 HIS B CA 1
ATOM 2549 C C . HIS B 1 134 ? -9.914 12.773 0.172 1 98.81 134 HIS B C 1
ATOM 2551 O O . HIS B 1 134 ? -9.055 13.398 0.794 1 98.81 134 HIS B O 1
ATOM 2557 N N . ALA B 1 135 ? -10.336 13.039 -1.053 1 98.44 135 ALA B N 1
ATOM 2558 C CA . ALA B 1 135 ? -9.93 14.32 -1.617 1 98.44 135 ALA B CA 1
ATOM 2559 C C . ALA B 1 135 ? -10.367 15.477 -0.721 1 98.44 135 ALA B C 1
ATOM 2561 O O . ALA B 1 135 ? -11.484 15.477 -0.204 1 98.44 135 ALA B O 1
ATOM 2562 N N . GLY B 1 136 ? -9.43 16.359 -0.433 1 98.5 136 GLY B N 1
ATOM 2563 C CA . GLY B 1 136 ? -9.742 17.547 0.347 1 98.5 136 GLY B CA 1
ATOM 2564 C C . GLY B 1 136 ? -9.445 17.375 1.826 1 98.5 136 GLY B C 1
ATOM 2565 O O . GLY B 1 136 ? -9.445 18.359 2.576 1 98.5 136 GLY B O 1
ATOM 2566 N N . THR B 1 137 ? -9.258 16.172 2.281 1 98.88 137 THR B N 1
ATOM 2567 C CA . THR B 1 137 ? -8.945 15.945 3.688 1 98.88 137 THR B CA 1
ATOM 2568 C C . THR B 1 137 ? -7.648 16.641 4.07 1 98.88 137 THR B C 1
ATOM 2570 O O . THR B 1 137 ? -6.625 16.469 3.406 1 98.88 137 THR B O 1
ATOM 2573 N N . TRP B 1 138 ? -7.738 17.469 5.07 1 98.81 138 TRP B N 1
ATOM 2574 C CA . TRP B 1 138 ? -6.535 18.062 5.648 1 98.81 138 TRP B CA 1
ATOM 2575 C C . TRP B 1 138 ? -5.727 17.016 6.406 1 98.81 138 TRP B C 1
ATOM 2577 O O . TRP B 1 138 ? -6.289 16.188 7.129 1 98.81 138 TRP B O 1
ATOM 2587 N N . HIS B 1 139 ? -4.41 17.078 6.207 1 98.69 139 HIS B N 1
ATOM 2588 C CA . HIS B 1 139 ? -3.617 16.078 6.926 1 98.69 139 HIS B CA 1
ATOM 2589 C C . HIS B 1 139 ? -2.18 16.547 7.121 1 98.69 139 HIS B C 1
ATOM 2591 O O . HIS B 1 139 ? -1.697 17.406 6.371 1 98.69 139 HIS B O 1
ATOM 2597 N N . ASP B 1 140 ? -1.559 16.125 8.141 1 96.38 140 ASP B N 1
ATOM 2598 C CA . ASP B 1 140 ? -0.108 16.141 8.305 1 96.38 140 ASP B CA 1
ATOM 2599 C C . ASP B 1 140 ? 0.51 14.812 7.871 1 96.38 140 ASP B C 1
ATOM 2601 O O . ASP B 1 140 ? -0.207 13.859 7.547 1 96.38 140 ASP B O 1
ATOM 2605 N N . PHE B 1 141 ? 1.842 14.82 7.785 1 95.25 141 PHE B N 1
ATOM 2606 C CA . PHE B 1 141 ? 2.514 13.547 7.555 1 95.25 141 PHE B CA 1
ATOM 2607 C C . PHE B 1 141 ? 2.314 12.609 8.734 1 95.25 141 PHE B C 1
ATOM 2609 O O . PHE B 1 141 ? 2.098 13.055 9.867 1 95.25 141 PHE B O 1
ATOM 2616 N N . PRO B 1 142 ? 2.34 11.258 8.508 1 96.94 142 PRO B N 1
ATOM 2617 C CA . PRO B 1 142 ? 2.191 10.32 9.625 1 96.94 142 PRO B CA 1
ATOM 2618 C C . PRO B 1 142 ? 3.158 10.609 10.773 1 96.94 142 PRO B C 1
ATOM 2620 O O . PRO B 1 142 ? 4.234 11.172 10.547 1 96.94 142 PRO B O 1
ATOM 2623 N N . MET B 1 143 ? 2.734 10.211 11.961 1 96.62 143 MET B N 1
ATOM 2624 C CA . MET B 1 143 ? 3.533 10.453 13.164 1 96.62 143 MET B CA 1
ATOM 2625 C C . MET B 1 143 ? 3.799 9.156 13.914 1 96.62 143 MET B C 1
ATOM 2627 O O . MET B 1 143 ? 2.922 8.297 14.008 1 96.62 143 MET B O 1
ATOM 2631 N N . SER B 1 144 ? 4.992 9.047 14.461 1 96.88 144 SER B N 1
ATOM 2632 C CA . SER B 1 144 ? 5.281 8.008 15.445 1 96.88 144 SER B CA 1
ATOM 2633 C C . SER B 1 144 ? 4.66 8.344 16.797 1 96.88 144 SER B C 1
ATOM 2635 O O . SER B 1 144 ? 4.754 9.484 17.266 1 96.88 144 SER B O 1
ATOM 2637 N N . ILE B 1 145 ? 4.023 7.414 17.422 1 95.69 145 ILE B N 1
ATOM 2638 C CA . ILE B 1 145 ? 3.453 7.594 18.75 1 95.69 145 ILE B CA 1
ATOM 2639 C C . ILE B 1 145 ? 4.496 7.25 19.812 1 95.69 145 ILE B C 1
ATOM 2641 O O . ILE B 1 145 ? 4.293 7.512 21 1 95.69 145 ILE B O 1
ATOM 2645 N N . GLY B 1 146 ? 5.594 6.727 19.547 1 94 146 GLY B N 1
ATOM 2646 C CA . GLY B 1 146 ? 6.703 6.301 20.391 1 94 146 GLY B CA 1
ATOM 2647 C C . GLY B 1 146 ? 7.855 5.715 19.594 1 94 146 GLY B C 1
ATOM 2648 O O . GLY B 1 146 ? 8.688 6.453 19.062 1 94 146 GLY B O 1
ATOM 2649 N N . ASP B 1 147 ? 7.758 4.477 19.312 1 96 147 ASP B N 1
ATOM 2650 C CA . ASP B 1 147 ? 8.773 3.803 18.516 1 96 147 ASP B CA 1
ATOM 2651 C C . ASP B 1 147 ? 8.711 4.234 17.047 1 96 147 ASP B C 1
ATOM 2653 O O . ASP B 1 147 ? 7.633 4.566 16.547 1 96 147 ASP B O 1
ATOM 2657 N N . PRO B 1 148 ? 9.867 4.246 16.375 1 97.06 148 PRO B N 1
ATOM 2658 C CA . PRO B 1 148 ? 9.836 4.57 14.945 1 97.06 148 PRO B CA 1
ATOM 2659 C C . PRO B 1 148 ? 8.961 3.611 14.148 1 97.06 148 PRO B C 1
ATOM 2661 O O . PRO B 1 148 ? 8.898 2.418 14.453 1 97.06 148 PRO B O 1
ATOM 2664 N N . VAL B 1 149 ? 8.281 4.145 13.172 1 97.69 149 VAL B N 1
ATOM 2665 C CA . VAL B 1 149 ? 7.414 3.363 12.297 1 97.69 149 VAL B CA 1
ATOM 2666 C C . VAL B 1 149 ? 7.742 3.664 10.836 1 97.69 149 VAL B C 1
ATOM 2668 O O . VAL B 1 149 ? 8.078 4.797 10.492 1 97.69 149 VAL B O 1
ATOM 2671 N N . THR B 1 150 ? 7.73 2.656 10 1 98.25 150 THR B N 1
ATOM 2672 C CA . THR B 1 150 ? 7.832 2.844 8.555 1 98.25 150 THR B CA 1
ATOM 2673 C C . THR B 1 150 ? 6.449 2.82 7.91 1 98.25 150 THR B C 1
ATOM 2675 O O . THR B 1 150 ? 5.621 1.969 8.234 1 98.25 150 THR B O 1
ATOM 2678 N N . VAL B 1 151 ? 6.203 3.83 7.07 1 98.56 151 VAL B N 1
ATOM 2679 C CA . VAL B 1 151 ? 4.922 3.961 6.383 1 98.56 151 VAL B CA 1
ATOM 2680 C C . VAL B 1 151 ? 5.141 3.912 4.871 1 98.56 151 VAL B C 1
ATOM 2682 O O . VAL B 1 151 ? 6.094 4.504 4.355 1 98.56 151 VAL B O 1
ATOM 2685 N N . MET B 1 152 ? 4.305 3.156 4.191 1 98.75 152 MET B N 1
ATOM 2686 C CA . MET B 1 152 ? 4.227 3.178 2.736 1 98.75 152 MET B CA 1
ATOM 2687 C C . MET B 1 152 ? 3.166 4.168 2.262 1 98.75 152 MET B C 1
ATOM 2689 O O . MET B 1 152 ? 2.047 4.176 2.777 1 98.75 152 MET B O 1
ATOM 2693 N N . THR B 1 153 ? 3.494 4.965 1.324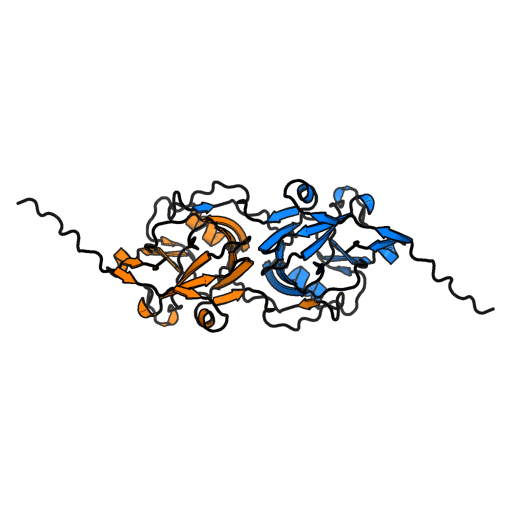 1 98.31 153 THR B N 1
ATOM 2694 C CA . THR B 1 153 ? 2.559 5.934 0.764 1 98.31 153 THR B CA 1
ATOM 2695 C C . THR B 1 153 ? 2.334 5.668 -0.722 1 98.31 153 THR B C 1
ATOM 2697 O O . THR B 1 153 ? 3.26 5.281 -1.437 1 98.31 153 THR B O 1
ATOM 2700 N N . MET B 1 154 ? 1.165 5.801 -1.143 1 98.5 154 MET B N 1
ATOM 2701 C CA . MET B 1 154 ? 0.818 5.883 -2.559 1 98.5 154 MET B CA 1
ATOM 2702 C C . MET B 1 154 ? 0.326 7.281 -2.916 1 98.5 154 MET B C 1
ATOM 2704 O O . MET B 1 154 ? -0.664 7.758 -2.357 1 98.5 154 MET B O 1
ATOM 2708 N N . ASN B 1 155 ? 1.014 7.84 -3.857 1 97.31 155 ASN B N 1
ATOM 2709 C CA . ASN B 1 155 ? 0.856 9.234 -4.242 1 97.31 155 ASN B CA 1
ATOM 2710 C C . ASN B 1 155 ? 0.805 9.398 -5.758 1 97.31 155 ASN B C 1
ATOM 2712 O O . ASN B 1 155 ? 0.712 8.414 -6.488 1 97.31 155 ASN B O 1
ATOM 2716 N N . SER B 1 156 ? 0.78 10.688 -6.172 1 97.38 156 SER B N 1
ATOM 2717 C CA . SER B 1 156 ? 1.037 11.023 -7.566 1 97.38 156 SER B CA 1
ATOM 2718 C C . SER B 1 156 ? 2.447 11.578 -7.75 1 97.38 156 SER B C 1
ATOM 2720 O O . SER B 1 156 ? 2.992 12.211 -6.848 1 97.38 156 SER B O 1
ATOM 2722 N N . ASP B 1 157 ? 3.016 11.305 -8.906 1 95.69 157 ASP B N 1
ATOM 2723 C CA . ASP B 1 157 ? 4.344 11.836 -9.203 1 95.69 157 ASP B CA 1
ATOM 2724 C C . ASP B 1 157 ? 4.367 13.359 -9.102 1 95.69 157 ASP B C 1
ATOM 2726 O O . ASP B 1 157 ? 5.348 13.938 -8.633 1 95.69 157 ASP B O 1
ATOM 2730 N N . GLU B 1 158 ? 3.285 14 -9.484 1 94.69 158 GLU B N 1
ATOM 2731 C CA . GLU B 1 158 ? 3.156 15.453 -9.414 1 94.69 158 GLU B CA 1
ATOM 2732 C C . GLU B 1 158 ? 3.363 15.961 -7.984 1 94.69 158 GLU B C 1
ATOM 2734 O O . GLU B 1 158 ? 4.133 16.891 -7.758 1 94.69 158 GLU B O 1
ATOM 2739 N N . VAL B 1 159 ? 2.705 15.375 -7.043 1 93.69 159 VAL B N 1
ATOM 2740 C CA . VAL B 1 159 ? 2.752 15.805 -5.648 1 93.69 159 VAL B CA 1
ATOM 2741 C C . VAL B 1 159 ? 4.145 15.547 -5.078 1 93.69 159 VAL B C 1
ATOM 2743 O O . VAL B 1 159 ? 4.707 16.406 -4.387 1 93.69 159 VAL B O 1
ATOM 2746 N N . VAL B 1 160 ? 4.738 14.398 -5.391 1 93 160 VAL B N 1
ATOM 2747 C CA . VAL B 1 160 ? 6.066 14.062 -4.891 1 93 160 VAL B CA 1
ATOM 2748 C C . VAL B 1 160 ? 7.094 15.047 -5.438 1 93 160 VAL B C 1
ATOM 2750 O O . VAL B 1 160 ? 7.969 15.516 -4.707 1 93 160 VAL B O 1
ATOM 2753 N N . THR B 1 161 ? 6.965 15.352 -6.699 1 91.75 161 THR B N 1
ATOM 2754 C CA . THR B 1 161 ? 7.883 16.297 -7.336 1 91.75 161 THR B CA 1
ATOM 2755 C C . THR B 1 161 ? 7.77 17.672 -6.695 1 91.75 161 THR B C 1
ATOM 2757 O O . THR B 1 161 ? 8.781 18.312 -6.406 1 91.75 161 THR B O 1
ATOM 2760 N N . ALA B 1 162 ? 6.543 18.141 -6.465 1 91.19 162 ALA B N 1
ATOM 2761 C CA . ALA B 1 162 ? 6.32 19.438 -5.848 1 91.19 162 ALA B CA 1
ATOM 2762 C C . ALA B 1 162 ? 6.957 19.516 -4.461 1 91.19 162 ALA B C 1
ATOM 2764 O O . ALA B 1 162 ? 7.629 20.484 -4.129 1 91.19 162 ALA B O 1
ATOM 2765 N N . LEU B 1 163 ? 6.766 18.516 -3.652 1 88.94 163 LEU B N 1
ATOM 2766 C CA . LEU B 1 163 ? 7.273 18.484 -2.285 1 88.94 163 LEU B CA 1
ATOM 2767 C C . LEU B 1 163 ? 8.797 18.375 -2.271 1 88.94 163 LEU B C 1
ATOM 2769 O O . LEU B 1 163 ? 9.461 19 -1.446 1 88.94 163 L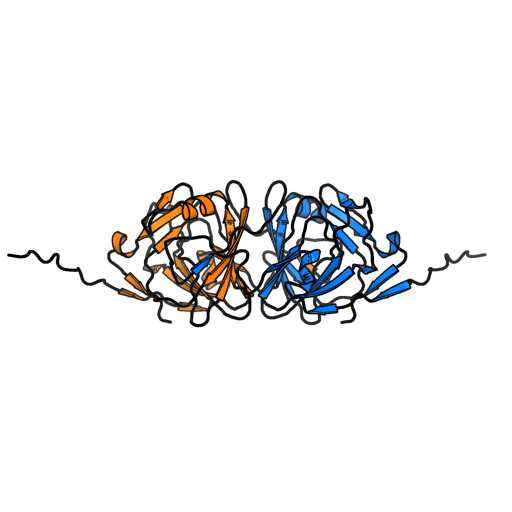EU B O 1
ATOM 2773 N N . ALA B 1 164 ? 9.336 17.578 -3.188 1 85.56 164 ALA B N 1
ATOM 2774 C CA . ALA B 1 164 ? 10.781 17.375 -3.268 1 85.56 164 ALA B CA 1
ATOM 2775 C C . ALA B 1 164 ? 11.492 18.641 -3.732 1 85.56 164 ALA B C 1
ATOM 2777 O O . ALA B 1 164 ? 12.648 18.891 -3.379 1 85.56 164 ALA B O 1
ATOM 2778 N N . ASN B 1 165 ? 10.805 19.469 -4.457 1 85.75 165 ASN B N 1
ATOM 2779 C CA . ASN B 1 165 ? 11.398 20.688 -5.016 1 85.75 165 ASN B CA 1
ATOM 2780 C C . ASN B 1 165 ? 11.266 21.875 -4.059 1 85.75 165 ASN B C 1
ATOM 2782 O O . ASN B 1 165 ? 11.773 22.953 -4.332 1 85.75 165 ASN B O 1
ATOM 2786 N N . ALA B 1 166 ? 10.508 21.641 -2.959 1 82.44 166 ALA B N 1
ATOM 2787 C CA . ALA B 1 166 ? 10.398 22.703 -1.967 1 82.44 166 ALA B CA 1
ATOM 2788 C C . ALA B 1 166 ? 11.758 23.031 -1.359 1 82.44 166 ALA B C 1
ATOM 2790 O O . ALA B 1 166 ? 12.477 22.141 -0.909 1 82.44 166 ALA B O 1
ATOM 2791 N N . GLN B 1 167 ? 12.18 24.234 -1.381 1 77.69 167 GLN B N 1
ATOM 2792 C CA . GLN B 1 167 ? 13.508 24.672 -0.954 1 77.69 167 GLN B CA 1
ATOM 2793 C C . GLN B 1 167 ? 13.547 24.906 0.552 1 77.69 167 GLN B C 1
ATOM 2795 O O . GLN B 1 167 ? 14.602 24.797 1.179 1 77.69 167 GLN B O 1
ATOM 2800 N N . ALA B 1 168 ? 12.484 25.391 1.062 1 81.69 168 ALA B N 1
ATOM 2801 C CA . ALA B 1 168 ? 12.352 25.656 2.492 1 81.69 168 ALA B CA 1
ATOM 2802 C C . ALA B 1 168 ? 10.992 25.219 3.014 1 81.69 168 ALA B C 1
ATOM 2804 O O . ALA B 1 168 ? 10.07 24.953 2.23 1 81.69 168 ALA B O 1
ATOM 2805 N N . ALA B 1 169 ? 11.023 25.016 4.336 1 85.38 169 ALA B N 1
ATOM 2806 C CA . ALA B 1 169 ? 9.734 24.719 4.965 1 85.38 169 ALA B CA 1
ATOM 2807 C C . ALA B 1 169 ? 8.852 25.969 5.008 1 85.38 169 ALA B C 1
ATOM 2809 O O . ALA B 1 169 ? 8.992 26.812 5.898 1 85.38 169 ALA B O 1
ATOM 2810 N N . ASP B 1 170 ? 8.102 26.125 3.977 1 91.5 170 ASP B N 1
ATOM 2811 C CA . ASP B 1 170 ? 7.145 27.219 3.867 1 91.5 170 ASP B CA 1
ATOM 2812 C C . ASP B 1 170 ? 5.836 26.75 3.238 1 91.5 170 ASP B C 1
ATOM 2814 O O . ASP B 1 170 ? 5.738 25.594 2.783 1 91.5 170 ASP B O 1
ATOM 2818 N N . GLU B 1 171 ? 4.801 27.609 3.357 1 95.31 171 GLU B N 1
ATOM 2819 C CA . GLU B 1 171 ? 3.518 27.281 2.748 1 95.31 171 GLU B CA 1
ATOM 2820 C C . GLU B 1 171 ? 3.662 27.047 1.248 1 95.31 171 GLU B C 1
ATOM 2822 O O . GLU B 1 171 ? 4.535 27.625 0.604 1 95.31 171 GLU B O 1
ATOM 2827 N N . MET B 1 172 ? 2.865 26.125 0.789 1 94.25 172 MET B N 1
ATOM 2828 C CA . MET B 1 172 ? 2.902 25.766 -0.628 1 94.25 172 MET B CA 1
ATOM 2829 C C . MET B 1 172 ? 1.501 25.797 -1.23 1 94.25 172 MET B C 1
ATOM 2831 O O . MET B 1 172 ? 0.538 25.375 -0.587 1 94.25 172 MET B O 1
ATOM 2835 N N . ASP B 1 173 ? 1.37 26.328 -2.354 1 94.94 173 ASP B N 1
ATOM 2836 C CA . ASP B 1 173 ? 0.229 26.219 -3.258 1 94.94 173 ASP B CA 1
ATOM 2837 C C . ASP B 1 173 ? 0.685 25.906 -4.684 1 94.94 173 ASP B C 1
ATOM 2839 O O . ASP B 1 173 ? 0.771 26.812 -5.52 1 94.94 173 ASP B O 1
ATOM 2843 N N . ASP B 1 174 ? 0.994 24.703 -4.895 1 94.06 174 ASP B N 1
ATOM 2844 C CA . ASP B 1 174 ? 1.639 24.234 -6.117 1 94.06 174 ASP B CA 1
ATOM 2845 C C . ASP B 1 174 ? 0.983 22.953 -6.633 1 94.06 174 ASP B C 1
ATOM 2847 O O . ASP B 1 174 ? 1.167 21.891 -6.055 1 94.06 174 ASP B O 1
ATOM 2851 N N . GLY B 1 175 ? 0.254 23.141 -7.789 1 94.5 175 GLY B N 1
ATOM 2852 C CA . GLY B 1 175 ? -0.485 22 -8.289 1 94.5 175 GLY B CA 1
ATOM 2853 C C . GLY B 1 175 ? -1.528 21.484 -7.312 1 94.5 175 GLY B C 1
ATOM 2854 O O . GLY B 1 175 ? -2.375 22.25 -6.848 1 94.5 175 GLY B O 1
ATOM 2855 N N . ASP B 1 176 ? -1.334 20.188 -6.953 1 97.38 176 ASP B N 1
ATOM 2856 C CA . ASP B 1 176 ? -2.318 19.578 -6.059 1 97.38 176 ASP B CA 1
ATOM 2857 C C . ASP B 1 176 ? -1.849 19.641 -4.609 1 97.38 176 ASP B C 1
ATOM 2859 O O . ASP B 1 176 ? -2.389 18.938 -3.75 1 97.38 176 ASP B O 1
ATOM 2863 N N . VAL B 1 177 ? -0.793 20.375 -4.391 1 96.5 177 VAL B N 1
ATOM 2864 C CA . VAL B 1 177 ? -0.312 20.547 -3.025 1 96.5 177 VAL B CA 1
ATOM 2865 C C . VAL B 1 177 ? -0.772 21.891 -2.484 1 96.5 177 VAL B C 1
ATOM 2867 O O . VAL B 1 177 ? -0.377 22.938 -2.998 1 96.5 177 VAL B O 1
ATOM 2870 N N . TYR B 1 178 ? -1.653 21.922 -1.559 1 97.5 178 TYR B N 1
ATOM 2871 C CA . TYR B 1 178 ? -1.97 23.094 -0.744 1 97.5 178 TYR B CA 1
ATOM 2872 C C . TYR B 1 178 ? -1.563 22.875 0.708 1 97.5 178 TYR B C 1
ATOM 2874 O O . TYR B 1 178 ? -2.23 22.141 1.44 1 97.5 178 TYR B O 1
ATOM 2882 N N . LYS B 1 179 ? -0.454 23.438 1.113 1 96.88 179 LYS B N 1
ATOM 2883 C CA . LYS B 1 179 ? 0.148 23.25 2.432 1 96.88 179 LYS B CA 1
ATOM 2884 C C . LYS B 1 179 ? 0.243 24.578 3.178 1 96.88 179 LYS B C 1
ATOM 2886 O O . LYS B 1 179 ? 0.744 25.562 2.637 1 96.88 179 LYS B O 1
ATOM 2891 N N . ILE B 1 180 ? -0.198 24.594 4.418 1 97.38 180 ILE B N 1
ATOM 2892 C CA . ILE B 1 180 ? -0.259 25.844 5.156 1 97.38 180 ILE B CA 1
ATOM 2893 C C . ILE B 1 180 ? 0.368 25.672 6.535 1 97.38 180 ILE B C 1
ATOM 2895 O O . ILE B 1 180 ? 0.455 24.547 7.047 1 97.38 180 ILE B O 1
ATOM 2899 N N . ASP B 1 181 ? 0.851 26.734 7.062 1 95.81 181 ASP B N 1
ATOM 2900 C CA . ASP B 1 181 ? 1.284 26.859 8.453 1 95.81 181 ASP B CA 1
ATOM 2901 C C . ASP B 1 181 ? 0.107 27.172 9.367 1 95.81 181 ASP B C 1
ATOM 2903 O O . ASP B 1 181 ? -0.411 28.297 9.352 1 95.81 181 ASP B O 1
ATOM 2907 N N . ILE B 1 182 ? -0.312 26.25 10.133 1 95.88 182 ILE B N 1
ATOM 2908 C CA . ILE B 1 182 ? -1.528 26.359 10.93 1 95.88 182 ILE B CA 1
ATOM 2909 C C . ILE B 1 182 ? -1.391 27.5 11.93 1 95.88 182 ILE B C 1
ATOM 2911 O O . ILE B 1 182 ? -2.332 28.281 12.133 1 95.88 182 ILE B O 1
ATOM 2915 N N . GLN B 1 183 ? -0.209 27.578 12.531 1 94.19 183 GLN B N 1
ATOM 2916 C CA . GLN B 1 183 ? -0.01 28.672 13.484 1 94.19 183 GLN B CA 1
ATOM 2917 C C . GLN B 1 183 ? -0.108 30.031 12.805 1 94.19 183 GLN B C 1
ATOM 2919 O O . GLN B 1 183 ? -0.766 30.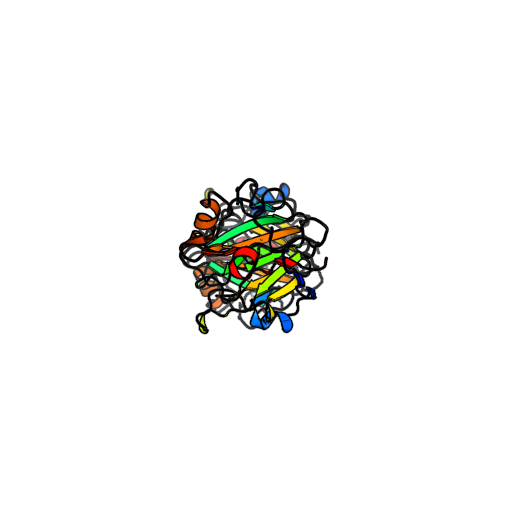938 13.32 1 94.19 183 GLN B O 1
ATOM 2924 N N . ARG B 1 184 ? 0.498 30.156 11.703 1 94.25 184 ARG B N 1
ATOM 2925 C CA . ARG B 1 184 ? 0.478 31.422 10.961 1 94.25 184 ARG B CA 1
ATOM 2926 C C . ARG B 1 184 ? -0.936 31.766 10.508 1 94.25 184 ARG B C 1
ATOM 2928 O O . ARG B 1 184 ? -1.333 32.938 10.531 1 94.25 184 ARG B O 1
ATOM 2935 N N . ARG B 1 185 ? -1.691 30.719 10.141 1 95.56 185 ARG B N 1
ATOM 2936 C CA . ARG B 1 185 ? -2.998 30.938 9.531 1 95.56 185 ARG B CA 1
ATOM 2937 C C . ARG B 1 185 ? -4.074 31.125 10.594 1 95.56 185 ARG B C 1
ATOM 2939 O O . ARG B 1 185 ? -5.055 31.844 10.375 1 95.56 185 ARG B O 1
ATOM 2946 N N . THR B 1 186 ? -3.928 30.562 11.797 1 94.31 186 THR B N 1
ATOM 2947 C CA . THR B 1 186 ? -5.047 30.516 12.727 1 94.31 186 THR B CA 1
ATOM 2948 C C . THR B 1 186 ? -4.656 31.094 14.078 1 94.31 186 THR B C 1
ATOM 2950 O O . THR B 1 186 ? -5.512 31.312 14.938 1 94.31 186 THR B O 1
ATOM 2953 N N . GLY B 1 187 ? -3.332 31.312 14.258 1 93.94 187 GLY B N 1
ATOM 2954 C CA . GLY B 1 187 ? -2.838 31.766 15.547 1 93.94 187 GLY B CA 1
ATOM 2955 C C . GLY B 1 187 ? -2.807 30.656 16.594 1 93.94 187 GLY B C 1
ATOM 2956 O O . GLY B 1 187 ? -2.508 30.922 17.766 1 93.94 187 GLY B O 1
ATOM 2957 N N . ARG B 1 188 ? -3.168 29.469 16.188 1 94.88 188 ARG B N 1
ATOM 2958 C CA . ARG B 1 188 ? -3.23 28.344 17.109 1 94.88 188 ARG B CA 1
ATOM 2959 C C . ARG B 1 188 ? -2.152 27.312 16.781 1 94.88 188 ARG B C 1
ATOM 2961 O O . ARG B 1 188 ? -1.745 27.172 15.633 1 94.88 188 ARG B O 1
ATOM 2968 N N . VAL B 1 189 ? -1.696 26.719 17.828 1 93.38 189 VAL B N 1
ATOM 2969 C CA . VAL B 1 189 ? -0.801 25.578 17.672 1 93.38 189 VAL B CA 1
ATOM 2970 C C . VAL B 1 189 ? -1.534 24.297 18.047 1 93.38 189 VAL B C 1
ATOM 2972 O O . VAL B 1 189 ? -2.031 24.156 19.172 1 93.38 189 VAL B O 1
ATOM 2975 N N . LEU B 1 190 ? -1.644 23.391 17.094 1 95.81 190 LEU B N 1
ATOM 2976 C CA . LEU B 1 190 ? -2.254 22.094 17.375 1 95.81 190 LEU B CA 1
ATOM 2977 C C . LEU B 1 190 ? -1.251 21.141 18.031 1 95.81 190 LEU B C 1
ATOM 2979 O O . LEU B 1 190 ? -0.069 21.156 17.672 1 95.81 190 LEU B O 1
ATOM 2983 N N . ARG B 1 191 ? -1.754 20.375 18.953 1 95.62 191 ARG B N 1
ATOM 2984 C CA . ARG B 1 191 ? -0.893 19.406 19.625 1 95.62 191 ARG B CA 1
ATOM 2985 C C . ARG B 1 191 ? -1.638 18.094 19.891 1 95.62 191 ARG B C 1
ATOM 2987 O O . ARG B 1 191 ? -2.793 18.109 20.312 1 95.62 191 ARG B O 1
ATOM 2994 N N . VAL B 1 192 ? -1.004 16.969 19.562 1 94.81 192 VAL B N 1
ATOM 2995 C CA . VAL B 1 192 ? -1.552 15.648 19.875 1 94.81 192 VAL B CA 1
ATOM 2996 C C . VAL B 1 192 ? -0.997 15.156 21.203 1 94.81 192 VAL B C 1
ATOM 2998 O O . VAL B 1 192 ? 0.219 15.133 21.406 1 94.81 192 VAL B O 1
ATOM 3001 N N . PRO B 1 193 ? -1.844 14.711 22.109 1 86.44 193 PRO B N 1
ATOM 3002 C CA . PRO B 1 193 ? -1.402 14.352 23.469 1 86.44 193 PRO B CA 1
ATOM 3003 C C . PRO B 1 193 ? -0.784 12.953 23.531 1 86.44 193 PRO B C 1
ATOM 3005 O O . PRO B 1 193 ? -1.434 12.008 23.984 1 86.44 193 PRO B O 1
ATOM 3008 N N . PHE B 1 194 ? 0.378 12.555 22.828 1 83.19 194 PHE B N 1
ATOM 3009 C CA . PHE B 1 194 ? 1.032 11.289 23.156 1 83.19 194 PHE B CA 1
ATOM 3010 C C . PHE B 1 194 ? 2.428 11.531 23.719 1 83.19 194 PHE B C 1
ATOM 3012 O O . PHE B 1 194 ? 3.004 12.609 23.516 1 83.19 194 PHE B O 1
#